Protein AF-0000000082550788 (afdb_homodimer)

Solvent-accessible surface area (backbone atoms only — not comparable to full-atom values): 28079 Å² total; per-residue (Å²): 132,90,70,77,78,52,64,76,64,68,47,80,38,26,57,50,60,72,44,45,86,52,41,65,58,32,31,52,55,38,47,53,48,47,51,60,50,49,73,75,34,57,85,71,32,60,71,64,60,69,86,73,55,57,73,47,49,63,30,38,66,64,43,53,51,45,50,51,37,28,38,59,38,23,77,82,46,55,67,42,70,36,32,55,68,69,65,38,70,60,75,38,48,28,31,49,56,91,96,38,76,36,46,55,91,36,46,67,57,50,49,49,44,38,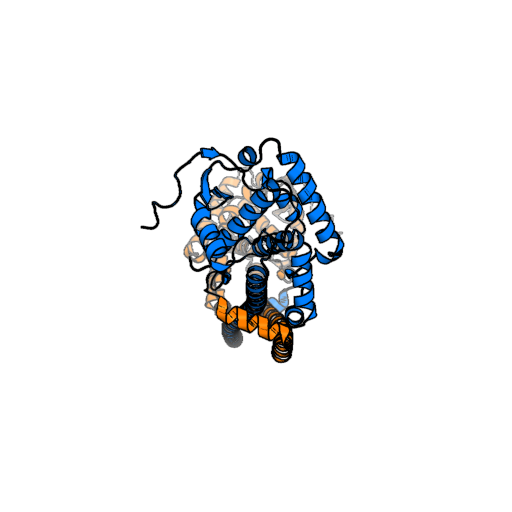71,74,66,38,72,36,58,71,65,28,85,61,53,71,64,42,46,46,51,50,50,47,52,52,35,49,44,51,51,53,29,58,72,30,39,39,72,72,61,45,71,67,56,50,30,45,48,45,33,52,51,48,49,40,44,71,48,32,29,66,48,63,71,59,48,55,50,47,49,49,48,50,31,14,45,52,24,44,49,50,51,49,54,53,48,51,52,50,49,52,54,50,51,52,51,51,50,49,53,52,51,50,53,53,50,53,54,50,50,52,50,47,50,48,33,51,52,29,60,73,62,36,39,71,67,50,51,49,14,40,50,35,16,69,71,37,37,85,32,42,55,27,64,92,75,56,94,124,130,89,70,75,77,52,65,72,60,69,47,81,38,26,57,51,60,74,43,45,87,51,42,65,58,34,33,52,54,38,47,52,48,48,52,61,51,49,72,75,34,59,85,70,31,61,70,64,60,71,86,73,53,58,74,46,50,64,30,38,67,65,43,53,50,45,50,50,36,28,38,59,38,24,76,79,46,54,68,41,69,35,32,56,68,69,67,40,69,60,76,38,48,27,30,48,56,90,94,40,76,36,45,53,92,36,45,66,56,50,49,49,45,37,71,73,65,39,71,36,57,72,66,28,84,63,53,71,66,42,46,47,52,52,51,48,52,50,35,49,44,51,50,51,28,60,73,30,40,39,70,70,61,45,72,67,56,50,30,44,46,47,33,51,51,49,51,39,45,71,49,32,29,66,48,63,71,59,49,55,50,46,50,48,50,49,31,14,44,53,24,44,50,50,51,49,54,52,49,53,52,51,50,53,53,51,50,51,50,52,51,50,54,52,51,50,52,54,50,50,54,49,50,52,50,47,51,49,33,52,52,28,59,75,64,36,38,72,68,49,50,48,13,41,50,37,15,71,70,39,36,82,33,42,55,26,64,92,75,56,93,124

pLDDT: mean 88.3, std 13.1, range [26.83, 98.19]

Organism: Quercus lobata (NCBI:txid97700)

Secondary structure (DSSP, 8-state):
-TTTTS----EEE-HHHHHGGGHHHHHHHHHHHHHHHHHHS-GGGG---GGGS-GGGGGSHHHHHHHHHHHHH-TTHHHHHH-HHHH--S-EEEEEETTEEEEGGGHHHHHHHHHHH--TTTT--S-HHHHHHHHHHHHHHHHHHHT-BGGG--HHHHHHHHHHHHHHHHTT---HHHHHHHHHHHHHHHHHHHHHHHHHHHHHHHHHHHHHHHHHHHHHHHHHHHHHHHHHHHT--HHHHHHHHHHHHHTTSBTTTTT---/-TTTTS----EEE-HHHHHGGGHHHHHHHHHHHHHHHHHHS-GGGG---GGGS-GGGGGSHHHHHHHHHHHHH-TTTHHHHH-HHHH--S-EEEEEETTEEEEHHHHHHHHHHHHHH--TTTT--S-HHHHHHHHHHHHHHHHHHHT-BGGG--HHHHHHHHHHHHHHHHTT---HHHHHHHHHHHHHHHHHHHHHHHHHHHHHHHHHHHHHHHHHHHHHHHHHHHHHHHHHHHT--HHHHHHHHHHHHHTTSBTTTTT---

Structure (mmCIF, N/CA/C/O backbone):
data_AF-0000000082550788-model_v1
#
loop_
_entity.id
_entity.type
_entity.pdbx_description
1 polymer 'Uncharacterized protein'
#
loop_
_atom_site.group_PDB
_atom_site.id
_atom_site.type_symbol
_atom_site.label_atom_id
_atom_site.label_alt_id
_atom_site.label_comp_id
_atom_site.label_asym_id
_atom_site.label_entity_id
_atom_site.label_seq_id
_atom_site.pdbx_PDB_ins_code
_atom_site.Cartn_x
_atom_site.Cartn_y
_atom_site.Cartn_z
_atom_site.occupancy
_atom_site.B_iso_or_equiv
_atom_site.auth_seq_id
_atom_site.auth_comp_id
_atom_site.auth_asym_id
_atom_site.auth_atom_id
_atom_site.pdbx_PDB_model_num
ATOM 1 N N . MET A 1 1 ? -24.172 54.688 9.734 1 26.83 1 MET A N 1
ATOM 2 C CA . MET A 1 1 ? -24.406 55.906 8.953 1 26.83 1 MET A CA 1
ATOM 3 C C . MET A 1 1 ? -23.312 56.938 9.195 1 26.83 1 MET A C 1
ATOM 5 O O . MET A 1 1 ? -23.5 58.125 8.969 1 26.83 1 MET A O 1
ATOM 9 N N . CYS A 1 2 ? -22.172 56.406 9.797 1 34 2 CYS A N 1
ATOM 10 C CA . CYS A 1 2 ? -20.969 57.125 10.227 1 34 2 CYS A CA 1
ATOM 11 C C . CYS A 1 2 ? -20.234 57.719 9.031 1 34 2 CYS A C 1
ATOM 13 O O . CYS A 1 2 ? -19.094 57.344 8.758 1 34 2 CYS A O 1
ATOM 15 N N . GLN A 1 3 ? -20.828 57.969 7.844 1 36.5 3 GLN A N 1
ATOM 16 C CA . GLN A 1 3 ? -20.391 58.469 6.551 1 36.5 3 GLN A CA 1
ATOM 17 C C . GLN A 1 3 ? -19.703 59.812 6.703 1 36.5 3 GLN A C 1
ATOM 19 O O . GLN A 1 3 ? -18.703 60.094 6.043 1 36.5 3 GLN A O 1
ATOM 24 N N . ASN A 1 4 ? -20.312 60.844 7.301 1 38.25 4 ASN A N 1
ATOM 25 C CA . ASN A 1 4 ? -20.219 62.25 6.988 1 38.25 4 ASN A CA 1
ATOM 26 C C . ASN A 1 4 ? -18.969 62.875 7.625 1 38.25 4 ASN A C 1
ATOM 28 O O . ASN A 1 4 ? -18.781 64.125 7.555 1 38.25 4 ASN A O 1
ATOM 32 N N . LYS A 1 5 ? -18.562 62.375 8.773 1 45.34 5 LYS A N 1
ATOM 33 C CA . LYS A 1 5 ? -17.719 63.281 9.539 1 45.34 5 LYS A CA 1
ATOM 34 C C . LYS A 1 5 ? -16.328 63.375 8.93 1 45.34 5 LYS A C 1
ATOM 36 O O . LYS A 1 5 ? -15.453 64.062 9.484 1 45.34 5 LYS A O 1
ATOM 41 N N . PHE A 1 6 ? -15.891 62.406 8.086 1 46.19 6 PHE A N 1
ATOM 42 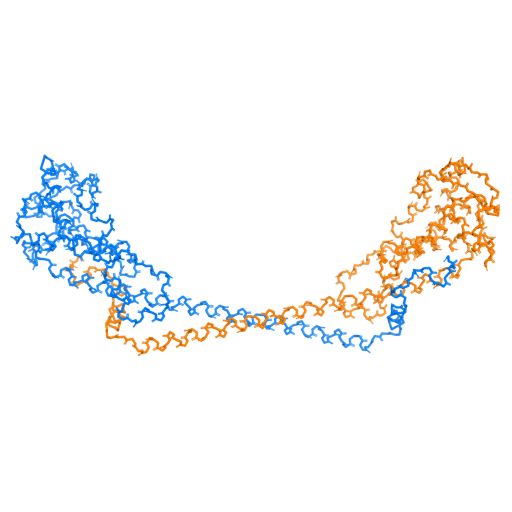C CA . PHE A 1 6 ? -14.508 62.531 7.656 1 46.19 6 PHE A CA 1
ATOM 43 C C . PHE A 1 6 ? -14.352 63.625 6.605 1 46.19 6 PHE A C 1
ATOM 45 O O . PHE A 1 6 ? -15.211 63.781 5.734 1 46.19 6 PHE A O 1
ATOM 52 N N . GLU A 1 7 ? -13.859 64.75 6.887 1 48.19 7 GLU A N 1
ATOM 53 C CA . GLU A 1 7 ? -13.57 65.688 5.836 1 48.19 7 GLU A CA 1
ATOM 54 C C . GLU A 1 7 ? -12.977 65 4.602 1 48.19 7 GLU A C 1
ATOM 56 O O . GLU A 1 7 ? -12.07 64.188 4.719 1 48.19 7 GLU A O 1
ATOM 61 N N . LYS A 1 8 ? -13.68 64.875 3.41 1 49.72 8 LYS A N 1
ATOM 62 C CA . LYS A 1 8 ? -13.633 64.312 2.076 1 49.72 8 LYS A CA 1
ATOM 63 C C . LYS A 1 8 ? -12.297 64.562 1.395 1 49.72 8 LYS A C 1
ATOM 65 O O . LYS A 1 8 ? -12.227 64.688 0.166 1 49.72 8 LYS A O 1
ATOM 70 N N . VAL A 1 9 ? -11.172 65.062 1.867 1 48.69 9 VAL A N 1
ATOM 71 C CA . VAL A 1 9 ? -10.195 65.25 0.797 1 48.69 9 VAL A CA 1
ATOM 72 C C . VAL A 1 9 ? -9.719 63.906 0.272 1 48.69 9 VAL A C 1
ATOM 74 O O . VAL A 1 9 ? -9.055 63.156 0.991 1 48.69 9 VAL A O 1
ATOM 77 N N . TRP A 1 10 ? -10.406 63.312 -0.698 1 55.84 10 TRP A N 1
ATOM 78 C CA . TRP A 1 10 ? -10.086 62.031 -1.339 1 55.84 10 TRP A CA 1
ATOM 79 C C . TRP A 1 10 ? -8.922 62.188 -2.311 1 55.84 10 TRP A C 1
ATOM 81 O O . TRP A 1 10 ? -8.875 63.156 -3.082 1 55.84 10 TRP A O 1
ATOM 91 N N . GLN A 1 11 ? -7.691 61.938 -1.936 1 63.91 11 GLN A N 1
ATOM 92 C CA . GLN A 1 11 ? -6.684 61.812 -2.982 1 63.91 11 GLN A CA 1
ATOM 93 C C . GLN A 1 11 ? -6.328 60.375 -3.252 1 63.91 11 GLN A C 1
ATOM 95 O O . GLN A 1 11 ? -6.113 59.594 -2.318 1 63.91 11 GLN A O 1
ATOM 100 N N . THR A 1 12 ? -6.598 59.844 -4.41 1 67.94 12 THR A N 1
ATOM 101 C CA . THR A 1 12 ? -6.094 58.531 -4.82 1 67.94 12 THR A CA 1
ATOM 102 C C . THR A 1 12 ? -4.566 58.531 -4.828 1 67.94 12 THR A C 1
ATOM 104 O O . THR A 1 12 ? -3.939 59.312 -5.527 1 67.94 12 THR A O 1
ATOM 107 N N . SER A 1 13 ? -4.039 57.906 -3.797 1 73.81 13 SER A N 1
ATOM 108 C CA . SER A 1 13 ? -2.586 57.875 -3.697 1 73.81 13 SER A CA 1
ATOM 109 C C . SER A 1 13 ? -2.119 56.531 -3.098 1 73.81 13 SER A C 1
ATOM 111 O O . SER A 1 13 ? -2.91 55.594 -2.953 1 73.81 13 SER A O 1
ATOM 113 N N . ASN A 1 14 ? -0.817 56.344 -3.18 1 75.5 14 ASN A N 1
ATOM 114 C CA . ASN A 1 14 ? -0.21 55.25 -2.453 1 75.5 14 ASN A CA 1
ATOM 115 C C . ASN A 1 14 ? 0.738 55.75 -1.363 1 75.5 14 ASN A C 1
ATOM 117 O O . ASN A 1 14 ? 1.054 56.938 -1.303 1 75.5 14 ASN A O 1
ATOM 121 N N . CYS A 1 15 ? 0.959 54.938 -0.387 1 73.25 15 CYS A N 1
ATOM 122 C CA . CYS A 1 15 ? 1.805 55.312 0.744 1 73.25 15 CYS A CA 1
ATOM 123 C C . CYS A 1 15 ? 3.115 55.906 0.268 1 73.25 15 CYS A C 1
ATOM 125 O O . CYS A 1 15 ? 3.637 56.844 0.9 1 73.25 15 CYS A O 1
ATOM 127 N N . TYR A 1 16 ? 3.479 55.469 -0.868 1 72.44 16 TYR A N 1
ATOM 128 C CA . TYR A 1 16 ? 4.707 55.969 -1.456 1 72.44 16 TYR A CA 1
ATOM 129 C C . TYR A 1 16 ? 4.574 57.469 -1.781 1 72.44 16 TYR A C 1
ATOM 131 O O . TYR A 1 16 ? 5.477 58.25 -1.487 1 72.44 16 TYR A O 1
ATOM 139 N N . HIS A 1 17 ? 3.512 57.781 -2.252 1 76.19 17 HIS A N 1
ATOM 140 C CA . HIS A 1 17 ? 3.301 59.156 -2.672 1 76.19 17 HIS A CA 1
ATOM 141 C C . HIS A 1 17 ? 3.031 60.062 -1.475 1 76.19 17 HIS A C 1
ATOM 143 O O . HIS A 1 17 ? 3.412 61.25 -1.481 1 76.19 17 HIS A O 1
ATOM 149 N N . ILE A 1 18 ? 2.459 59.469 -0.579 1 77.75 18 ILE A N 1
ATOM 150 C CA . ILE A 1 18 ? 2.123 60.25 0.598 1 77.75 18 ILE A CA 1
ATOM 151 C C . ILE A 1 18 ? 3.4 60.625 1.347 1 77.75 18 ILE A C 1
ATOM 153 O O . ILE A 1 18 ? 3.516 61.75 1.87 1 77.75 18 ILE A O 1
ATOM 157 N N . LEU A 1 19 ? 4.375 59.781 1.342 1 82.06 19 LEU A N 1
ATOM 158 C CA . LEU A 1 19 ? 5.633 60.062 2.033 1 82.06 19 LEU A CA 1
ATOM 159 C C . LEU A 1 19 ? 6.531 60.969 1.195 1 82.06 19 LEU A C 1
ATOM 161 O O . LEU A 1 19 ? 7.379 61.688 1.737 1 82.06 19 LEU A O 1
ATOM 165 N N . GLY A 1 20 ? 6.316 60.906 -0.09 1 78.44 20 GLY A N 1
ATOM 166 C CA . GLY A 1 20 ? 7.008 61.781 -1.007 1 78.44 20 GLY A CA 1
ATOM 167 C C . GLY A 1 20 ? 8.508 61.812 -0.794 1 78.44 20 GLY A C 1
ATOM 168 O O . GLY A 1 20 ? 9.156 60.781 -0.733 1 78.44 20 GLY A O 1
ATOM 169 N N . PRO A 1 21 ? 9.023 63.031 -0.724 1 79.12 21 PRO A N 1
ATOM 170 C CA . PRO A 1 21 ? 10.477 63.219 -0.612 1 79.12 21 PRO A CA 1
ATOM 171 C C . PRO A 1 21 ? 11.023 62.75 0.736 1 79.12 21 PRO A C 1
ATOM 173 O O . PRO A 1 21 ? 12.227 62.531 0.862 1 79.12 21 PRO A O 1
ATOM 176 N N . SER A 1 22 ? 10.203 62.688 1.733 1 85 22 SER A N 1
ATOM 177 C CA . SER A 1 22 ? 10.633 62.312 3.078 1 85 22 SER A CA 1
ATOM 178 C C . SER A 1 22 ? 10.844 60.812 3.195 1 85 22 SER A C 1
ATOM 180 O O . SER A 1 22 ? 11.219 60.312 4.258 1 85 22 SER A O 1
ATOM 182 N N . ARG A 1 23 ? 10.688 60.125 2.078 1 85.12 23 ARG A N 1
ATOM 183 C CA . ARG A 1 23 ? 10.727 58.688 2.104 1 85.12 23 ARG A CA 1
ATOM 184 C C . ARG A 1 23 ? 12.094 58.188 2.572 1 85.12 23 ARG A C 1
ATOM 186 O O . ARG A 1 23 ? 12.172 57.281 3.404 1 85.12 23 ARG A O 1
ATOM 193 N N . GLU A 1 24 ? 13.086 58.781 2.033 1 86.75 24 GLU A N 1
ATOM 194 C CA . GLU A 1 24 ? 14.438 58.344 2.381 1 86.75 24 GLU A CA 1
ATOM 195 C C . GLU A 1 24 ? 14.727 58.562 3.861 1 86.75 24 GLU A C 1
ATOM 197 O O . GLU A 1 24 ? 15.367 57.75 4.508 1 86.75 24 GLU A O 1
ATOM 202 N N . ASP A 1 25 ? 14.227 59.656 4.383 1 90 25 ASP A N 1
ATOM 203 C CA . ASP A 1 25 ? 14.398 59.969 5.801 1 90 25 ASP A CA 1
ATOM 204 C C . ASP A 1 25 ? 13.648 58.938 6.668 1 90 25 ASP A C 1
ATOM 206 O O . ASP A 1 25 ? 14.156 58.5 7.703 1 90 25 ASP A O 1
ATOM 210 N N . VAL A 1 26 ? 12.492 58.656 6.195 1 91.5 26 VAL A N 1
ATOM 211 C CA . VAL A 1 26 ? 11.68 57.719 6.926 1 91.5 26 VAL A CA 1
ATOM 212 C C . VAL A 1 26 ? 12.383 56.344 6.961 1 91.5 26 VAL A C 1
ATOM 214 O O . VAL A 1 26 ? 12.461 55.719 8.016 1 91.5 26 VAL A O 1
ATOM 217 N N . ILE A 1 27 ? 12.938 55.906 5.836 1 90.94 27 ILE A N 1
ATOM 218 C CA . ILE A 1 27 ? 13.633 54.625 5.742 1 90.94 27 ILE A CA 1
ATOM 219 C C . ILE A 1 27 ? 14.812 54.625 6.715 1 90.94 27 ILE A C 1
ATOM 221 O O . ILE A 1 27 ? 15.047 53.625 7.398 1 90.94 27 ILE A O 1
ATOM 225 N N . GLU A 1 28 ? 15.477 55.656 6.746 1 93.19 28 GLU A N 1
ATOM 226 C CA . GLU A 1 28 ? 16.625 55.781 7.641 1 93.19 28 GLU A CA 1
ATOM 227 C C . GLU A 1 28 ? 16.188 55.688 9.102 1 93.19 28 GLU A C 1
ATOM 229 O O . GLU A 1 28 ? 16.828 54.969 9.898 1 93.19 28 GLU A O 1
ATOM 234 N N . GLU A 1 29 ? 15.141 56.344 9.469 1 94.81 29 GLU A N 1
ATOM 235 C CA . GLU A 1 29 ? 14.633 56.281 10.836 1 94.81 29 GLU A CA 1
ATOM 236 C C . GLU A 1 29 ? 14.164 54.906 11.211 1 94.81 29 GLU A C 1
ATOM 238 O O . GLU A 1 29 ? 14.438 54.406 12.312 1 94.81 29 GLU A O 1
ATOM 243 N N . LEU A 1 30 ? 13.531 54.312 10.219 1 93.44 30 LEU A N 1
ATOM 244 C CA . LEU A 1 30 ? 13.023 52.969 10.477 1 93.44 30 LEU A CA 1
ATOM 245 C C . LEU A 1 30 ? 14.172 51.969 10.57 1 93.44 30 LEU A C 1
ATOM 247 O O . LEU A 1 30 ? 14.086 51 11.328 1 93.44 30 LEU A O 1
ATOM 251 N N . SER A 1 31 ? 15.195 52.156 9.789 1 92.62 31 SER A N 1
ATOM 252 C CA . SER A 1 31 ? 16.375 51.312 9.852 1 92.62 31 SER A CA 1
ATOM 253 C C . SER A 1 31 ? 17.016 51.344 11.234 1 92.62 31 SER A C 1
ATOM 255 O O . SER A 1 31 ? 17.531 50.312 11.711 1 92.62 31 SER A O 1
ATOM 257 N N . GLU A 1 32 ? 16.984 52.438 11.859 1 92.75 32 GLU A N 1
ATOM 258 C CA . GLU A 1 32 ? 17.516 52.562 13.211 1 92.75 32 GLU A CA 1
ATOM 259 C C . GLU A 1 32 ? 16.656 51.781 14.219 1 92.75 32 GLU A C 1
ATOM 261 O O . GLU A 1 32 ? 17.188 51.125 15.117 1 92.75 32 GLU A O 1
ATOM 266 N N . VAL A 1 33 ? 15.391 51.938 14.062 1 93.25 33 VAL A N 1
ATOM 267 C CA . VAL A 1 33 ? 14.484 51.188 14.922 1 93.25 33 VAL A CA 1
ATOM 268 C C . VAL A 1 33 ? 14.719 49.688 14.758 1 93.25 33 VAL A C 1
ATOM 270 O O . VAL A 1 33 ? 14.789 48.938 15.742 1 93.25 33 VAL A O 1
ATOM 273 N N . SER A 1 34 ? 14.852 49.281 13.492 1 91.06 34 SER A N 1
ATOM 274 C CA . SER A 1 34 ? 15.078 47.875 13.188 1 91.06 34 SER A CA 1
ATOM 275 C C . SER A 1 34 ? 16.391 47.406 13.781 1 91.06 34 SER A C 1
ATOM 277 O O . SER A 1 34 ? 16.5 46.25 14.211 1 91.06 34 SER A O 1
ATOM 279 N N . ARG A 1 35 ? 17.359 48.188 13.734 1 89.88 35 ARG A N 1
ATOM 280 C CA . ARG A 1 35 ? 18.656 47.844 14.297 1 89.88 35 ARG A CA 1
ATOM 281 C C . ARG A 1 35 ? 18.547 47.531 15.781 1 89.88 35 ARG A C 1
ATOM 283 O O . ARG A 1 35 ? 19.125 46.562 16.266 1 89.88 35 ARG A O 1
ATOM 290 N N . VAL A 1 36 ? 17.766 48.25 16.531 1 89.5 36 VAL A N 1
ATOM 291 C CA . VAL A 1 36 ? 17.547 48.031 17.953 1 89.5 36 VAL A CA 1
ATOM 292 C C . VAL A 1 36 ? 16.844 46.688 18.172 1 89.5 36 VAL A C 1
ATOM 294 O O . VAL A 1 36 ? 17.188 45.938 19.078 1 89.5 36 VAL A O 1
ATOM 297 N N . MET A 1 37 ? 15.945 46.406 17.312 1 89.5 37 MET A N 1
ATOM 298 C CA . MET A 1 37 ? 15.172 45.156 17.438 1 89.5 37 MET A CA 1
ATOM 299 C C . MET A 1 37 ? 16.047 43.938 17.156 1 89.5 37 MET A C 1
ATOM 301 O O . MET A 1 37 ? 15.883 42.906 17.781 1 89.5 37 MET A O 1
ATOM 305 N N . ARG A 1 38 ? 16.859 44.094 16.156 1 84.31 38 ARG A N 1
ATOM 306 C CA . ARG A 1 38 ? 17.719 42.969 15.766 1 84.31 38 ARG A CA 1
ATOM 307 C C . ARG A 1 38 ? 18.75 42.656 16.859 1 84.31 38 ARG A C 1
ATOM 309 O O . ARG A 1 38 ? 19.156 41.5 17.031 1 84.31 38 ARG A O 1
ATOM 316 N N . THR A 1 39 ? 19.234 43.531 17.516 1 77.44 39 THR A N 1
ATOM 317 C CA . THR A 1 39 ? 20.25 43.312 18.531 1 77.44 39 THR A CA 1
ATOM 318 C C . THR A 1 39 ? 19.688 42.5 19.703 1 77.44 39 THR A C 1
ATOM 320 O O . THR A 1 39 ? 20.422 41.812 20.406 1 77.44 39 THR A O 1
ATOM 323 N N . THR A 1 40 ? 18.453 42.438 19.844 1 68.12 40 THR A N 1
ATOM 324 C CA . THR A 1 40 ? 17.828 41.719 20.938 1 68.12 40 THR A CA 1
ATOM 325 C C . THR A 1 40 ? 17.562 40.25 20.547 1 68.12 40 THR A C 1
ATOM 327 O O . THR A 1 40 ? 17.422 39.406 21.406 1 68.12 40 THR A O 1
ATOM 330 N N . ALA A 1 41 ? 17.609 40 19.172 1 65 41 ALA A N 1
ATOM 331 C CA . ALA A 1 41 ? 17.312 38.656 18.703 1 65 41 ALA A CA 1
ATOM 332 C C . ALA A 1 41 ? 18.578 37.938 18.266 1 65 41 ALA A C 1
ATOM 334 O O . ALA A 1 41 ? 19.5 38.562 17.75 1 65 41 ALA A O 1
ATOM 335 N N . THR A 1 42 ? 18.906 36.75 18.828 1 62.38 42 THR A N 1
ATOM 336 C CA . THR A 1 42 ? 20.062 35.969 18.391 1 62.38 42 THR A CA 1
ATOM 337 C C . THR A 1 42 ? 19.75 35.219 17.109 1 62.38 42 THR A C 1
ATOM 339 O O . THR A 1 42 ? 18.578 34.969 16.781 1 62.38 42 THR A O 1
ATOM 342 N N . GLU A 1 43 ? 20.781 35 16.203 1 57.84 43 GLU A N 1
ATOM 343 C CA . GLU A 1 43 ? 20.672 34.312 14.93 1 57.84 43 GLU A CA 1
ATOM 344 C C . GLU A 1 43 ? 19.969 32.969 15.078 1 57.84 43 GLU A C 1
ATOM 346 O O . GLU A 1 43 ? 19.25 32.531 14.18 1 57.84 43 GLU A O 1
ATOM 351 N N . GLU A 1 44 ? 20.125 32.375 16.062 1 59.62 44 GLU A N 1
ATOM 352 C CA . GLU A 1 44 ? 19.594 31.031 16.281 1 59.62 44 GLU A CA 1
ATOM 353 C C . GLU A 1 44 ? 18.078 31.062 16.516 1 59.62 44 GLU A C 1
ATOM 355 O O . GLU A 1 44 ? 17.391 30.062 16.281 1 59.62 44 GLU A O 1
ATOM 360 N N . ASP A 1 45 ? 17.656 32.188 16.906 1 59.19 45 ASP A N 1
ATOM 361 C CA . ASP A 1 45 ? 16.266 32.312 17.344 1 59.19 45 ASP A CA 1
ATOM 362 C C . ASP A 1 45 ? 15.305 32.125 16.172 1 59.19 45 ASP A C 1
ATOM 364 O O . ASP A 1 45 ? 14.141 31.75 16.375 1 59.19 45 ASP A O 1
ATOM 368 N N . GLY A 1 46 ? 15.852 32.125 14.984 1 57.5 46 GLY A N 1
ATOM 369 C CA . GLY A 1 46 ? 14.977 32.125 13.828 1 57.5 46 GLY A CA 1
ATOM 370 C C . GLY A 1 46 ? 14.625 30.734 13.344 1 57.5 46 GLY A C 1
ATOM 371 O O . GLY A 1 46 ? 13.727 30.578 12.516 1 57.5 46 GLY A O 1
ATOM 372 N N . ILE A 1 47 ? 15.242 29.734 13.82 1 62.44 47 ILE A N 1
ATOM 373 C CA . ILE A 1 47 ? 15 28.438 13.219 1 62.44 47 ILE A CA 1
ATOM 374 C C . ILE A 1 47 ? 13.977 27.656 14.039 1 62.44 47 ILE A C 1
ATOM 376 O O . ILE A 1 47 ? 14.297 27.109 15.102 1 62.44 47 ILE A O 1
ATOM 380 N N . TYR A 1 48 ? 12.812 28.141 14.047 1 64.81 48 TYR A N 1
ATOM 381 C CA . TYR A 1 48 ? 11.734 27.406 14.695 1 64.81 48 TYR A CA 1
ATOM 382 C C . TYR A 1 48 ? 11.266 26.25 13.82 1 64.81 48 TYR A C 1
ATOM 384 O O . TYR A 1 48 ? 10.57 26.453 12.82 1 64.81 48 TYR A O 1
ATOM 392 N N . LYS A 1 49 ? 11.859 25.109 14.047 1 67.56 49 LYS A N 1
ATOM 393 C CA . LYS A 1 49 ? 11.516 23.906 13.281 1 67.56 49 LYS A CA 1
ATOM 394 C C . LYS A 1 49 ? 10.352 23.172 13.93 1 67.56 49 LYS A C 1
ATOM 396 O O . LYS A 1 49 ? 10.539 22.109 14.531 1 67.56 49 LYS A O 1
ATOM 401 N N . ASP A 1 50 ? 9.242 23.688 13.773 1 65.44 50 ASP A N 1
ATOM 402 C CA . ASP A 1 50 ? 8.062 23.203 14.484 1 65.44 50 ASP A CA 1
ATOM 403 C C . ASP A 1 50 ? 7.766 21.75 14.125 1 65.44 50 ASP A C 1
ATOM 405 O O . ASP A 1 50 ? 7.422 20.953 15 1 65.44 50 ASP A O 1
ATOM 409 N N . SER A 1 51 ? 8.086 21.484 12.914 1 67.56 51 SER A N 1
ATOM 410 C CA . SER A 1 51 ? 7.617 20.172 12.453 1 67.56 51 SER A CA 1
ATOM 411 C C . SER A 1 51 ? 8.539 19.062 12.93 1 67.56 51 SER A C 1
ATOM 413 O O . SER A 1 51 ? 8.156 17.891 12.93 1 67.56 51 SER A O 1
ATOM 415 N N . GLU A 1 52 ? 9.609 19.438 13.5 1 79.25 52 GLU A N 1
ATOM 416 C CA . GLU A 1 52 ? 10.602 18.406 13.805 1 79.25 52 GLU A CA 1
ATOM 417 C C . GLU A 1 52 ? 10.57 18.031 15.281 1 79.25 52 GLU A C 1
ATOM 419 O O . GLU A 1 52 ? 11.125 17 15.68 1 79.25 52 GLU A O 1
ATOM 424 N N . TYR A 1 53 ? 9.867 18.844 16.047 1 86.31 53 TYR A N 1
ATOM 425 C CA . TYR A 1 53 ? 9.844 18.547 17.469 1 86.31 53 TYR A CA 1
ATOM 426 C C . TYR A 1 53 ? 8.852 17.422 17.781 1 86.31 53 TYR A C 1
ATOM 428 O O . TYR A 1 53 ? 7.758 17.391 17.203 1 86.31 53 TYR A O 1
ATOM 436 N N . PRO A 1 54 ? 9.336 16.547 18.688 1 91.31 54 PRO A N 1
ATOM 437 C CA . PRO A 1 54 ? 8.367 15.539 19.125 1 91.31 54 PRO A CA 1
ATOM 438 C C . PRO A 1 54 ? 7.176 16.141 19.859 1 91.31 54 PRO A C 1
ATOM 440 O O . PRO A 1 54 ? 7.301 17.219 20.484 1 91.31 54 PRO A O 1
ATOM 443 N N . GLU A 1 55 ? 6.102 15.508 19.844 1 93 55 GLU A N 1
ATOM 444 C CA . GLU A 1 55 ? 4.879 16.016 20.453 1 93 55 GLU A CA 1
ATOM 445 C C . GLU A 1 55 ? 5.047 16.203 21.953 1 93 55 GLU A C 1
ATOM 447 O O . GLU A 1 55 ? 4.492 17.125 22.547 1 93 55 GLU A O 1
ATOM 452 N N . THR A 1 56 ? 5.824 15.359 22.578 1 94.06 56 THR A N 1
ATOM 453 C CA . THR A 1 56 ? 6.055 15.453 24 1 94.06 56 THR A CA 1
ATOM 454 C C . THR A 1 56 ? 6.754 16.766 24.359 1 94.06 56 THR A C 1
ATOM 456 O O . THR A 1 56 ? 6.477 17.359 25.406 1 94.06 56 THR A O 1
ATOM 459 N N . PHE A 1 57 ? 7.543 17.234 23.469 1 93.25 57 PHE A N 1
ATOM 460 C CA . PHE A 1 57 ? 8.32 18.453 23.656 1 93.25 57 PHE A CA 1
ATOM 461 C C . PHE A 1 57 ? 7.41 19.688 23.719 1 93.25 57 PHE A C 1
ATOM 463 O O . PHE A 1 57 ? 7.711 20.656 24.406 1 93.25 57 PHE A O 1
ATOM 470 N N . LEU A 1 58 ? 6.297 19.625 23.094 1 94.5 58 LEU A N 1
ATOM 471 C CA . LEU A 1 58 ? 5.406 20.766 22.922 1 94.5 58 LEU A CA 1
ATOM 472 C C . LEU A 1 58 ? 4.711 21.125 24.219 1 94.5 58 LEU A C 1
ATOM 474 O O . LEU A 1 58 ? 4.129 22.203 24.359 1 94.5 58 LEU A O 1
ATOM 478 N N . PHE A 1 59 ? 4.875 20.266 25.203 1 95.5 59 PHE A N 1
ATOM 479 C CA . PHE A 1 59 ? 4.203 20.5 26.469 1 95.5 59 PHE A CA 1
ATOM 480 C C . PHE A 1 59 ? 5.176 21.062 27.5 1 95.5 59 PHE A C 1
ATOM 482 O O . PHE A 1 59 ? 4.824 21.219 28.672 1 95.5 59 PHE A O 1
ATOM 489 N N . CYS A 1 60 ? 6.352 21.344 27.062 1 93 60 CYS A N 1
ATOM 490 C CA . CYS A 1 60 ? 7.344 21.922 27.953 1 93 60 CYS A CA 1
ATOM 491 C C . CYS A 1 60 ? 7.492 23.422 27.719 1 93 60 CYS A C 1
ATOM 493 O O . CYS A 1 60 ? 7.18 23.906 26.641 1 93 60 CYS A O 1
ATOM 495 N N . ASP A 1 61 ? 8.047 24.141 28.703 1 94.69 61 ASP A N 1
ATOM 496 C CA . ASP A 1 61 ? 8.234 25.578 28.625 1 94.69 61 ASP A CA 1
ATOM 497 C C . ASP A 1 61 ? 9.219 25.953 27.516 1 94.69 61 ASP A C 1
ATOM 499 O O . ASP A 1 61 ? 9.102 27 26.891 1 94.69 61 ASP A O 1
ATOM 503 N N . GLU A 1 62 ? 10.133 25.047 27.344 1 92.25 62 GLU A N 1
ATOM 504 C CA . GLU A 1 62 ? 11.164 25.312 26.344 1 92.25 62 GLU A CA 1
ATOM 505 C C . GLU A 1 62 ? 10.562 25.453 24.953 1 92.25 62 GLU A C 1
ATOM 507 O O . GLU A 1 62 ? 11.023 26.266 24.141 1 92.25 62 GLU A O 1
ATOM 512 N N . ALA A 1 63 ? 9.555 24.672 24.672 1 92.5 63 ALA A N 1
ATOM 513 C CA . ALA A 1 63 ? 8.914 24.75 23.359 1 92.5 63 ALA A CA 1
ATOM 514 C C . ALA A 1 63 ? 8.289 26.125 23.141 1 92.5 63 ALA A C 1
ATOM 516 O O . ALA A 1 63 ? 8.477 26.75 22.094 1 92.5 63 ALA A O 1
ATOM 517 N N . TYR A 1 64 ? 7.586 26.578 24.141 1 94.19 64 TYR A N 1
ATOM 518 C CA . TYR A 1 64 ? 6.969 27.891 24.062 1 94.19 64 TYR A CA 1
ATOM 519 C C . TYR A 1 64 ? 8.023 28.984 23.969 1 94.19 64 TYR A C 1
ATOM 521 O O . TYR A 1 64 ? 7.867 29.938 23.188 1 94.19 64 TYR A O 1
ATOM 529 N N . THR A 1 65 ? 9.055 28.859 24.719 1 92.56 65 THR A N 1
ATOM 530 C CA . THR A 1 65 ? 10.133 29.828 24.703 1 92.56 65 THR A CA 1
ATOM 531 C C . THR A 1 65 ? 10.758 29.938 23.312 1 92.56 65 THR A C 1
ATOM 533 O O . THR A 1 65 ? 11.023 31.031 22.828 1 92.56 65 THR A O 1
ATOM 536 N N . GLN A 1 66 ? 10.969 28.781 22.734 1 90.62 66 GLN A N 1
ATOM 537 C CA . GLN A 1 66 ? 11.516 28.781 21.391 1 90.62 66 GLN A CA 1
ATOM 538 C C . GLN A 1 66 ? 10.555 29.453 20.406 1 90.62 66 GLN A C 1
ATOM 540 O O . GLN A 1 66 ? 10.984 30.172 19.5 1 90.62 66 GLN A O 1
ATOM 545 N N . PHE A 1 67 ? 9.336 29.172 20.625 1 93.31 67 PHE A N 1
ATOM 546 C CA . PHE A 1 67 ? 8.305 29.781 19.797 1 93.31 67 PHE A CA 1
ATOM 547 C C . PHE A 1 67 ? 8.328 31.297 19.938 1 93.31 67 PHE A C 1
ATOM 549 O O . PHE A 1 67 ? 8.312 32.031 18.922 1 93.31 67 PHE A O 1
ATOM 556 N N . MET A 1 68 ? 8.383 31.797 21.094 1 93.25 68 MET A N 1
ATOM 557 C CA . MET A 1 68 ? 8.414 33.25 21.344 1 93.25 68 MET A CA 1
ATOM 558 C C . MET A 1 68 ? 9.688 33.844 20.781 1 93.25 68 MET A C 1
ATOM 560 O O . MET A 1 68 ? 9.656 34.969 20.25 1 93.25 68 MET A O 1
ATOM 564 N N . ARG A 1 69 ? 10.758 33.156 20.875 1 90.56 69 ARG A N 1
ATOM 565 C CA . ARG A 1 69 ? 12.008 33.625 20.297 1 90.56 69 ARG A CA 1
ATOM 566 C C . ARG A 1 69 ? 11.883 33.781 18.781 1 90.56 69 ARG A C 1
ATOM 568 O O . ARG A 1 69 ? 12.43 34.719 18.203 1 90.56 69 ARG A O 1
ATOM 575 N N . PHE A 1 70 ? 11.242 32.844 18.297 1 91.5 70 PHE A N 1
ATOM 576 C CA . PHE A 1 70 ? 10.984 32.938 16.859 1 91.5 70 PHE A CA 1
ATOM 577 C C . PHE A 1 70 ? 10.195 34.188 16.516 1 91.5 70 PHE A C 1
ATOM 579 O O . PHE A 1 70 ? 10.562 34.906 15.586 1 91.5 70 PHE A O 1
ATOM 586 N N . LEU A 1 71 ? 9.141 34.469 17.25 1 93.31 71 LEU A N 1
ATOM 587 C CA . LEU A 1 71 ? 8.336 35.656 16.984 1 93.31 71 LEU A CA 1
ATOM 588 C C . LEU A 1 71 ? 9.164 36.906 17.188 1 93.31 71 LEU A C 1
ATOM 590 O O . LEU A 1 71 ? 9.102 37.844 16.359 1 93.31 71 LEU A O 1
ATOM 594 N N . ASP A 1 72 ? 9.992 36.906 18.109 1 91.69 72 ASP A N 1
ATOM 595 C CA . ASP A 1 72 ? 10.789 38.062 18.453 1 91.69 72 ASP A CA 1
ATOM 596 C C . ASP A 1 72 ? 11.859 38.312 17.391 1 91.69 72 ASP A C 1
ATOM 598 O O . ASP A 1 72 ? 12.352 39.438 17.25 1 91.69 72 ASP A O 1
ATOM 602 N N . SER A 1 73 ? 12.266 37.281 16.688 1 88.31 73 SER A N 1
ATOM 603 C CA . SER A 1 73 ? 13.312 37.438 15.672 1 88.31 73 SER A CA 1
ATOM 604 C C . SER A 1 73 ? 12.852 38.344 14.531 1 88.31 73 SER A C 1
ATOM 606 O O . SER A 1 73 ? 13.648 39.094 13.961 1 88.31 73 SER A O 1
ATOM 608 N N . GLY A 1 74 ? 11.578 38.312 14.148 1 88.31 74 GLY A N 1
ATOM 609 C CA . GLY A 1 74 ? 11.023 39.125 13.07 1 88.31 74 GLY A CA 1
ATOM 610 C C . GLY A 1 74 ? 11.68 38.844 11.727 1 88.31 74 GLY A C 1
ATOM 611 O O . GLY A 1 74 ? 11.594 39.688 10.82 1 88.31 74 GLY A O 1
ATOM 612 N N . LYS A 1 75 ? 12.414 37.781 11.672 1 78.5 75 LYS A N 1
ATOM 613 C CA . LYS A 1 75 ? 13.227 37.531 10.492 1 78.5 75 LYS A CA 1
ATOM 614 C C . LYS A 1 75 ? 12.383 37.562 9.219 1 78.5 75 LYS A C 1
ATOM 616 O O . LYS A 1 75 ? 11.32 36.938 9.156 1 78.5 75 LYS A O 1
ATOM 621 N N . GLY A 1 76 ? 12.859 38.312 8.32 1 80.69 76 GLY A N 1
ATOM 622 C CA . GLY A 1 76 ? 12.242 38.406 7.012 1 80.69 76 GLY A CA 1
ATOM 623 C C . GLY A 1 76 ? 11.172 39.5 6.945 1 80.69 76 GLY A C 1
ATOM 624 O O . GLY A 1 76 ? 10.906 40.062 5.879 1 80.69 76 GLY A O 1
ATOM 625 N N . ILE A 1 77 ? 10.578 39.844 8.07 1 87.56 77 ILE A N 1
ATOM 626 C CA . ILE A 1 77 ? 9.469 40.781 8.07 1 87.56 77 ILE A CA 1
ATOM 627 C C . ILE A 1 77 ? 10 42.188 8.289 1 87.56 77 ILE A C 1
ATOM 629 O O . ILE A 1 77 ? 9.453 43.156 7.746 1 87.56 77 ILE A O 1
ATOM 633 N N . LEU A 1 78 ? 11.07 42.344 9.008 1 88 78 LEU A N 1
ATOM 634 C CA . LEU A 1 78 ? 11.625 43.625 9.344 1 88 78 LEU A CA 1
ATOM 635 C C . LEU A 1 78 ? 12.039 44.375 8.086 1 88 78 LEU A C 1
ATOM 637 O O . LEU A 1 78 ? 11.789 45.594 7.961 1 88 78 LEU A O 1
ATOM 641 N N . ASP A 1 79 ? 12.57 43.719 7.156 1 86.06 79 ASP A N 1
ATOM 642 C CA . ASP A 1 79 ? 13.008 44.312 5.906 1 86.06 79 ASP A CA 1
ATOM 643 C C . ASP A 1 79 ? 11.82 44.875 5.121 1 86.06 79 ASP A C 1
ATOM 645 O O . ASP A 1 79 ? 11.922 45.938 4.48 1 86.06 79 ASP A O 1
ATOM 649 N N . ILE A 1 80 ? 10.828 44.188 5.215 1 86.62 80 ILE A N 1
ATOM 650 C CA . ILE A 1 80 ? 9.617 44.594 4.5 1 86.62 80 ILE A CA 1
ATOM 651 C C . ILE A 1 80 ? 9.039 45.844 5.141 1 86.62 80 ILE A C 1
ATOM 653 O O . ILE A 1 80 ? 8.625 46.781 4.441 1 86.62 80 ILE A O 1
ATOM 657 N N . LEU A 1 81 ? 9.047 45.906 6.426 1 89.62 81 LEU A N 1
ATOM 658 C CA . LEU A 1 81 ? 8.43 47.031 7.164 1 89.62 81 LEU A CA 1
ATOM 659 C C . LEU A 1 81 ? 9.289 48.281 7.074 1 89.62 81 LEU A C 1
ATOM 661 O O . LEU A 1 81 ? 8.773 49.375 7.199 1 89.62 81 LEU A O 1
ATOM 665 N N . GLU A 1 82 ? 10.516 48.094 6.809 1 87.31 82 GLU A N 1
ATOM 666 C CA . GLU A 1 82 ? 11.43 49.219 6.738 1 87.31 82 GLU A CA 1
ATOM 667 C C . GLU A 1 82 ? 11.25 50 5.438 1 87.31 82 GLU A C 1
ATOM 669 O O . GLU A 1 82 ? 11.664 51.156 5.332 1 87.31 82 GLU A O 1
ATOM 674 N N . ASP A 1 83 ? 10.727 49.281 4.496 1 83.25 83 ASP A N 1
ATOM 675 C CA . ASP A 1 83 ? 10.562 49.906 3.191 1 83.25 83 ASP A CA 1
ATOM 676 C C . ASP A 1 83 ? 9.086 50.156 2.877 1 83.25 83 ASP A C 1
ATOM 678 O O . ASP A 1 83 ? 8.391 49.25 2.416 1 83.25 83 ASP A O 1
ATOM 682 N N . PRO A 1 84 ? 8.672 51.438 2.996 1 81.56 84 PRO A N 1
ATOM 683 C CA . PRO A 1 84 ? 7.27 51.75 2.732 1 81.56 84 PRO A CA 1
ATOM 684 C C . PRO A 1 84 ? 6.84 51.375 1.312 1 81.56 84 PRO A C 1
ATOM 686 O O . PRO A 1 84 ? 5.652 51.156 1.057 1 81.56 84 PRO A O 1
ATOM 689 N N . GLY A 1 85 ? 7.777 51.344 0.458 1 73.25 85 GLY A N 1
ATOM 690 C CA . GLY A 1 85 ? 7.48 50.969 -0.912 1 73.25 85 GLY A CA 1
ATOM 691 C C . GLY A 1 85 ? 7.086 49.5 -1.048 1 73.25 85 GLY A C 1
ATOM 692 O O . GLY A 1 85 ? 6.359 49.156 -1.976 1 73.25 85 GLY A O 1
ATOM 693 N N . MET A 1 86 ? 7.512 48.844 -0.137 1 69.31 86 MET A N 1
ATOM 694 C CA . MET A 1 86 ? 7.219 47.438 -0.175 1 69.31 86 MET A CA 1
ATOM 695 C C . MET A 1 86 ? 5.91 47.125 0.544 1 69.31 86 MET A C 1
ATOM 697 O O . MET A 1 86 ? 5.258 46.125 0.254 1 69.31 86 MET A O 1
ATOM 701 N N . PHE A 1 87 ? 5.48 48 1.468 1 65.75 87 PHE A N 1
ATOM 702 C CA . PHE A 1 87 ? 4.332 47.75 2.33 1 65.75 87 PHE A CA 1
ATOM 703 C C . PHE A 1 87 ? 3.033 48.125 1.633 1 65.75 87 PHE A C 1
ATOM 705 O O . PHE A 1 87 ? 2.057 47.375 1.67 1 65.75 87 PHE A O 1
ATOM 712 N N . ALA A 1 88 ? 2.814 49.219 1.069 1 63.59 88 ALA A N 1
ATOM 713 C CA . ALA A 1 88 ? 1.536 49.688 0.556 1 63.59 88 ALA A CA 1
ATOM 714 C C . ALA A 1 88 ? 1.674 50.188 -0.882 1 63.59 88 ALA A C 1
ATOM 716 O O . ALA A 1 88 ? 1.726 51.375 -1.131 1 63.59 88 ALA A O 1
ATOM 717 N N . LYS A 1 89 ? 1.661 49.188 -1.783 1 62.78 89 LYS A N 1
ATOM 718 C CA . LYS A 1 89 ? 1.953 49.531 -3.176 1 62.78 89 LYS A CA 1
ATOM 719 C C . LYS A 1 89 ? 0.688 49.938 -3.916 1 62.78 89 LYS A C 1
ATOM 721 O O . LYS A 1 89 ? 0.756 50.688 -4.887 1 62.78 89 LYS A O 1
ATOM 726 N N . ASP A 1 90 ? -0.332 49.562 -3.422 1 70.12 90 ASP A N 1
ATOM 727 C CA . ASP A 1 90 ? -1.545 49.75 -4.211 1 70.12 90 ASP A CA 1
ATOM 728 C C . ASP A 1 90 ? -2.143 51.156 -3.975 1 70.12 90 ASP A C 1
ATOM 730 O O . ASP A 1 90 ? -2.043 51.688 -2.875 1 70.12 90 ASP A O 1
ATOM 734 N N . LYS A 1 91 ? -2.684 51.656 -5.098 1 76.69 91 LYS A N 1
ATOM 735 C CA . LYS A 1 91 ? -3.381 52.938 -5.004 1 76.69 91 LYS A CA 1
ATOM 736 C C . LYS A 1 91 ? -4.711 52.781 -4.266 1 76.69 91 LYS A C 1
ATOM 738 O O . LYS A 1 91 ? -5.434 51.812 -4.477 1 76.69 91 LYS A O 1
ATOM 743 N N . GLU A 1 92 ? -4.84 53.688 -3.291 1 82.5 92 GLU A N 1
ATOM 744 C CA . GLU A 1 92 ? -6.078 53.656 -2.52 1 82.5 92 GLU A CA 1
ATOM 745 C C . GLU A 1 92 ? -6.516 55.062 -2.127 1 82.5 92 GLU A C 1
ATOM 747 O O . GLU A 1 92 ? -5.762 56.031 -2.303 1 82.5 92 GLU A O 1
ATOM 752 N N . LYS A 1 93 ? -7.762 55.156 -1.822 1 85.06 93 LYS A N 1
ATOM 753 C CA . LYS A 1 93 ? -8.297 56.438 -1.352 1 85.06 93 LYS A CA 1
ATOM 754 C C . LYS A 1 93 ? -7.863 56.719 0.083 1 85.06 93 LYS A C 1
ATOM 756 O O . LYS A 1 93 ? -7.98 55.844 0.956 1 85.06 93 LYS A O 1
ATOM 761 N N . PHE A 1 94 ? -7.293 57.906 0.198 1 87.94 94 PHE A N 1
ATOM 762 C CA . PHE A 1 94 ? -6.832 58.312 1.524 1 87.94 94 PHE A CA 1
ATOM 763 C C . PHE A 1 94 ? -7.777 59.344 2.139 1 87.94 94 PHE A C 1
ATOM 765 O O . PHE A 1 94 ? -8.32 60.188 1.432 1 87.94 94 PHE A O 1
ATOM 772 N N . VAL A 1 95 ? -7.902 59.281 3.443 1 88.31 95 VAL A N 1
ATOM 773 C CA . VAL A 1 95 ? -8.742 60.188 4.188 1 88.31 95 VAL A CA 1
ATOM 774 C C . VAL A 1 95 ? -7.988 60.719 5.41 1 88.31 95 VAL A C 1
ATOM 776 O O . VAL A 1 95 ? -7.055 60.062 5.887 1 88.31 95 VAL A O 1
ATOM 779 N N . ARG A 1 96 ? -8.477 61.875 5.891 1 87.94 96 ARG A N 1
ATOM 780 C CA . ARG A 1 96 ? -7.863 62.438 7.086 1 87.94 96 ARG A CA 1
ATOM 781 C C . ARG A 1 96 ? -8.648 62.062 8.336 1 87.94 96 ARG A C 1
ATOM 783 O O . ARG A 1 96 ? -9.867 62.219 8.383 1 87.94 96 ARG A O 1
ATOM 790 N N . VAL A 1 97 ? -7.977 61.531 9.219 1 89.44 97 VAL A N 1
ATOM 791 C CA . VAL A 1 97 ? -8.508 61.219 10.539 1 89.44 97 VAL A CA 1
ATOM 792 C C . VAL A 1 97 ? -7.656 61.875 11.617 1 89.44 97 VAL A C 1
ATOM 794 O O . VAL A 1 97 ? -6.523 61.438 11.867 1 89.44 97 VAL A O 1
ATOM 797 N N . GLY A 1 98 ? -8.234 62.906 12.266 1 82.31 98 GLY A N 1
ATOM 798 C CA . GLY A 1 98 ? -7.379 63.688 13.133 1 82.31 98 GLY A CA 1
ATOM 799 C C . GLY A 1 98 ? -6.223 64.312 12.398 1 82.31 98 GLY A C 1
ATOM 800 O O . GLY A 1 98 ? -6.426 65.062 11.406 1 82.31 98 GLY A O 1
ATOM 801 N N . GLU A 1 99 ? -5.047 64 12.82 1 81.88 99 GLU A N 1
ATOM 802 C CA . GLU A 1 99 ? -3.859 64.625 12.203 1 81.88 99 GLU A CA 1
ATOM 803 C C . GLU A 1 99 ? -3.219 63.656 11.219 1 81.88 99 GLU A C 1
ATOM 805 O O . GLU A 1 99 ? -2.182 63.938 10.625 1 81.88 99 GLU A O 1
ATOM 810 N N . TYR A 1 100 ? -3.934 62.562 11.008 1 87.19 100 TYR A N 1
ATOM 811 C CA . TYR A 1 100 ? -3.311 61.5 10.195 1 87.19 100 TYR A CA 1
ATOM 812 C C . TYR A 1 100 ? -4.062 61.312 8.883 1 87.19 100 TYR A C 1
ATOM 814 O O . TYR A 1 100 ? -5.281 61.5 8.828 1 87.19 100 TYR A O 1
ATOM 822 N N . MET A 1 101 ? -3.293 61.031 7.867 1 85.19 101 MET A N 1
ATOM 823 C CA . MET A 1 101 ? -3.842 60.594 6.586 1 85.19 101 MET A CA 1
ATOM 824 C C . MET A 1 101 ? -3.689 59.094 6.406 1 85.19 101 MET A C 1
ATOM 826 O O . MET A 1 101 ? -2.574 58.562 6.434 1 85.19 101 MET A O 1
ATOM 830 N N . VAL A 1 102 ? -4.84 58.469 6.23 1 88.19 102 VAL A N 1
ATOM 831 C CA . VAL A 1 102 ? -4.773 57.031 6.117 1 88.19 102 VAL A CA 1
ATOM 832 C C . VAL A 1 102 ? -5.723 56.531 5.02 1 88.19 102 VAL A C 1
ATOM 834 O O . VAL A 1 102 ? -6.652 57.25 4.637 1 88.19 102 VAL A O 1
ATOM 837 N N . PRO A 1 103 ? -5.402 55.375 4.492 1 88.5 103 PRO A N 1
ATOM 838 C CA . PRO A 1 103 ? -6.371 54.812 3.557 1 88.5 103 PRO A CA 1
ATOM 839 C C . PRO A 1 103 ? -7.773 54.688 4.152 1 88.5 103 PRO A C 1
ATOM 841 O O . PRO A 1 103 ? -7.926 54.438 5.344 1 88.5 103 PRO A O 1
ATOM 844 N N . LEU A 1 104 ? -8.727 54.75 3.346 1 88.62 104 LEU A N 1
ATOM 845 C CA . LEU A 1 104 ? -10.125 54.781 3.754 1 88.62 104 LEU A CA 1
ATOM 846 C C . LEU A 1 104 ? -10.492 53.531 4.539 1 88.62 104 LEU A C 1
ATOM 848 O O . LEU A 1 104 ? -11.234 53.594 5.52 1 88.62 104 LEU A O 1
ATOM 852 N N . ARG A 1 105 ? -9.953 52.438 4.164 1 89.19 105 ARG A N 1
ATOM 853 C CA . ARG A 1 105 ? -10.297 51.188 4.793 1 89.19 105 ARG A CA 1
ATOM 854 C C . ARG A 1 105 ? -9.82 51.125 6.242 1 89.19 105 ARG A C 1
ATOM 856 O O . ARG A 1 105 ? -10.32 50.344 7.047 1 89.19 105 ARG A O 1
ATOM 863 N N . PHE A 1 106 ? -8.93 52.062 6.605 1 92.12 106 PHE A N 1
ATOM 864 C CA . PHE A 1 106 ? -8.359 52.062 7.949 1 92.12 106 PHE A CA 1
ATOM 865 C C . PHE A 1 106 ? -8.969 53.156 8.805 1 92.12 106 PHE A C 1
ATOM 867 O O . PHE A 1 106 ? -8.688 53.25 10 1 92.12 106 PHE A O 1
ATOM 874 N N . ALA A 1 107 ? -9.781 53.938 8.234 1 91.06 107 ALA A N 1
ATOM 875 C CA . ALA A 1 107 ? -10.266 55.156 8.891 1 91.06 107 ALA A CA 1
ATOM 876 C C . ALA A 1 107 ? -10.984 54.812 10.195 1 91.06 107 ALA A C 1
ATOM 878 O O . ALA A 1 107 ? -10.711 55.438 11.234 1 91.06 107 ALA A O 1
ATOM 879 N N . ASN A 1 108 ? -11.852 53.844 10.109 1 91.81 108 ASN A N 1
ATOM 880 C CA . ASN A 1 108 ? -12.617 53.469 11.289 1 91.81 108 ASN A CA 1
ATOM 881 C C . ASN A 1 108 ? -11.719 52.938 12.398 1 91.81 108 ASN A C 1
ATOM 883 O O . ASN A 1 108 ? -11.938 53.219 13.578 1 91.81 108 ASN A O 1
ATOM 887 N N . ILE A 1 109 ? -10.734 52.188 12.039 1 92.81 109 ILE A N 1
ATOM 888 C CA . ILE A 1 109 ? -9.805 51.594 12.992 1 92.81 109 ILE A CA 1
ATOM 889 C C . ILE A 1 109 ? -9.016 52.719 13.695 1 92.81 109 ILE A C 1
ATOM 891 O O . ILE A 1 109 ? -8.922 52.719 14.93 1 92.81 109 ILE A O 1
ATOM 895 N N . LEU A 1 110 ? -8.516 53.625 12.898 1 92.94 110 LEU A N 1
ATOM 896 C CA . LEU A 1 110 ? -7.738 54.719 13.477 1 92.94 110 LEU A CA 1
ATOM 897 C C . LEU A 1 110 ? -8.602 55.594 14.391 1 92.94 110 LEU A C 1
ATOM 899 O O . LEU A 1 110 ? -8.156 56 15.461 1 92.94 110 LEU A O 1
ATOM 903 N N . GLU A 1 111 ? -9.797 55.781 14.023 1 91.94 111 GLU A N 1
ATOM 904 C CA . GLU A 1 111 ? -10.719 56.562 14.844 1 91.94 111 GLU A CA 1
ATOM 905 C C . GLU A 1 111 ? -10.945 55.906 16.203 1 91.94 111 GLU A C 1
ATOM 907 O O . GLU A 1 111 ? -10.922 56.562 17.234 1 91.94 111 GLU A O 1
ATOM 912 N N . GLN A 1 112 ? -11.117 54.688 16.188 1 91.69 112 GLN A N 1
ATOM 913 C CA . GLN A 1 112 ? -11.328 53.938 17.422 1 91.69 112 GLN A CA 1
ATOM 914 C C . GLN A 1 112 ? -10.078 53.969 18.297 1 91.69 112 GLN A C 1
ATOM 916 O O . GLN A 1 112 ? -10.172 54.094 19.516 1 91.69 112 GLN A O 1
ATOM 921 N N . LEU A 1 113 ? -8.977 53.812 17.703 1 90.94 113 LEU A N 1
ATOM 922 C CA . LEU A 1 113 ? -7.719 53.844 18.438 1 90.94 113 LEU A CA 1
ATOM 923 C C . LEU A 1 113 ? -7.512 55.188 19.125 1 90.94 113 LEU A C 1
ATOM 925 O O . LEU A 1 113 ? -7.188 55.219 20.312 1 90.94 113 LEU A O 1
ATOM 929 N N . LEU A 1 114 ? -7.781 56.219 18.391 1 89.94 114 LEU A N 1
ATOM 930 C CA . LEU A 1 114 ? -7.598 57.562 18.922 1 89.94 114 LEU A CA 1
ATOM 931 C C . LEU A 1 114 ? -8.602 57.844 20.031 1 89.94 114 LEU A C 1
ATOM 933 O O . LEU A 1 114 ? -8.266 58.469 21.047 1 89.94 114 LEU A O 1
ATOM 937 N N . SER A 1 115 ? -9.805 57.406 19.797 1 89.06 115 SER A N 1
ATOM 938 C CA . SER A 1 115 ? -10.859 57.656 20.781 1 89.06 115 SER A CA 1
ATOM 939 C C . SER A 1 115 ? -10.602 56.844 22.062 1 89.06 115 SER A C 1
ATOM 941 O O . SER A 1 115 ? -10.859 57.344 23.172 1 89.06 115 SER A O 1
ATOM 943 N N . GLY A 1 116 ? -10.141 55.75 21.938 1 88.88 116 GLY A N 1
ATOM 944 C CA . GLY A 1 116 ? -9.969 54.875 23.078 1 88.88 116 GLY A CA 1
ATOM 945 C C . GLY A 1 116 ? -8.641 55.062 23.797 1 88.88 116 GLY A C 1
ATOM 946 O O . GLY A 1 116 ? -8.562 54.906 25.016 1 88.88 116 GLY A O 1
ATOM 947 N N . HIS A 1 117 ? -7.613 55.406 23.031 1 90.38 117 HIS A N 1
ATOM 948 C CA . HIS A 1 117 ? -6.277 55.375 23.625 1 90.38 117 HIS A CA 1
ATOM 949 C C . HIS A 1 117 ? -5.539 56.688 23.375 1 90.38 117 HIS A C 1
ATOM 951 O O . HIS A 1 117 ? -4.41 56.875 23.844 1 90.38 117 HIS A O 1
ATOM 957 N N . GLY A 1 118 ? -6.152 57.625 22.656 1 89.81 118 GLY A N 1
ATOM 958 C CA . GLY A 1 118 ? -5.48 58.844 22.312 1 89.81 118 GLY A CA 1
ATOM 959 C C . GLY A 1 118 ? -4.43 58.688 21.234 1 89.81 118 GLY A C 1
ATOM 960 O O . GLY A 1 118 ? -4.477 57.719 20.453 1 89.81 118 GLY A O 1
ATOM 961 N N . ASP A 1 119 ? -3.539 59.656 21.125 1 93 119 ASP A N 1
ATOM 962 C CA . ASP A 1 119 ? -2.459 59.562 20.141 1 93 119 ASP A CA 1
ATOM 963 C C . ASP A 1 119 ? -1.359 58.625 20.625 1 93 119 ASP A C 1
ATOM 965 O O . ASP A 1 119 ? -0.514 59.031 21.438 1 93 119 ASP A O 1
ATOM 969 N N . VAL A 1 120 ? -1.299 57.5 20.094 1 93.38 120 VAL A N 1
ATOM 970 C CA . VAL A 1 120 ? -0.402 56.469 20.547 1 93.38 120 VAL A CA 1
ATOM 971 C C . VAL A 1 120 ? 1.026 56.75 20.109 1 93.38 120 VAL A C 1
ATOM 973 O O . VAL A 1 120 ? 1.979 56.156 20.609 1 93.38 120 VAL A O 1
ATOM 976 N N . SER A 1 121 ? 1.174 57.688 19.141 1 94.56 121 SER A N 1
ATOM 977 C CA . SER A 1 121 ? 2.504 58.031 18.625 1 94.56 121 SER A CA 1
ATOM 978 C C . SER A 1 121 ? 3.146 59.156 19.438 1 94.56 121 SER A C 1
ATOM 980 O O . SER A 1 121 ? 4.289 59.531 19.188 1 94.56 121 SER A O 1
ATOM 982 N N . ALA A 1 122 ? 2.461 59.625 20.453 1 91.31 122 ALA A N 1
ATOM 983 C CA . ALA A 1 122 ? 2.885 60.844 21.188 1 91.31 122 ALA A CA 1
ATOM 984 C C . ALA A 1 122 ? 4.242 60.625 21.859 1 91.31 122 ALA A C 1
ATOM 986 O O . ALA A 1 122 ? 5.016 61.562 22.016 1 91.31 122 ALA A O 1
ATOM 987 N N . GLY A 1 123 ? 4.5 59.438 22.219 1 91.19 123 GLY A N 1
ATOM 988 C CA . GLY A 1 123 ? 5.742 59.156 22.906 1 91.19 123 GLY A CA 1
ATOM 989 C C . GLY A 1 123 ? 6.914 58.906 21.969 1 91.19 123 GLY A C 1
ATOM 990 O O . GLY A 1 123 ? 8.055 58.812 22.422 1 91.19 123 GLY A O 1
ATOM 991 N N . SER A 1 124 ? 6.688 58.969 20.719 1 95.44 124 SER A N 1
ATOM 992 C CA . SER A 1 124 ? 7.727 58.656 19.734 1 95.44 124 SER A CA 1
ATOM 993 C C . SER A 1 124 ? 8.523 59.906 19.359 1 95.44 124 SER A C 1
ATOM 995 O O . SER A 1 124 ? 7.961 61 19.234 1 95.44 124 SER A O 1
ATOM 997 N N . LYS A 1 125 ? 9.766 59.719 19.141 1 94.62 125 LYS A N 1
ATOM 998 C CA . LYS A 1 125 ? 10.641 60.844 18.75 1 94.62 125 LYS A CA 1
ATOM 999 C C . LYS A 1 125 ? 10.859 60.875 17.25 1 94.62 125 LYS A C 1
ATOM 1001 O O . LYS A 1 125 ? 11.656 61.656 16.734 1 94.62 125 LYS A O 1
ATOM 1006 N N . LEU A 1 126 ? 10.156 60.062 16.578 1 95.38 126 LEU A N 1
ATOM 1007 C CA . LEU A 1 126 ? 10.289 60 15.133 1 95.38 126 LEU A CA 1
ATOM 1008 C C . LEU A 1 126 ? 9.656 61.219 14.469 1 95.38 126 LEU A C 1
ATOM 1010 O O . LEU A 1 126 ? 8.898 61.938 15.109 1 95.38 126 LEU A O 1
ATOM 1014 N N . SER A 1 127 ? 10.062 61.375 13.227 1 93.56 127 SER A N 1
ATOM 1015 C CA . SER A 1 127 ? 9.484 62.469 12.445 1 93.56 127 SER A CA 1
ATOM 1016 C C . SER A 1 127 ? 7.996 62.219 12.195 1 93.56 127 SER A C 1
ATOM 1018 O O . SER A 1 127 ? 7.516 61.094 12.297 1 93.56 127 SER A O 1
ATOM 1020 N N . PRO A 1 128 ? 7.293 63.312 11.898 1 90.5 128 PRO A N 1
ATOM 1021 C CA . PRO A 1 128 ? 5.855 63.188 11.648 1 90.5 128 PRO A CA 1
ATOM 1022 C C . PRO A 1 128 ? 5.543 62.188 10.516 1 90.5 128 PRO A C 1
ATOM 1024 O O . PRO A 1 128 ? 4.562 61.438 10.594 1 90.5 128 PRO A O 1
ATOM 1027 N N . MET A 1 129 ? 6.379 62.156 9.578 1 89.81 129 MET A N 1
ATOM 1028 C CA . MET A 1 129 ? 6.125 61.281 8.445 1 89.81 129 MET A CA 1
ATOM 1029 C C . MET A 1 129 ? 6.363 59.812 8.828 1 89.81 129 MET A C 1
ATOM 1031 O O . MET A 1 129 ? 5.625 58.938 8.398 1 89.81 129 MET A O 1
ATOM 1035 N N . ALA A 1 130 ? 7.406 59.625 9.578 1 92.5 130 ALA A N 1
ATOM 1036 C CA . ALA A 1 130 ? 7.664 58.25 10.062 1 92.5 130 ALA A CA 1
ATOM 1037 C C . ALA A 1 130 ? 6.539 57.781 10.977 1 92.5 130 ALA A C 1
ATOM 1039 O O . ALA A 1 130 ? 6.137 56.625 10.922 1 92.5 130 ALA A O 1
ATOM 1040 N N . LYS A 1 131 ? 6.059 58.688 11.742 1 93.56 131 LYS A N 1
ATOM 1041 C CA . LYS A 1 131 ? 4.934 58.375 12.609 1 93.56 131 LYS A CA 1
ATOM 1042 C C . LYS A 1 131 ? 3.688 58.031 11.797 1 93.56 131 LYS A C 1
ATOM 1044 O O . LYS A 1 131 ? 2.945 57.125 12.148 1 93.56 131 LYS A O 1
ATOM 1049 N N . LEU A 1 132 ? 3.518 58.781 10.812 1 90.44 132 LEU A N 1
ATOM 1050 C CA . LEU A 1 132 ? 2.383 58.531 9.93 1 90.44 132 LEU A CA 1
ATOM 1051 C C . LEU A 1 132 ? 2.482 57.125 9.328 1 90.44 132 LEU A C 1
ATOM 1053 O O . LEU A 1 132 ? 1.511 56.375 9.336 1 90.44 132 LEU A O 1
ATOM 1057 N N . TYR A 1 133 ? 3.604 56.781 8.859 1 91.25 133 TYR A N 1
ATOM 1058 C CA . TYR A 1 133 ? 3.807 55.469 8.25 1 91.25 133 TYR A CA 1
ATOM 1059 C C . TYR A 1 133 ? 3.527 54.344 9.25 1 91.25 133 TYR A C 1
ATOM 1061 O O . TYR A 1 133 ? 2.791 53.406 8.945 1 91.25 133 TYR A O 1
ATOM 1069 N N . LEU A 1 134 ? 4.125 54.5 10.367 1 94.19 134 LEU A N 1
ATOM 1070 C CA . LEU A 1 134 ? 3.957 53.469 11.375 1 94.19 134 LEU A CA 1
ATOM 1071 C C . LEU A 1 134 ? 2.506 53.375 11.844 1 94.19 134 LEU A C 1
ATOM 1073 O O . LEU A 1 134 ? 2.014 52.312 12.18 1 94.19 134 LEU A O 1
ATOM 1077 N N . SER A 1 135 ? 1.821 54.531 11.852 1 93.25 135 SER A N 1
ATOM 1078 C CA . SER A 1 135 ? 0.396 54.5 12.164 1 93.25 135 SER A CA 1
ATOM 1079 C C . SER A 1 135 ? -0.385 53.719 11.117 1 93.25 135 SER A C 1
ATOM 1081 O O . SER A 1 135 ? -1.334 53 11.453 1 93.25 135 SER A O 1
ATOM 1083 N N . ILE A 1 136 ? 0.019 53.812 9.898 1 91.31 136 ILE A N 1
ATOM 1084 C CA . ILE A 1 136 ? -0.611 53.031 8.828 1 91.31 136 ILE A CA 1
ATOM 1085 C C . ILE A 1 136 ? -0.336 51.562 9.031 1 91.31 136 ILE A C 1
ATOM 1087 O O . ILE A 1 136 ? -1.234 50.719 8.883 1 91.31 136 ILE A O 1
ATOM 1091 N N . VAL A 1 137 ? 0.898 51.219 9.375 1 93.38 137 VAL A N 1
ATOM 1092 C CA . VAL A 1 137 ? 1.271 49.812 9.648 1 93.38 137 VAL A CA 1
ATOM 1093 C C . VAL A 1 137 ? 0.417 49.281 10.789 1 93.38 137 VAL A C 1
ATOM 1095 O O . VAL A 1 137 ? -0.069 48.156 10.719 1 93.38 137 VAL A O 1
ATOM 1098 N N . LEU A 1 138 ? 0.264 50.062 11.844 1 95.19 138 LEU A N 1
ATOM 1099 C CA . LEU A 1 138 ? -0.563 49.656 12.977 1 95.19 138 LEU A CA 1
ATOM 1100 C C . LEU A 1 138 ? -1.997 49.406 12.531 1 95.19 138 LEU A C 1
ATOM 1102 O O . LEU A 1 138 ? -2.574 48.375 12.883 1 95.19 138 LEU A O 1
ATOM 1106 N N . CYS A 1 139 ? -2.531 50.312 11.766 1 93.31 139 CYS A N 1
ATOM 1107 C CA . CYS A 1 139 ? -3.898 50.156 11.289 1 93.31 139 CYS A CA 1
ATOM 1108 C C . CYS A 1 139 ? -4.02 48.906 10.398 1 93.31 139 CYS A C 1
ATOM 1110 O O . CYS A 1 139 ? -5.02 48.188 10.453 1 93.31 139 CYS A O 1
ATOM 1112 N N . GLU A 1 140 ? -3.055 48.688 9.57 1 92.56 140 GLU A N 1
ATOM 1113 C CA . GLU A 1 140 ? -3.051 47.5 8.719 1 92.56 140 GLU A CA 1
ATOM 1114 C C . GLU A 1 140 ? -3.062 46.219 9.562 1 92.56 140 GLU A C 1
ATOM 1116 O O . GLU A 1 140 ? -3.793 45.281 9.25 1 92.56 140 GLU A O 1
ATOM 1121 N N . CYS A 1 141 ? -2.215 46.188 10.523 1 94.62 141 CYS A N 1
ATOM 1122 C CA . CYS A 1 141 ? -2.152 45.031 11.422 1 94.62 141 CYS A CA 1
ATOM 1123 C C . CYS A 1 141 ? -3.504 44.812 12.086 1 94.62 141 CYS A C 1
ATOM 1125 O O . CYS A 1 141 ? -4.012 43.688 12.07 1 94.62 141 CYS A O 1
ATOM 1127 N N . MET A 1 142 ? -4.109 45.844 12.609 1 95 142 MET A N 1
ATOM 1128 C CA . MET A 1 142 ? -5.41 45.75 13.273 1 95 142 MET A CA 1
ATOM 1129 C C . MET A 1 142 ? -6.48 45.281 12.281 1 95 142 MET A C 1
ATOM 1131 O O . MET A 1 142 ? -7.348 44.469 12.625 1 95 142 MET A O 1
ATOM 1135 N N . TYR A 1 143 ? -6.41 45.844 11.141 1 93.62 143 TYR A N 1
ATOM 1136 C CA . TYR A 1 143 ? -7.355 45.469 10.102 1 93.62 143 TYR A CA 1
ATOM 1137 C C . TYR A 1 143 ? -7.234 43.969 9.773 1 93.62 143 TYR A C 1
ATOM 1139 O O . TYR A 1 143 ? -8.242 43.281 9.68 1 93.62 143 TYR A O 1
ATOM 1147 N N . SER A 1 144 ? -6.039 43.531 9.578 1 95.5 144 SER A N 1
ATOM 1148 C CA . SER A 1 144 ? -5.781 42.125 9.312 1 95.5 144 SER A CA 1
ATOM 1149 C C . SER A 1 144 ? -6.324 41.25 10.438 1 95.5 144 SER A C 1
ATOM 1151 O O . SER A 1 144 ? -6.984 40.25 10.18 1 95.5 144 SER A O 1
ATOM 1153 N N . MET A 1 145 ? -6.09 41.656 11.664 1 96.62 145 MET A N 1
ATOM 1154 C CA . MET A 1 145 ? -6.562 40.875 12.828 1 96.62 145 MET A CA 1
ATOM 1155 C C . MET A 1 145 ? -8.086 40.875 12.867 1 96.62 145 MET A C 1
ATOM 1157 O O . MET A 1 145 ? -8.68 39.875 13.289 1 96.62 145 MET A O 1
ATOM 1161 N N . THR A 1 146 ? -8.727 41.906 12.469 1 95 146 THR A N 1
ATOM 1162 C CA . THR A 1 146 ? -10.18 42 12.484 1 95 146 THR A CA 1
ATOM 1163 C C . THR A 1 146 ? -10.797 41.094 11.43 1 95 146 THR A C 1
ATOM 1165 O O . THR A 1 146 ? -11.953 40.688 11.547 1 95 146 THR A O 1
ATOM 1168 N N . ASN A 1 147 ? -9.992 40.719 10.516 1 95.06 147 ASN A N 1
ATOM 1169 C CA . ASN A 1 147 ? -10.516 39.906 9.422 1 95.06 147 ASN A CA 1
ATOM 1170 C C . ASN A 1 147 ? -10.008 38.469 9.484 1 95.06 147 ASN A C 1
ATOM 1172 O O . ASN A 1 147 ? -10.078 37.719 8.5 1 95.06 147 ASN A O 1
ATOM 1176 N N . THR A 1 148 ? -9.438 38.125 10.57 1 97.38 148 THR A N 1
ATOM 1177 C CA . THR A 1 148 ? -8.859 36.781 10.68 1 97.38 148 THR A CA 1
ATOM 1178 C C . THR A 1 148 ? -9.359 36.094 11.945 1 97.38 148 THR A C 1
ATOM 1180 O O . THR A 1 148 ? -9.273 36.656 13.039 1 97.38 148 THR A O 1
ATOM 1183 N N . ARG A 1 149 ? -9.875 34.969 11.766 1 95.94 149 ARG A N 1
ATOM 1184 C CA . ARG A 1 149 ? -10.18 34.125 12.93 1 95.94 149 ARG A CA 1
ATOM 1185 C C . ARG A 1 149 ? -8.906 33.531 13.516 1 95.94 149 ARG A C 1
ATOM 1187 O O . ARG A 1 149 ? -7.992 33.156 12.781 1 95.94 149 ARG A O 1
ATOM 1194 N N . VAL A 1 150 ? -8.922 33.375 14.766 1 97.88 150 VAL A N 1
ATOM 1195 C CA . VAL A 1 150 ? -7.719 32.906 15.445 1 97.88 150 VAL A CA 1
ATOM 1196 C C . VAL A 1 150 ? -7.316 31.547 14.898 1 97.88 150 VAL A C 1
ATOM 1198 O O . VAL A 1 150 ? -6.129 31.281 14.695 1 97.88 150 VAL A O 1
ATOM 1201 N N . VAL A 1 151 ? -8.234 30.625 14.656 1 97.19 151 VAL A N 1
ATOM 1202 C CA . VAL A 1 151 ? -7.969 29.281 14.188 1 97.19 151 VAL A CA 1
ATOM 1203 C C . VAL A 1 151 ? -7.344 29.328 12.789 1 97.19 151 VAL A C 1
ATOM 1205 O O . VAL A 1 151 ? -6.668 28.391 12.375 1 97.19 151 VAL A O 1
ATOM 1208 N N . ASP A 1 152 ? -7.465 30.438 12.07 1 97.62 152 ASP A N 1
ATOM 1209 C CA . ASP A 1 152 ? -7.012 30.562 10.688 1 97.62 152 ASP A CA 1
ATOM 1210 C C . ASP A 1 152 ? -5.672 31.297 10.602 1 97.62 152 ASP A C 1
ATOM 1212 O O . ASP A 1 152 ? -5.125 31.484 9.516 1 97.62 152 ASP A O 1
ATOM 1216 N N . ILE A 1 153 ? -5.16 31.688 11.711 1 97.81 153 ILE A N 1
ATOM 1217 C CA . ILE A 1 153 ? -3.889 32.406 11.734 1 97.81 153 ILE A CA 1
ATOM 1218 C C . ILE A 1 153 ? -2.77 31.469 11.273 1 97.81 153 ILE A C 1
ATOM 1220 O O . ILE A 1 153 ? -2.682 30.328 11.719 1 97.81 153 ILE A O 1
ATOM 1224 N N . THR A 1 154 ? -1.945 31.953 10.445 1 95.5 154 THR A N 1
ATOM 1225 C CA . THR A 1 154 ? -0.75 31.219 10.031 1 95.5 154 THR A CA 1
ATOM 1226 C C . THR A 1 154 ? 0.477 31.719 10.789 1 95.5 154 THR A C 1
ATOM 1228 O O . THR A 1 154 ? 0.448 32.812 11.375 1 95.5 154 THR A O 1
ATOM 1231 N N . LYS A 1 155 ? 1.483 30.969 10.711 1 93.19 155 LYS A N 1
ATOM 1232 C CA . LYS A 1 155 ? 2.742 31.312 11.359 1 93.19 155 LYS A CA 1
ATOM 1233 C C . LYS A 1 155 ? 3.303 32.625 10.812 1 93.19 155 LYS A C 1
ATOM 1235 O O . LYS A 1 155 ? 3.727 33.5 11.578 1 93.19 155 LYS A O 1
ATOM 1240 N N . ASP A 1 156 ? 3.23 32.719 9.562 1 92.62 156 ASP A N 1
ATOM 1241 C CA . ASP A 1 156 ? 3.775 33.906 8.898 1 92.62 156 ASP A CA 1
ATOM 1242 C C . ASP A 1 156 ? 2.967 35.156 9.25 1 92.62 156 ASP A C 1
ATOM 1244 O O . ASP A 1 156 ? 3.535 36.219 9.453 1 92.62 156 ASP A O 1
ATOM 1248 N N . LEU A 1 157 ? 1.669 34.969 9.266 1 96.25 157 LEU A N 1
ATOM 1249 C CA . LEU A 1 157 ? 0.794 36.062 9.602 1 96.25 157 LEU A CA 1
ATOM 1250 C C . LEU A 1 157 ? 1.028 36.531 11.031 1 96.25 157 LEU A C 1
ATOM 1252 O O . LEU A 1 157 ? 1.113 37.75 11.289 1 96.25 157 LEU A O 1
ATOM 1256 N N . LEU A 1 158 ? 1.124 35.594 11.93 1 97.12 158 LEU A N 1
ATOM 1257 C CA . LEU A 1 158 ? 1.39 35.938 13.328 1 97.12 158 LEU A CA 1
ATOM 1258 C C . LEU A 1 158 ? 2.736 36.625 13.469 1 97.12 158 LEU A C 1
ATOM 1260 O O . LEU A 1 158 ? 2.857 37.594 14.227 1 97.12 158 LEU A O 1
ATOM 1264 N N . LEU A 1 159 ? 3.707 36.094 12.734 1 95.38 159 LEU A N 1
ATOM 1265 C CA . LEU A 1 159 ? 5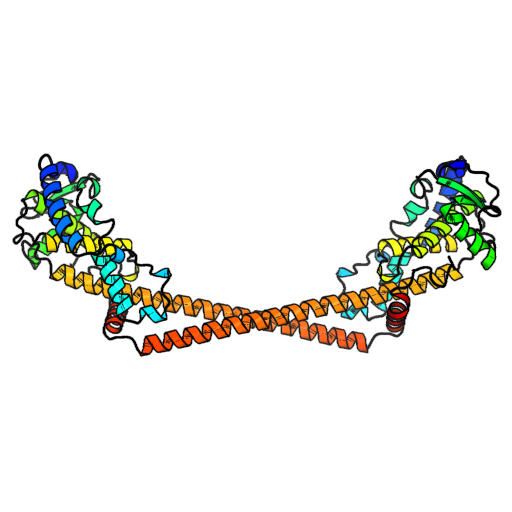.027 36.719 12.742 1 95.38 159 LEU A CA 1
ATOM 1266 C C . LEU A 1 159 ? 4.945 38.156 12.266 1 95.38 159 LEU A C 1
ATOM 1268 O O . LEU A 1 159 ? 5.574 39.062 12.844 1 95.38 159 LEU A O 1
ATOM 1272 N N . TYR A 1 160 ? 4.199 38.375 11.297 1 95.44 160 TYR A N 1
ATOM 1273 C CA . TYR A 1 160 ? 4.008 39.719 10.758 1 95.44 160 TYR A CA 1
ATOM 1274 C C . TYR A 1 160 ? 3.381 40.656 11.797 1 95.44 160 TYR A C 1
ATOM 1276 O O . TYR A 1 160 ? 3.861 41.75 12.016 1 95.44 160 TYR A O 1
ATOM 1284 N N . TRP A 1 161 ? 2.291 40.25 12.398 1 97.38 161 TRP A N 1
ATOM 1285 C CA . TRP A 1 161 ? 1.635 41.062 13.43 1 97.38 161 TRP A CA 1
ATOM 1286 C C . TRP A 1 161 ? 2.6 41.375 14.57 1 97.38 161 TRP A C 1
ATOM 1288 O O . TRP A 1 161 ? 2.715 42.531 14.992 1 97.38 161 TRP A O 1
ATOM 1298 N N . TRP A 1 162 ? 3.26 40.281 14.969 1 97.31 162 TRP A N 1
ATOM 1299 C CA . TRP A 1 162 ? 4.168 40.406 16.109 1 97.31 162 TRP A CA 1
ATOM 1300 C C . TRP A 1 162 ? 5.281 41.406 15.812 1 97.31 162 TRP A C 1
ATOM 1302 O O . TRP A 1 162 ? 5.535 42.312 16.609 1 97.31 162 TRP A O 1
ATOM 1312 N N . THR A 1 163 ? 5.895 41.25 14.727 1 95.69 163 THR A N 1
ATOM 1313 C CA . THR A 1 163 ? 7.012 42.094 14.344 1 95.69 163 THR A CA 1
ATOM 1314 C C . THR A 1 163 ? 6.555 43.562 14.172 1 95.69 163 THR A C 1
ATOM 1316 O O . THR A 1 163 ? 7.246 44.469 14.609 1 95.69 163 THR A O 1
ATOM 1319 N N . SER A 1 164 ? 5.438 43.781 13.586 1 95.88 164 SER A N 1
ATOM 1320 C CA . SER A 1 164 ? 4.887 45.094 13.375 1 95.88 164 SER A CA 1
ATOM 1321 C C . SER A 1 164 ? 4.66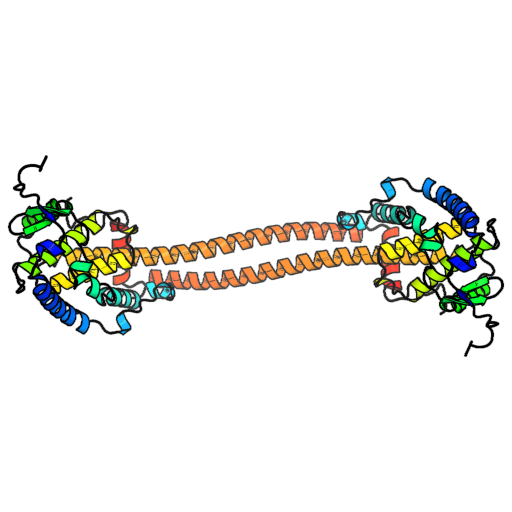4 45.812 14.703 1 95.88 164 SER A C 1
ATOM 1323 O O . SER A 1 164 ? 5.113 46.969 14.891 1 95.88 164 SER A O 1
ATOM 1325 N N . LEU A 1 165 ? 4.039 45.125 15.586 1 97 165 LEU A N 1
ATOM 1326 C CA . LEU A 1 165 ? 3.734 45.781 16.875 1 97 165 LEU A CA 1
ATOM 1327 C C . LEU A 1 165 ? 5.004 45.969 17.688 1 97 165 LEU A C 1
ATOM 1329 O O . LEU A 1 165 ? 5.133 46.969 18.391 1 97 165 LEU A O 1
ATOM 1333 N N . ARG A 1 166 ? 5.855 45.031 17.578 1 95.44 166 ARG A N 1
ATOM 1334 C CA . ARG A 1 166 ? 7.125 45.219 18.266 1 95.44 166 ARG A CA 1
ATOM 1335 C C . ARG A 1 166 ? 7.887 46.406 17.734 1 95.44 166 ARG A C 1
ATOM 1337 O O . ARG A 1 166 ? 8.516 47.156 18.5 1 95.44 166 ARG A O 1
ATOM 1344 N N . MET A 1 167 ? 7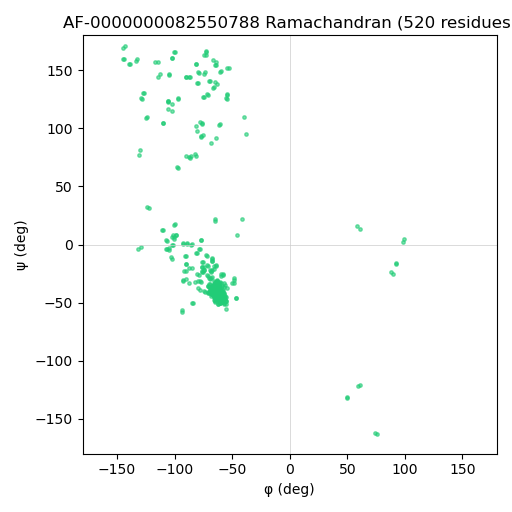.879 46.562 16.453 1 95 167 MET A N 1
ATOM 1345 C CA . MET A 1 167 ? 8.531 47.719 15.852 1 95 167 MET A CA 1
ATOM 1346 C C . MET A 1 167 ? 7.918 49.031 16.375 1 95 167 MET A C 1
ATOM 1348 O O . MET A 1 167 ? 8.641 49.969 16.688 1 95 167 MET A O 1
ATOM 1352 N N . LEU A 1 168 ? 6.641 49.094 16.484 1 96.56 168 LEU A N 1
ATOM 1353 C CA . LEU A 1 168 ? 5.945 50.25 17 1 96.56 168 LEU A CA 1
ATOM 1354 C C . LEU A 1 168 ? 6.324 50.531 18.453 1 96.56 168 LEU A C 1
ATOM 1356 O O . LEU A 1 168 ? 6.578 51.688 18.828 1 96.56 168 LEU A O 1
ATOM 1360 N N . GLN A 1 169 ? 6.383 49.5 19.172 1 95.69 169 GLN A N 1
ATOM 1361 C CA . GLN A 1 169 ? 6.797 49.656 20.562 1 95.69 169 GLN A CA 1
ATOM 1362 C C . GLN A 1 169 ? 8.219 50.188 20.672 1 95.69 169 GLN A C 1
ATOM 1364 O O . GLN A 1 169 ? 8.492 51.094 21.453 1 95.69 169 GLN A O 1
ATOM 1369 N N . THR A 1 170 ? 9.047 49.625 19.891 1 94.5 170 THR A N 1
ATOM 1370 C CA . THR A 1 170 ? 10.445 50.031 19.891 1 94.5 170 THR A CA 1
ATOM 1371 C C . THR A 1 170 ? 10.562 51.5 19.453 1 94.5 170 THR A C 1
ATOM 1373 O O . THR A 1 170 ? 11.445 52.219 19.922 1 94.5 170 THR A O 1
ATOM 1376 N N . ALA A 1 171 ? 9.648 51.938 18.578 1 96.5 171 ALA A N 1
ATOM 1377 C CA . ALA A 1 171 ? 9.633 53.312 18.062 1 96.5 171 ALA A CA 1
ATOM 1378 C C . ALA A 1 171 ? 9.016 54.281 19.078 1 96.5 171 ALA A C 1
ATOM 1380 O O . ALA A 1 171 ? 8.906 55.469 18.828 1 96.5 171 ALA A O 1
ATOM 1381 N N . GLY A 1 172 ? 8.516 53.688 20.25 1 96.19 172 GLY A N 1
ATOM 1382 C CA . GLY A 1 172 ? 8.031 54.562 21.328 1 96.19 172 GLY A CA 1
ATOM 1383 C C . GLY A 1 172 ? 6.527 54.719 21.312 1 96.19 172 GLY A C 1
ATOM 1384 O O . GLY A 1 172 ? 5.988 55.531 22.078 1 96.19 172 GLY A O 1
ATOM 1385 N N . PHE A 1 173 ? 5.895 54.031 20.391 1 96.88 173 PHE A N 1
ATOM 1386 C CA . PHE A 1 173 ? 4.438 54.094 20.391 1 96.88 173 PHE A CA 1
ATOM 1387 C C . PHE A 1 173 ? 3.861 53.5 21.672 1 96.88 173 PHE A C 1
ATOM 1389 O O . PHE A 1 173 ? 4.332 52.469 22.141 1 96.88 173 PHE A O 1
ATOM 1396 N N . LYS A 1 174 ? 2.881 54.094 22.266 1 95.69 174 LYS A N 1
ATOM 1397 C CA . LYS A 1 174 ? 2.205 53.562 23.453 1 95.69 174 LYS A CA 1
ATOM 1398 C C . LYS A 1 174 ? 1.1 52.594 23.078 1 95.69 174 LYS A C 1
ATOM 1400 O O . LYS A 1 174 ? -0.086 52.906 23.188 1 95.69 174 LYS A O 1
ATOM 1405 N N . ILE A 1 175 ? 1.48 51.469 22.719 1 95.44 175 ILE A N 1
ATOM 1406 C CA . ILE A 1 175 ? 0.505 50.5 22.219 1 95.44 175 ILE A CA 1
ATOM 1407 C C . ILE A 1 175 ? 0.583 49.219 23.031 1 95.44 175 ILE A C 1
ATOM 1409 O O . ILE A 1 175 ? 0.427 48.125 22.484 1 95.44 175 ILE A O 1
ATOM 1413 N N . GLN A 1 176 ? 0.908 49.25 24.312 1 94.75 176 GLN A N 1
ATOM 1414 C CA . GLN A 1 176 ? 1.018 48.062 25.172 1 94.75 176 GLN A CA 1
ATOM 1415 C C . GLN A 1 176 ? -0.281 47.281 25.172 1 94.75 176 GLN A C 1
ATOM 1417 O O . GLN A 1 176 ? -0.258 46.031 25.234 1 94.75 176 GLN A O 1
ATOM 1422 N N . PHE A 1 177 ? -1.382 47.969 25.125 1 94.19 177 PHE A N 1
ATOM 1423 C CA . PHE A 1 177 ? -2.676 47.312 25.109 1 94.19 177 PHE A CA 1
ATOM 1424 C C . PHE A 1 177 ? -2.789 46.375 23.922 1 94.19 177 PHE A C 1
ATOM 1426 O O . PHE A 1 177 ? -3.309 45.25 24.031 1 94.19 177 PHE A O 1
ATOM 1433 N N . ALA A 1 178 ? -2.328 46.812 22.719 1 95.31 178 ALA A N 1
ATOM 1434 C CA . ALA A 1 178 ? -2.385 46 21.516 1 95.31 178 ALA A CA 1
ATOM 1435 C C . ALA A 1 178 ? -1.418 44.812 21.594 1 95.31 178 ALA A C 1
ATOM 1437 O O . ALA A 1 178 ? -1.744 43.688 21.172 1 95.31 178 ALA A O 1
ATOM 1438 N N . PHE A 1 179 ? -0.309 45.062 22.188 1 95.56 179 PHE A N 1
ATOM 1439 C CA . PHE A 1 179 ? 0.694 44.031 22.297 1 95.56 179 PHE A CA 1
ATOM 1440 C C . PHE A 1 179 ? 0.251 42.938 23.297 1 95.56 179 PHE A C 1
ATOM 1442 O O . PHE A 1 179 ? 0.421 41.75 23.047 1 95.56 179 PHE A O 1
ATOM 1449 N N . ASP A 1 180 ? -0.321 43.375 24.406 1 95.56 180 ASP A N 1
ATOM 1450 C CA . ASP A 1 180 ? -0.859 42.406 25.375 1 95.56 180 ASP A CA 1
ATOM 1451 C C . ASP A 1 180 ? -1.933 41.531 24.734 1 95.56 180 ASP A C 1
ATOM 1453 O O . ASP A 1 180 ? -1.985 40.344 25 1 95.56 180 ASP A O 1
ATOM 1457 N N . HIS A 1 181 ? -2.736 42.188 24 1 96.19 181 HIS A N 1
ATOM 1458 C CA . HIS A 1 181 ? -3.762 41.438 23.281 1 96.19 181 HIS A CA 1
ATOM 1459 C C . HIS A 1 181 ? -3.137 40.438 22.328 1 96.19 181 HIS A C 1
ATOM 1461 O O . HIS A 1 181 ? -3.547 39.281 22.297 1 96.19 181 HIS A O 1
ATOM 1467 N N . LEU A 1 182 ? -2.164 40.875 21.547 1 97.69 182 LEU A N 1
ATOM 1468 C CA . LEU A 1 182 ? -1.513 39.969 20.578 1 97.69 182 LEU A CA 1
ATOM 1469 C C . LEU A 1 182 ? -0.833 38.812 21.297 1 97.69 182 LEU A C 1
ATOM 1471 O O . LEU A 1 182 ? -0.786 37.688 20.766 1 97.69 182 LEU A O 1
ATOM 1475 N N . LYS A 1 183 ? -0.271 39.062 22.453 1 97.06 183 LYS A N 1
ATOM 1476 C CA . LYS A 1 183 ? 0.332 37.969 23.234 1 97.06 183 LYS A CA 1
ATOM 1477 C C . LYS A 1 183 ? -0.692 36.906 23.547 1 97.06 183 LYS A C 1
ATOM 1479 O O . LYS A 1 183 ? -0.387 35.688 23.484 1 97.06 183 LYS A O 1
ATOM 1484 N N . ARG A 1 184 ? -1.877 37.344 23.891 1 96.88 184 ARG A N 1
ATOM 1485 C CA . ARG A 1 184 ? -2.947 36.375 24.141 1 96.88 184 ARG A CA 1
ATOM 1486 C C . ARG A 1 184 ? -3.268 35.562 22.875 1 96.88 184 ARG A C 1
ATOM 1488 O O . ARG A 1 184 ? -3.486 34.344 22.938 1 96.88 184 ARG A O 1
ATOM 1495 N N . VAL A 1 185 ? -3.332 36.25 21.828 1 97.94 185 VAL A N 1
ATOM 1496 C CA . VAL A 1 185 ? -3.592 35.594 20.547 1 97.94 185 VAL A CA 1
ATOM 1497 C C . VAL A 1 185 ? -2.465 34.625 20.219 1 97.94 185 VAL A C 1
ATOM 1499 O O . VAL A 1 185 ? -2.713 33.5 19.734 1 97.94 185 VAL A O 1
ATOM 1502 N N . ALA A 1 186 ? -1.224 35.031 20.453 1 97.94 186 ALA A N 1
ATOM 1503 C CA . ALA A 1 186 ? -0.08 34.125 20.234 1 97.94 186 ALA A CA 1
ATOM 1504 C C . ALA A 1 186 ? -0.166 32.906 21.125 1 97.94 186 ALA A C 1
ATOM 1506 O O . ALA A 1 186 ? 0.131 31.781 20.672 1 97.94 186 ALA A O 1
ATOM 1507 N N . ASP A 1 187 ? -0.531 33.094 22.406 1 98 187 ASP A N 1
ATOM 1508 C CA . ASP A 1 187 ? -0.759 31.969 23.297 1 98 187 ASP A CA 1
ATOM 1509 C C . ASP A 1 187 ? -1.794 31.016 22.703 1 98 187 ASP A C 1
ATOM 1511 O O . ASP A 1 187 ? -1.581 29.797 22.688 1 98 187 ASP A O 1
ATOM 1515 N N . ALA A 1 188 ? -2.865 31.594 22.281 1 98.19 188 ALA A N 1
ATOM 1516 C CA . ALA A 1 188 ? -3.928 30.781 21.688 1 98.19 188 ALA A CA 1
ATOM 1517 C C . ALA A 1 188 ? -3.428 30.031 20.453 1 98.19 188 ALA A C 1
ATOM 1519 O O . ALA A 1 188 ? -3.746 28.859 20.266 1 98.19 188 ALA A O 1
ATOM 1520 N N . TYR A 1 189 ? -2.703 30.703 19.641 1 98.06 189 TYR A N 1
ATOM 1521 C CA . TYR A 1 189 ? -2.141 30.078 18.453 1 98.06 189 TYR A CA 1
ATOM 1522 C C . TYR A 1 189 ? -1.29 28.875 18.812 1 98.06 189 TYR A C 1
ATOM 1524 O O . TYR A 1 189 ? -1.434 27.797 18.219 1 98.06 189 TYR A O 1
ATOM 1532 N N . PHE A 1 190 ? -0.419 29.062 19.703 1 97.12 190 PHE A N 1
ATOM 1533 C CA . PHE A 1 190 ? 0.458 27.984 20.109 1 97.12 190 PHE A CA 1
ATOM 1534 C C . PHE A 1 190 ? -0.351 26.828 20.688 1 97.12 190 PHE A C 1
ATOM 1536 O O . PHE A 1 190 ? -0.086 25.656 20.375 1 97.12 190 PHE A O 1
ATOM 1543 N N . GLY A 1 191 ? -1.296 27.156 21.562 1 97.5 191 GLY A N 1
ATOM 1544 C CA . GLY A 1 191 ? -2.168 26.125 22.094 1 97.5 191 GLY A CA 1
ATOM 1545 C C . GLY A 1 191 ? -2.887 25.328 21.016 1 97.5 191 GLY A C 1
ATOM 1546 O O . GLY A 1 191 ? -2.98 24.109 21.109 1 97.5 191 GLY A O 1
ATOM 1547 N N . LEU A 1 192 ? -3.4 26.016 20.078 1 97.56 192 LEU A N 1
ATOM 1548 C CA . LEU A 1 192 ? -4.086 25.359 18.969 1 97.56 192 LEU A CA 1
ATOM 1549 C C . LEU A 1 192 ? -3.121 24.484 18.188 1 97.56 192 LEU A C 1
ATOM 1551 O O . LEU A 1 192 ? -3.494 23.406 17.719 1 97.56 192 LEU A O 1
ATOM 1555 N N . TYR A 1 193 ? -1.982 24.969 17.984 1 95.69 193 TYR A N 1
ATOM 1556 C CA . TYR A 1 193 ? -0.953 24.203 17.297 1 95.69 193 TYR A CA 1
ATOM 1557 C C . TYR A 1 193 ? -0.671 22.891 18.016 1 95.69 193 TYR A C 1
ATOM 1559 O O . TYR A 1 193 ? -0.619 21.828 17.375 1 95.69 193 TYR A O 1
ATOM 1567 N N . VAL A 1 194 ? -0.49 22.922 19.297 1 95.75 194 VAL A N 1
ATOM 1568 C CA . VAL A 1 194 ? -0.226 21.734 20.094 1 95.75 194 VAL A CA 1
ATOM 1569 C C . VAL A 1 194 ? -1.39 20.75 19.969 1 95.75 194 VAL A C 1
ATOM 1571 O O . VAL A 1 194 ? -1.183 19.562 19.719 1 95.75 194 VAL A O 1
ATOM 1574 N N . LYS A 1 195 ? -2.578 21.25 20.156 1 95.75 195 LYS A N 1
ATOM 1575 C CA . LYS A 1 195 ? -3.762 20.406 20.047 1 95.75 195 LYS A CA 1
ATOM 1576 C C . LYS A 1 195 ? -3.838 19.734 18.672 1 95.75 195 LYS A C 1
ATOM 1578 O O . LYS A 1 195 ? -4.172 18.562 18.578 1 95.75 195 LYS A O 1
ATOM 1583 N N . LYS A 1 196 ? -3.596 20.547 17.703 1 95.25 196 LYS A N 1
ATOM 1584 C CA . LYS A 1 196 ? -3.641 20.016 16.328 1 95.25 196 LYS A CA 1
ATOM 1585 C C . LYS A 1 196 ? -2.615 18.906 16.141 1 95.25 196 LYS A C 1
ATOM 1587 O O . LYS A 1 196 ? -2.91 17.891 15.508 1 95.25 196 LYS A O 1
ATOM 1592 N N . ARG A 1 197 ? -1.434 19.078 16.609 1 95 197 ARG A N 1
ATOM 1593 C CA . ARG A 1 197 ? -0.37 18.094 16.484 1 95 197 ARG A CA 1
ATOM 1594 C C . ARG A 1 197 ? -0.753 16.781 17.188 1 95 197 ARG A C 1
ATOM 1596 O O . ARG A 1 197 ? -0.529 15.695 16.641 1 95 197 ARG A O 1
ATOM 1603 N N . VAL A 1 198 ? -1.32 16.875 18.312 1 95.69 198 VAL A N 1
ATOM 1604 C CA . VAL A 1 198 ? -1.741 15.688 19.062 1 95.69 198 VAL A CA 1
ATOM 1605 C C . VAL A 1 198 ? -2.877 14.984 18.328 1 95.69 198 VAL A C 1
ATOM 1607 O O . VAL A 1 198 ? -2.895 13.758 18.219 1 95.69 198 VAL A O 1
ATOM 1610 N N . LYS A 1 199 ? -3.758 15.781 17.844 1 96 199 LYS A N 1
ATOM 1611 C CA . LYS A 1 199 ? -4.883 15.219 17.109 1 96 199 LYS A CA 1
ATOM 1612 C C . LYS A 1 199 ? -4.402 14.453 15.875 1 96 199 LYS A C 1
ATOM 1614 O O . LYS A 1 199 ? -4.91 13.367 15.586 1 96 199 LYS A O 1
ATOM 1619 N N . ILE A 1 200 ? -3.512 15.023 15.148 1 95.69 200 ILE A N 1
ATOM 1620 C CA . ILE A 1 200 ? -2.963 14.359 13.969 1 95.69 200 ILE A CA 1
ATOM 1621 C C . ILE A 1 200 ? -2.352 13.023 14.367 1 95.69 200 ILE A C 1
ATOM 1623 O O . ILE A 1 200 ? -2.547 12.016 13.688 1 95.69 200 ILE A O 1
ATOM 1627 N N . PHE A 1 201 ? -1.594 13 15.422 1 96 201 PHE A N 1
ATOM 1628 C CA . PHE A 1 201 ? -0.998 11.766 15.922 1 96 201 PHE A CA 1
ATOM 1629 C C . PHE A 1 201 ? -2.072 10.719 16.219 1 96 201 PHE A C 1
ATOM 1631 O O . PHE A 1 201 ? -1.936 9.555 15.836 1 96 201 PHE A O 1
ATOM 1638 N N . ASP A 1 202 ? -3.088 11.109 16.875 1 97 202 ASP A N 1
ATOM 1639 C CA . ASP A 1 202 ? -4.176 10.203 17.234 1 97 202 ASP A CA 1
ATOM 1640 C C . ASP A 1 202 ? -4.855 9.656 15.977 1 97 202 ASP A C 1
ATOM 1642 O O . ASP A 1 202 ? -5.258 8.492 15.938 1 97 202 ASP A O 1
ATOM 1646 N N . GLU A 1 203 ? -5.016 10.5 15.07 1 97.12 203 GLU A N 1
ATOM 1647 C CA . GLU A 1 203 ? -5.629 10.07 13.812 1 97.12 203 GLU A CA 1
ATOM 1648 C C . GLU A 1 203 ? -4.773 9.023 13.109 1 97.12 203 GLU A C 1
ATOM 1650 O O . GLU A 1 203 ? -5.297 8.047 12.57 1 97.12 203 GLU A O 1
ATOM 1655 N N . VAL A 1 204 ? -3.521 9.227 13.117 1 96.75 204 VAL A N 1
ATOM 1656 C CA . VAL A 1 204 ? -2.611 8.25 12.531 1 96.75 204 VAL A CA 1
ATOM 1657 C C . VAL A 1 204 ? -2.736 6.918 13.266 1 96.75 204 VAL A C 1
ATOM 1659 O O . VAL A 1 204 ? -2.822 5.859 12.633 1 96.75 204 VAL A O 1
ATOM 1662 N N . LEU A 1 205 ? -2.693 6.965 14.547 1 96.62 205 LEU A N 1
ATOM 1663 C CA . LEU A 1 205 ? -2.828 5.758 15.352 1 96.62 205 LEU A CA 1
ATOM 1664 C C . LEU A 1 205 ? -4.152 5.055 15.07 1 96.62 205 LEU A C 1
ATOM 1666 O O . LEU A 1 205 ? -4.195 3.83 14.945 1 96.62 205 LEU A O 1
ATOM 1670 N N . PHE A 1 206 ? -5.184 5.809 14.992 1 97.56 206 PHE A N 1
ATOM 1671 C CA . PHE A 1 206 ? -6.504 5.273 14.695 1 97.56 206 PHE A CA 1
ATOM 1672 C C . PHE A 1 206 ? -6.512 4.562 13.352 1 97.56 206 PHE A C 1
ATOM 1674 O O . PHE A 1 206 ? -7.051 3.461 13.227 1 97.56 206 PHE A O 1
ATOM 1681 N N . GLU A 1 207 ? -5.941 5.168 12.398 1 97.56 207 GLU A N 1
ATOM 1682 C CA . GLU A 1 207 ? -5.883 4.582 11.062 1 97.56 207 GLU A CA 1
ATOM 1683 C C . GLU A 1 207 ? -5.109 3.266 11.07 1 97.56 207 GLU A C 1
ATOM 1685 O O . GLU A 1 207 ? -5.488 2.312 10.383 1 97.56 207 GLU A O 1
ATOM 1690 N N . GLN A 1 208 ? -4.078 3.197 11.766 1 97.81 208 GLN A N 1
ATOM 1691 C CA . GLN A 1 208 ? -3.309 1.961 11.867 1 97.81 208 GLN A CA 1
ATOM 1692 C C . GLN A 1 208 ? -4.141 0.847 12.492 1 97.81 208 GLN A C 1
ATOM 1694 O O . GLN A 1 208 ? -4.047 -0.312 12.086 1 97.81 208 GLN A O 1
ATOM 1699 N N . HIS A 1 209 ? -4.922 1.183 13.484 1 97.75 209 HIS A N 1
ATOM 1700 C CA . HIS A 1 209 ? -5.801 0.191 14.094 1 97.75 209 HIS A CA 1
ATOM 1701 C C . HIS A 1 209 ? -6.844 -0.309 13.102 1 97.75 209 HIS A C 1
ATOM 1703 O O . HIS A 1 209 ? -7.18 -1.496 13.094 1 97.75 209 HIS A O 1
ATOM 1709 N N . LYS A 1 210 ? -7.336 0.574 12.375 1 97.81 210 LYS A N 1
ATOM 1710 C CA . LYS A 1 210 ? -8.281 0.17 11.336 1 97.81 210 LYS A CA 1
ATOM 1711 C C . LYS A 1 210 ? -7.637 -0.787 10.344 1 97.81 210 LYS A C 1
ATOM 1713 O O . LYS A 1 210 ? -8.234 -1.797 9.961 1 97.81 210 LYS A O 1
ATOM 1718 N N . ASP A 1 211 ? -6.465 -0.512 9.906 1 97.19 211 ASP A N 1
ATOM 1719 C CA . ASP A 1 211 ? -5.723 -1.382 9 1 97.19 211 ASP A CA 1
ATOM 1720 C C . ASP A 1 211 ? -5.492 -2.758 9.625 1 97.19 211 ASP A C 1
ATOM 1722 O O . ASP A 1 211 ? -5.59 -3.777 8.938 1 97.19 211 ASP A O 1
ATOM 1726 N N . LEU A 1 212 ? -5.141 -2.748 10.828 1 97.62 212 LEU A N 1
ATOM 1727 C CA . LEU A 1 212 ? -4.938 -4.004 11.547 1 97.62 212 LEU A CA 1
ATOM 1728 C C . LEU A 1 212 ? -6.207 -4.848 11.531 1 97.62 212 LEU A C 1
ATOM 1730 O O . LEU A 1 212 ? -6.156 -6.047 11.258 1 97.62 212 LEU A O 1
ATOM 1734 N N . GLN A 1 213 ? -7.281 -4.227 11.859 1 97.88 213 GLN A N 1
ATOM 1735 C CA . GLN A 1 213 ? -8.555 -4.941 11.859 1 97.88 213 GLN A CA 1
ATOM 1736 C C . GLN A 1 213 ? -8.883 -5.492 10.477 1 97.88 213 GLN A C 1
ATOM 1738 O O . GLN A 1 213 ? -9.328 -6.637 10.352 1 97.88 213 GLN A O 1
ATOM 1743 N N . ASN A 1 214 ? -8.68 -4.711 9.453 1 97.75 214 ASN A N 1
ATOM 1744 C CA . ASN A 1 214 ? -8.93 -5.152 8.086 1 97.75 214 ASN A CA 1
ATOM 1745 C C . ASN A 1 214 ? -8.055 -6.352 7.719 1 97.75 214 ASN A C 1
ATOM 1747 O O . ASN A 1 214 ? -8.539 -7.305 7.105 1 97.75 214 ASN A O 1
ATOM 1751 N N . LEU A 1 215 ? -6.852 -6.254 8.078 1 97.44 215 LEU A N 1
ATOM 1752 C CA . LEU A 1 215 ? -5.93 -7.348 7.785 1 97.44 215 LEU A CA 1
ATOM 1753 C C . LEU A 1 215 ? -6.316 -8.602 8.555 1 97.44 215 LEU A C 1
ATOM 1755 O O . LEU A 1 215 ? -6.238 -9.711 8.023 1 97.44 215 LEU A O 1
ATOM 1759 N N . GLN A 1 216 ? -6.715 -8.453 9.75 1 97.88 216 GLN A N 1
ATOM 1760 C CA . GLN A 1 216 ? -7.176 -9.586 10.547 1 97.88 216 GLN A CA 1
ATOM 1761 C C . GLN A 1 216 ? -8.383 -10.258 9.898 1 97.88 216 GLN A C 1
ATOM 1763 O O . GLN A 1 216 ? -8.453 -11.484 9.836 1 97.88 216 GLN A O 1
ATOM 1768 N N . ASN A 1 217 ? -9.289 -9.492 9.445 1 97.88 217 ASN A N 1
ATOM 1769 C CA . ASN A 1 217 ? -10.461 -10.039 8.758 1 97.88 217 ASN A CA 1
ATOM 1770 C C . ASN A 1 217 ? -10.055 -10.82 7.512 1 97.88 217 ASN A C 1
ATOM 1772 O O . ASN A 1 217 ? -10.602 -11.898 7.246 1 97.88 217 ASN A O 1
ATOM 1776 N N . LYS A 1 218 ? -9.18 -10.273 6.734 1 97.75 218 LYS A N 1
ATOM 1777 C CA . LYS A 1 218 ? -8.695 -10.945 5.535 1 97.75 218 LYS A CA 1
ATOM 1778 C C . LYS A 1 218 ? -8.047 -12.289 5.879 1 97.75 218 LYS A C 1
ATOM 1780 O O . LYS A 1 218 ? -8.297 -13.289 5.211 1 97.75 218 LYS A O 1
ATOM 1785 N N . ILE A 1 219 ? -7.25 -12.273 6.887 1 97.5 219 ILE A N 1
ATOM 1786 C CA . ILE A 1 219 ? -6.551 -13.477 7.312 1 97.5 219 ILE A CA 1
ATOM 1787 C C . ILE A 1 219 ? -7.562 -14.516 7.793 1 97.5 219 ILE A C 1
ATOM 1789 O O . ILE A 1 219 ? -7.426 -15.703 7.5 1 97.5 219 ILE A O 1
ATOM 1793 N N . GLU A 1 220 ? -8.516 -14.086 8.523 1 97.69 220 GLU A N 1
ATOM 1794 C CA . GLU A 1 220 ? -9.562 -15 8.977 1 97.69 220 GLU A CA 1
ATOM 1795 C C . GLU A 1 220 ? -10.266 -15.664 7.797 1 97.69 220 GLU A C 1
ATOM 1797 O O . GLU A 1 220 ? -10.523 -16.875 7.82 1 97.69 220 GLU A O 1
ATOM 1802 N N . ALA A 1 221 ? -10.625 -14.914 6.797 1 97.12 221 ALA A N 1
ATOM 1803 C CA . ALA A 1 221 ? -11.258 -15.461 5.598 1 97.12 221 ALA A CA 1
ATOM 1804 C C . ALA A 1 221 ? -10.352 -16.484 4.918 1 97.12 221 ALA A C 1
ATOM 1806 O O . ALA A 1 221 ? -10.82 -17.547 4.488 1 97.12 221 ALA A O 1
ATOM 1807 N N . LEU A 1 222 ? -9.109 -16.219 4.789 1 96.62 222 LEU A N 1
ATOM 1808 C CA . LEU A 1 222 ? -8.148 -17.125 4.168 1 96.62 222 LEU A CA 1
ATOM 1809 C C . LEU A 1 222 ? -7.984 -18.391 4.992 1 96.62 222 LEU A C 1
ATOM 1811 O O . LEU A 1 222 ? -7.844 -19.484 4.438 1 96.62 222 LEU A O 1
ATOM 1815 N N . GLU A 1 223 ? -7.953 -18.219 6.293 1 97.62 223 GLU A N 1
ATOM 1816 C CA . GLU A 1 223 ? -7.844 -19.391 7.172 1 97.62 223 GLU A CA 1
ATOM 1817 C C . GLU A 1 223 ? -9.039 -20.328 7 1 97.62 223 GLU A C 1
ATOM 1819 O O . GLU A 1 223 ? -8.875 -21.547 7 1 97.62 223 GLU A O 1
ATOM 1824 N N . LYS A 1 224 ? -10.164 -19.75 6.887 1 97.31 224 LYS A N 1
ATOM 1825 C CA . LYS A 1 224 ? -11.352 -20.562 6.625 1 97.31 224 LYS A CA 1
ATOM 1826 C C . LYS A 1 224 ? -11.219 -21.328 5.312 1 97.31 224 LYS A C 1
ATOM 1828 O O . LYS A 1 224 ? -11.539 -22.516 5.242 1 97.31 224 LYS A O 1
ATOM 1833 N N . LYS A 1 225 ? -10.766 -20.672 4.289 1 96.56 225 LYS A N 1
ATOM 1834 C CA . LYS A 1 225 ? -10.523 -21.328 3.01 1 96.56 225 LYS A CA 1
ATOM 1835 C C . LYS A 1 225 ? -9.484 -22.438 3.148 1 96.56 225 LYS A C 1
ATOM 1837 O O . LYS A 1 225 ? -9.625 -23.516 2.555 1 96.56 225 LYS A O 1
ATOM 1842 N N . ARG A 1 226 ? -8.469 -22.172 3.914 1 96.94 226 ARG A N 1
ATOM 1843 C CA . ARG A 1 226 ? -7.418 -23.156 4.117 1 96.94 226 ARG A CA 1
ATOM 1844 C C . ARG A 1 226 ? -7.965 -24.406 4.812 1 96.94 226 ARG A C 1
ATOM 1846 O O . ARG A 1 226 ? -7.57 -25.531 4.492 1 96.94 226 ARG A O 1
ATOM 1853 N N . GLU A 1 227 ? -8.789 -24.156 5.762 1 97.06 227 GLU A N 1
ATOM 1854 C CA . GLU A 1 227 ? -9.453 -25.281 6.418 1 97.06 227 GLU A CA 1
ATOM 1855 C C . GLU A 1 227 ? -10.25 -26.109 5.414 1 97.06 227 GLU A C 1
ATOM 1857 O O . GLU A 1 227 ? -10.234 -27.344 5.469 1 97.06 227 GLU A O 1
ATOM 1862 N N . GLY A 1 228 ? -10.961 -25.422 4.527 1 96.5 228 GLY A N 1
ATOM 1863 C CA . GLY A 1 228 ? -11.648 -26.125 3.457 1 96.5 228 GLY A CA 1
ATOM 1864 C C . GLY A 1 228 ? -10.719 -26.953 2.59 1 96.5 228 GLY A C 1
ATOM 1865 O O . GLY A 1 228 ? -11.047 -28.078 2.234 1 96.5 228 GLY A O 1
ATOM 1866 N N . ILE A 1 229 ? -9.625 -26.438 2.285 1 96.5 229 ILE A N 1
ATOM 1867 C CA . ILE A 1 229 ? -8.633 -27.141 1.477 1 96.5 229 ILE A CA 1
ATOM 1868 C C . ILE A 1 229 ? -8.125 -28.359 2.229 1 96.5 229 ILE A C 1
ATOM 1870 O O . ILE A 1 229 ? -8.031 -29.453 1.658 1 96.5 229 ILE A O 1
ATOM 1874 N N . ARG A 1 230 ? -7.805 -28.203 3.477 1 96.38 230 ARG A N 1
ATOM 1875 C CA . ARG A 1 230 ? -7.336 -29.328 4.297 1 96.38 230 ARG A CA 1
ATOM 1876 C C . ARG A 1 230 ? -8.375 -30.438 4.352 1 96.38 230 ARG A C 1
ATOM 1878 O O . ARG A 1 230 ? -8.031 -31.609 4.246 1 96.38 230 ARG A O 1
ATOM 1885 N N . SER A 1 231 ? -9.586 -30.047 4.496 1 96.81 231 SER A N 1
ATOM 1886 C CA . SER A 1 231 ? -10.672 -31.016 4.52 1 96.81 231 SER A CA 1
ATOM 1887 C C . SER A 1 231 ? -10.789 -31.75 3.186 1 96.81 231 SER A C 1
ATOM 1889 O O . SER A 1 231 ? -10.945 -32.969 3.154 1 96.81 231 SER A O 1
ATOM 1891 N N . ALA A 1 232 ? -10.711 -31.031 2.084 1 95.94 232 ALA A N 1
ATOM 1892 C CA . ALA A 1 232 ? -10.758 -31.641 0.752 1 95.94 232 ALA A CA 1
ATOM 1893 C C . ALA A 1 232 ? -9.578 -32.562 0.531 1 95.94 232 ALA A C 1
ATOM 1895 O O . ALA A 1 232 ? -9.734 -33.656 -0.06 1 95.94 232 ALA A O 1
ATOM 1896 N N . GLU A 1 233 ? -8.422 -32.188 0.956 1 95.81 233 GLU A N 1
ATOM 1897 C CA . GLU A 1 233 ? -7.223 -33 0.842 1 95.81 233 GLU A CA 1
ATOM 1898 C C . GLU A 1 233 ? -7.383 -34.312 1.6 1 95.81 233 GLU A C 1
ATOM 1900 O O . GLU A 1 233 ? -6.992 -35.375 1.104 1 95.81 233 GLU A O 1
ATOM 1905 N N . SER A 1 234 ? -7.977 -34.25 2.791 1 95.62 234 SER A N 1
ATOM 1906 C CA . SER A 1 234 ? -8.18 -35.438 3.613 1 95.62 234 SER A CA 1
ATOM 1907 C C . SER A 1 234 ? -9.219 -36.375 3 1 95.62 234 SER A C 1
ATOM 1909 O O . SER A 1 234 ? -9.172 -37.562 3.197 1 95.62 234 SER A O 1
ATOM 1911 N N . ALA A 1 235 ? -10.172 -35.75 2.254 1 95.06 235 ALA A N 1
ATOM 1912 C CA . ALA A 1 235 ? -11.258 -36.531 1.649 1 95.06 235 ALA A CA 1
ATOM 1913 C C . ALA A 1 235 ? -10.977 -36.812 0.175 1 95.06 235 ALA A C 1
ATOM 1915 O O . ALA A 1 235 ? -11.891 -37.125 -0.589 1 95.06 235 ALA A O 1
ATOM 1916 N N . LYS A 1 236 ? -9.773 -36.656 -0.2 1 94.12 236 LYS A N 1
ATOM 1917 C CA . LYS A 1 236 ? -9.445 -36.781 -1.618 1 94.12 236 LYS A CA 1
ATOM 1918 C C . LYS A 1 236 ? -9.789 -38.156 -2.141 1 94.12 236 LYS A C 1
ATOM 1920 O O . LYS A 1 236 ? -9.734 -39.156 -1.395 1 94.12 236 LYS A O 1
ATOM 1925 N N . SER A 1 237 ? -10.141 -38.281 -3.342 1 91.88 237 SER A N 1
ATOM 1926 C CA . SER A 1 237 ? -10.492 -39.531 -3.979 1 91.88 237 SER A CA 1
ATOM 1927 C C . SER A 1 237 ? -9.258 -40.406 -4.227 1 91.88 237 SER A C 1
ATOM 1929 O O . SER A 1 237 ? -8.125 -39.906 -4.125 1 91.88 237 SER A O 1
ATOM 1931 N N . ASN A 1 238 ? -9.453 -41.688 -4.539 1 93.81 238 ASN A N 1
ATOM 1932 C CA . ASN A 1 238 ? -8.367 -42.594 -4.84 1 93.81 238 ASN A CA 1
ATOM 1933 C C . ASN A 1 238 ? -7.586 -42.188 -6.078 1 93.81 238 ASN A C 1
ATOM 1935 O O . ASN A 1 238 ? -6.367 -42.375 -6.145 1 93.81 238 ASN A O 1
ATOM 1939 N N . LEU A 1 239 ? -8.297 -41.656 -6.934 1 95.31 239 LEU A N 1
ATOM 1940 C CA . LEU A 1 239 ? -7.668 -41.219 -8.164 1 95.31 239 LEU A CA 1
ATOM 1941 C C . LEU A 1 239 ? -6.66 -40.094 -7.875 1 95.31 239 LEU A C 1
ATOM 1943 O O . LEU A 1 239 ? -5.527 -40.156 -8.359 1 95.31 239 LEU A O 1
ATOM 1947 N N . ILE A 1 240 ? -7.082 -39.188 -7.082 1 96 240 ILE A N 1
ATOM 1948 C CA . ILE A 1 240 ? -6.215 -38.062 -6.758 1 96 240 ILE A CA 1
ATOM 1949 C C . ILE A 1 240 ? -5.047 -38.531 -5.898 1 96 240 ILE A C 1
ATOM 1951 O O . ILE A 1 240 ? -3.916 -38.062 -6.066 1 96 240 ILE A O 1
ATOM 1955 N N . GLU A 1 241 ? -5.344 -39.406 -5.012 1 96.38 241 GLU A N 1
ATOM 1956 C CA . GLU A 1 241 ? -4.277 -40 -4.199 1 96.38 241 GLU A CA 1
ATOM 1957 C C . GLU A 1 241 ? -3.209 -40.656 -5.074 1 96.38 241 GLU A C 1
ATOM 1959 O O . GLU A 1 241 ? -2.014 -40.531 -4.797 1 96.38 241 GLU A O 1
ATOM 1964 N N . LYS A 1 242 ? -3.631 -41.344 -6.082 1 97.12 242 LYS A N 1
ATOM 1965 C CA . LYS A 1 242 ? -2.695 -41.969 -7.023 1 97.12 242 LYS A CA 1
ATOM 1966 C C . LYS A 1 242 ? -1.837 -40.906 -7.707 1 97.12 242 LYS A C 1
ATOM 1968 O O . LYS A 1 242 ? -0.623 -41.062 -7.84 1 97.12 242 LYS A O 1
ATOM 1973 N N . CYS A 1 243 ? -2.477 -39.844 -8.125 1 97.56 243 CYS A N 1
ATOM 1974 C CA . CYS A 1 243 ? -1.744 -38.75 -8.766 1 97.56 243 CYS A CA 1
ATOM 1975 C C . CYS A 1 243 ? -0.683 -38.188 -7.832 1 97.56 243 CYS A C 1
ATOM 1977 O O . CYS A 1 243 ? 0.454 -37.969 -8.242 1 97.56 243 CYS A O 1
ATOM 1979 N N . MET A 1 244 ? -1.063 -37.969 -6.594 1 96.56 244 MET A N 1
ATOM 1980 C CA . MET A 1 244 ? -0.133 -37.438 -5.613 1 96.56 244 MET A CA 1
ATOM 1981 C C . MET A 1 244 ? 1.029 -38.375 -5.367 1 96.56 244 MET A C 1
ATOM 1983 O O . MET A 1 244 ? 2.172 -37.938 -5.211 1 96.56 244 MET A O 1
ATOM 1987 N N . ARG A 1 245 ? 0.727 -39.656 -5.359 1 96.69 245 ARG A N 1
ATOM 1988 C CA . ARG A 1 245 ? 1.766 -40.656 -5.176 1 96.69 245 ARG A CA 1
ATOM 1989 C C . ARG A 1 245 ? 2.746 -40.656 -6.344 1 96.69 245 ARG A C 1
ATOM 1991 O O . ARG A 1 245 ? 3.961 -40.656 -6.141 1 96.69 245 ARG A O 1
ATOM 1998 N N . GLU A 1 246 ? 2.213 -40.688 -7.543 1 97.19 246 GLU A N 1
ATOM 1999 C CA . GLU A 1 246 ? 3.072 -40.625 -8.719 1 97.19 246 GLU A CA 1
ATOM 2000 C C . GLU A 1 246 ? 3.91 -39.344 -8.742 1 97.19 246 GLU A C 1
ATOM 2002 O O . GLU A 1 246 ? 5.07 -39.375 -9.164 1 97.19 246 GLU A O 1
ATOM 2007 N N . ALA A 1 247 ? 3.252 -38.281 -8.336 1 97 247 ALA A N 1
ATOM 2008 C CA . ALA A 1 247 ? 3.979 -37 -8.258 1 97 247 ALA A CA 1
ATOM 2009 C C . ALA A 1 247 ? 5.195 -37.125 -7.352 1 97 247 ALA A C 1
ATOM 2011 O O . ALA A 1 247 ? 6.277 -36.656 -7.684 1 97 247 ALA A O 1
ATOM 2012 N N . THR A 1 248 ? 5.047 -37.75 -6.188 1 96.25 248 THR A N 1
ATOM 2013 C CA . THR A 1 248 ? 6.133 -37.906 -5.227 1 96.25 248 THR A CA 1
ATOM 2014 C C . THR A 1 248 ? 7.23 -38.812 -5.797 1 96.25 248 THR A C 1
ATOM 2016 O O . THR A 1 248 ? 8.422 -38.5 -5.633 1 96.25 248 THR A O 1
ATOM 2019 N N . ILE A 1 249 ? 6.852 -39.781 -6.559 1 95.75 249 ILE A N 1
ATOM 2020 C CA . ILE A 1 249 ? 7.781 -40.781 -7.074 1 95.75 249 ILE A CA 1
ATOM 2021 C C . ILE A 1 249 ? 8.547 -40.219 -8.266 1 95.75 249 ILE A C 1
ATOM 2023 O O . ILE A 1 249 ? 9.766 -40.375 -8.367 1 95.75 249 ILE A O 1
ATOM 2027 N N . LEU A 1 250 ? 7.898 -39.438 -9.102 1 96.19 250 LEU A N 1
ATOM 2028 C CA . LEU A 1 250 ? 8.469 -39.125 -10.414 1 96.19 250 LEU A CA 1
ATOM 2029 C C . LEU A 1 250 ? 8.953 -37.688 -10.453 1 96.19 250 LEU A C 1
ATOM 2031 O O . LEU A 1 250 ? 9.523 -37.25 -11.461 1 96.19 250 LEU A O 1
ATOM 2035 N N . LYS A 1 251 ? 8.727 -36.938 -9.383 1 95.19 251 LYS A N 1
ATOM 2036 C CA . LYS A 1 251 ? 8.977 -35.5 -9.383 1 95.19 251 LYS A CA 1
ATOM 2037 C C . LYS A 1 251 ? 10.336 -35.156 -9.992 1 95.19 251 LYS A C 1
ATOM 2039 O O . LYS A 1 251 ? 10.438 -34.344 -10.898 1 95.19 251 LYS A O 1
ATOM 2044 N N . HIS A 1 252 ? 11.367 -35.812 -9.664 1 95.5 252 HIS A N 1
ATOM 2045 C CA . HIS A 1 252 ? 12.711 -35.469 -10.102 1 95.5 252 HIS A CA 1
ATOM 2046 C C . HIS A 1 252 ? 13.227 -36.438 -11.148 1 95.5 252 HIS A C 1
ATOM 2048 O O . HIS A 1 252 ? 14.375 -36.375 -11.586 1 95.5 252 HIS A O 1
ATOM 2054 N N . ALA A 1 253 ? 12.398 -37.344 -11.523 1 95.88 253 ALA A N 1
ATOM 2055 C CA . ALA A 1 253 ? 12.781 -38.312 -12.555 1 95.88 253 ALA A CA 1
ATOM 2056 C C . ALA A 1 253 ? 12.625 -37.719 -13.953 1 95.88 253 ALA A C 1
ATOM 2058 O O . ALA A 1 253 ? 11.914 -36.75 -14.141 1 95.88 253 ALA A O 1
ATOM 2059 N N . ILE A 1 254 ? 13.383 -38.281 -14.82 1 96.19 254 ILE A N 1
ATOM 2060 C CA . ILE A 1 254 ? 13.188 -37.969 -16.234 1 96.19 254 ILE A CA 1
ATOM 2061 C C . ILE A 1 254 ? 11.875 -38.562 -16.719 1 96.19 254 ILE A C 1
ATOM 2063 O O . ILE A 1 254 ? 11.523 -39.688 -16.328 1 96.19 254 ILE A O 1
ATOM 2067 N N . ALA A 1 255 ? 11.172 -37.844 -17.531 1 96.62 255 ALA A N 1
ATOM 2068 C CA . ALA A 1 255 ? 9.828 -38.219 -17.953 1 96.62 255 ALA A CA 1
ATOM 2069 C C . ALA A 1 255 ? 9.844 -39.594 -18.625 1 96.62 255 ALA A C 1
ATOM 2071 O O . ALA A 1 255 ? 8.844 -40.312 -18.609 1 96.62 255 ALA A O 1
ATOM 2072 N N . SER A 1 256 ? 10.977 -40 -19.219 1 95.06 256 SER A N 1
ATOM 2073 C CA . SER A 1 256 ? 11.039 -41.281 -19.938 1 95.06 256 SER A CA 1
ATOM 2074 C C . SER A 1 256 ? 11.523 -42.406 -19.016 1 95.06 256 SER A C 1
ATOM 2076 O O . SER A 1 256 ? 11.672 -43.531 -19.469 1 95.06 256 SER A O 1
ATOM 2078 N N . THR A 1 257 ? 11.766 -42.062 -17.812 1 91.44 257 THR A N 1
ATOM 2079 C CA . THR A 1 257 ? 12.289 -43.062 -16.891 1 91.44 257 THR A CA 1
ATOM 2080 C C . THR A 1 257 ? 11.367 -44.281 -16.828 1 91.44 257 THR A C 1
ATOM 2082 O O . THR A 1 257 ? 10.172 -44.156 -16.531 1 91.44 257 THR A O 1
ATOM 2085 N N . GLY A 1 258 ? 11.914 -45.438 -17.062 1 84.69 258 GLY A N 1
ATOM 2086 C CA . GLY A 1 258 ? 11.141 -46.656 -17.062 1 84.69 258 GLY A CA 1
ATOM 2087 C C . GLY A 1 258 ? 10.609 -47.031 -18.438 1 84.69 258 GLY A C 1
ATOM 2088 O O . GLY A 1 258 ? 10.117 -48.156 -18.641 1 84.69 258 GLY A O 1
ATOM 2089 N N . LEU A 1 259 ? 10.609 -46.062 -19.359 1 85.5 259 LEU A N 1
ATOM 2090 C CA . LEU A 1 259 ? 10.109 -46.312 -20.703 1 85.5 259 LEU A CA 1
ATOM 2091 C C . LEU A 1 259 ? 11.242 -46.719 -21.641 1 85.5 259 LEU A C 1
ATOM 2093 O O . LEU A 1 259 ? 11.156 -47.75 -22.312 1 85.5 259 LEU A O 1
ATOM 2097 N N . ILE A 1 260 ? 12.266 -45.812 -21.703 1 75.88 260 ILE A N 1
ATOM 2098 C CA . ILE A 1 260 ? 13.438 -46.062 -22.531 1 75.88 260 ILE A CA 1
ATOM 2099 C C . ILE A 1 260 ? 14.703 -45.906 -21.688 1 75.88 260 ILE A C 1
ATOM 2101 O O . ILE A 1 260 ? 14.75 -45.094 -20.766 1 75.88 260 ILE A O 1
ATOM 2105 N N . ARG A 1 261 ? 15.641 -46.906 -21.734 1 66.56 261 ARG A N 1
ATOM 2106 C CA . ARG A 1 261 ? 16.938 -46.812 -21.062 1 66.56 261 ARG A CA 1
ATOM 2107 C C . ARG A 1 261 ? 17.938 -46.031 -21.891 1 66.56 261 ARG A C 1
ATOM 2109 O O . ARG A 1 261 ? 18.438 -46.5 -22.906 1 66.56 261 ARG A O 1
ATOM 2116 N N . ILE A 1 262 ? 17.828 -44.719 -21.891 1 54.12 262 ILE A N 1
ATOM 2117 C CA . ILE A 1 262 ? 18.844 -44.031 -22.688 1 54.12 262 ILE A CA 1
ATOM 2118 C C . ILE A 1 262 ? 20.109 -43.844 -21.844 1 54.12 262 ILE A C 1
ATOM 2120 O O . ILE A 1 262 ? 20.016 -43.562 -20.641 1 54.12 262 ILE A O 1
ATOM 2124 N N . MET B 1 1 ? 30.562 -46.344 -27.656 1 27.94 1 MET B N 1
ATOM 2125 C CA . MET B 1 1 ? 31.344 -46.625 -28.844 1 27.94 1 MET B CA 1
ATOM 2126 C C . MET B 1 1 ? 30.469 -47.188 -29.969 1 27.94 1 MET B C 1
ATOM 2128 O O . MET B 1 1 ? 30.969 -47.844 -30.891 1 27.94 1 MET B O 1
ATOM 2132 N N . CYS B 1 2 ? 29.109 -47.031 -29.734 1 34.44 2 CYS B N 1
ATOM 2133 C CA . CYS B 1 2 ? 28.047 -47.531 -30.594 1 34.44 2 CYS B CA 1
ATOM 2134 C C . CYS B 1 2 ? 28.062 -46.844 -31.953 1 34.44 2 CYS B C 1
ATOM 2136 O O . CYS B 1 2 ? 27.125 -46.094 -32.281 1 34.44 2 CYS B O 1
ATOM 2138 N N . GLN B 1 3 ? 29.156 -46.219 -32.406 1 37.84 3 GLN B N 1
ATOM 2139 C CA . GLN B 1 3 ? 29.438 -45.469 -33.625 1 37.84 3 GLN B CA 1
ATOM 2140 C C . GLN B 1 3 ? 29.125 -46.312 -34.875 1 37.84 3 GLN B C 1
ATOM 2142 O O . GLN B 1 3 ? 28.609 -45.781 -35.875 1 37.84 3 GLN B O 1
ATOM 2147 N N . ASN B 1 4 ? 29.625 -47.531 -35 1 38.75 4 ASN B N 1
ATOM 2148 C CA . ASN B 1 4 ? 29.938 -48.219 -36.25 1 38.75 4 ASN B CA 1
ATOM 2149 C C . ASN B 1 4 ? 28.688 -48.812 -36.906 1 38.75 4 ASN B C 1
ATOM 2151 O O . ASN B 1 4 ? 28.766 -49.5 -37.906 1 38.75 4 ASN B O 1
ATOM 2155 N N . LYS B 1 5 ? 27.719 -49.219 -36.062 1 46.09 5 LYS B N 1
ATOM 2156 C CA . LYS B 1 5 ? 26.828 -50.188 -36.688 1 46.09 5 LYS B CA 1
ATOM 2157 C C . LYS B 1 5 ? 25.859 -49.531 -37.656 1 46.09 5 LYS B C 1
ATOM 2159 O O . LYS B 1 5 ? 25 -50.219 -38.219 1 46.09 5 LYS B O 1
ATOM 2164 N N . PHE B 1 6 ? 25.609 -48.219 -37.594 1 47.81 6 PHE B N 1
ATOM 2165 C CA . PHE B 1 6 ? 24.562 -47.719 -38.469 1 47.81 6 PHE B CA 1
ATOM 2166 C C . PHE B 1 6 ? 25.094 -47.5 -39.906 1 47.81 6 PHE B C 1
ATOM 2168 O O . PHE B 1 6 ? 26.234 -47.062 -40.094 1 47.81 6 PHE B O 1
ATOM 2175 N N . GLU B 1 7 ? 24.828 -48.375 -40.844 1 47.94 7 GLU B N 1
ATOM 2176 C CA . GLU B 1 7 ? 25.219 -48 -42.219 1 47.94 7 GLU B CA 1
ATOM 2177 C C . GLU B 1 7 ? 24.984 -46.531 -42.5 1 47.94 7 GLU B C 1
ATOM 2179 O O . GLU B 1 7 ? 23.859 -46.031 -42.312 1 47.94 7 GLU B O 1
ATOM 2184 N N . LYS B 1 8 ? 25.906 -45.688 -42.375 1 51.28 8 LYS B N 1
ATOM 2185 C CA . LYS B 1 8 ? 26.125 -44.25 -42.531 1 51.28 8 LYS B CA 1
ATOM 2186 C C . LYS B 1 8 ? 25.438 -43.719 -43.781 1 51.28 8 LYS B C 1
ATOM 2188 O O . LYS B 1 8 ? 26.109 -43.469 -44.781 1 51.28 8 LYS B O 1
ATOM 2193 N N . VAL B 1 9 ? 24.438 -44.281 -44.406 1 49.75 9 VAL B N 1
ATOM 2194 C CA . VAL B 1 9 ? 24.141 -43.375 -45.5 1 49.75 9 VAL B CA 1
ATOM 2195 C C . VAL B 1 9 ? 23.656 -42.031 -44.969 1 49.75 9 VAL B C 1
ATOM 2197 O O . VAL B 1 9 ? 22.578 -41.969 -44.375 1 49.75 9 VAL B O 1
ATOM 2200 N N . TRP B 1 10 ? 24.5 -41.094 -44.75 1 56.84 10 TRP B N 1
ATOM 2201 C CA . TRP B 1 10 ? 24.219 -39.781 -44.219 1 56.84 10 TRP B CA 1
ATOM 2202 C C . TRP B 1 10 ? 23.672 -38.844 -45.312 1 56.84 10 TRP B C 1
ATOM 2204 O O . TRP B 1 10 ? 24.156 -38.844 -46.438 1 56.84 10 TRP B O 1
ATOM 2214 N N . GLN B 1 11 ? 22.359 -38.656 -45.438 1 65 11 GLN B N 1
ATOM 2215 C CA . GLN B 1 11 ? 21.891 -37.562 -46.281 1 65 11 GLN B CA 1
ATOM 2216 C C . GLN B 1 11 ? 21.375 -36.406 -45.438 1 65 11 GLN B C 1
ATOM 2218 O O . GLN B 1 11 ? 20.641 -36.594 -44.5 1 65 11 GLN B O 1
ATOM 2223 N N . THR B 1 12 ? 22 -35.219 -45.5 1 68.56 12 THR B N 1
ATOM 2224 C CA . THR B 1 12 ? 21.438 -34 -44.906 1 68.56 12 THR B CA 1
ATOM 2225 C C . THR B 1 12 ? 20.109 -33.656 -45.562 1 68.56 12 THR B C 1
ATOM 2227 O O . THR B 1 12 ? 20.031 -33.438 -46.781 1 68.56 12 THR B O 1
ATOM 2230 N N . SER B 1 13 ? 19.078 -33.969 -44.844 1 74.19 13 SER B N 1
ATOM 2231 C CA . SER B 1 13 ? 17.734 -33.688 -45.344 1 74.19 13 SER B CA 1
ATOM 2232 C C . SER B 1 13 ? 16.797 -33.25 -44.25 1 74.19 13 SER B C 1
ATOM 2234 O O . SER B 1 13 ? 17.234 -32.969 -43.125 1 74.19 13 SER B O 1
ATOM 2236 N N . ASN B 1 14 ? 15.641 -32.812 -44.688 1 75.88 14 ASN B N 1
ATOM 2237 C CA . ASN B 1 14 ? 14.562 -32.562 -43.75 1 75.88 14 ASN B CA 1
ATOM 2238 C C . ASN B 1 14 ? 13.367 -33.469 -44 1 75.88 14 ASN B C 1
ATOM 2240 O O . ASN B 1 14 ? 13.32 -34.156 -45 1 75.88 14 ASN B O 1
ATOM 2244 N N . CYS B 1 15 ? 12.586 -33.656 -43 1 73.88 15 CYS B N 1
ATOM 2245 C CA . CYS B 1 15 ? 11.445 -34.562 -43.094 1 73.88 15 CYS B CA 1
ATOM 2246 C C . CYS B 1 15 ? 10.633 -34.281 -44.344 1 73.88 15 CYS B C 1
ATOM 2248 O O . CYS B 1 15 ? 10.102 -35.219 -44.969 1 73.88 15 CYS B O 1
ATOM 2250 N N . TYR B 1 16 ? 10.672 -33.062 -44.688 1 72.62 16 TYR B N 1
ATOM 2251 C CA . TYR B 1 16 ? 9.953 -32.656 -45.875 1 72.62 16 TYR B CA 1
ATOM 2252 C C . TYR B 1 16 ? 10.531 -33.344 -47.125 1 72.62 16 TYR B C 1
ATOM 2254 O O . TYR B 1 16 ? 9.789 -33.844 -47.969 1 72.62 16 TYR B O 1
ATOM 2262 N N . HIS B 1 17 ? 11.75 -33.406 -47.156 1 76.62 17 HIS B N 1
ATOM 2263 C CA . HIS B 1 17 ? 12.422 -33.969 -48.344 1 76.62 17 HIS B CA 1
ATOM 2264 C C . HIS B 1 17 ? 12.344 -35.469 -48.344 1 76.62 17 HIS B C 1
ATOM 2266 O O . HIS B 1 17 ? 12.258 -36.094 -49.406 1 76.62 17 HIS B O 1
ATOM 2272 N N . ILE B 1 18 ? 12.352 -35.938 -47.219 1 78.12 18 ILE B N 1
ATOM 2273 C CA . ILE B 1 18 ? 12.32 -37.406 -47.094 1 78.12 18 ILE B CA 1
ATOM 2274 C C . ILE B 1 18 ? 10.961 -37.906 -47.562 1 78.12 18 ILE B C 1
ATOM 2276 O O . ILE B 1 18 ? 10.883 -38.969 -48.219 1 78.12 18 ILE B O 1
ATOM 2280 N N . LEU B 1 19 ? 9.914 -37.188 -47.312 1 82.38 19 LEU B N 1
ATOM 2281 C CA . LEU B 1 19 ? 8.578 -37.594 -47.719 1 82.38 19 LEU B CA 1
ATOM 2282 C C . LEU B 1 19 ? 8.336 -37.312 -49.188 1 82.38 19 LEU B C 1
ATOM 2284 O O . LEU B 1 19 ? 7.523 -38 -49.812 1 82.38 19 LEU B O 1
ATOM 2288 N N . GLY B 1 20 ? 9.047 -36.344 -49.656 1 78.88 20 GLY B N 1
ATOM 2289 C CA . GLY B 1 20 ? 9.023 -36.031 -51.094 1 78.88 20 GLY B CA 1
ATOM 2290 C C . GLY B 1 20 ? 7.617 -35.906 -51.656 1 78.88 20 GLY B C 1
ATOM 2291 O O . GLY B 1 20 ? 6.797 -35.156 -51.094 1 78.88 20 GLY B O 1
ATOM 2292 N N . PRO B 1 21 ? 7.398 -36.562 -52.75 1 79.38 21 PRO B N 1
ATOM 2293 C CA . PRO B 1 21 ? 6.117 -36.438 -53.469 1 79.38 21 PRO B CA 1
ATOM 2294 C C . PRO B 1 21 ? 4.961 -37.094 -52.688 1 79.38 21 PRO B C 1
ATOM 2296 O O . PRO B 1 21 ? 3.797 -36.75 -52.969 1 79.38 21 PRO B O 1
ATOM 2299 N N . SER B 1 22 ? 5.258 -38 -51.812 1 85.25 22 SER B N 1
ATOM 2300 C CA . SER B 1 22 ? 4.227 -38.688 -51.062 1 85.25 22 SER B CA 1
ATOM 2301 C C . SER B 1 22 ? 3.666 -37.812 -49.938 1 85.25 22 SER B C 1
ATOM 2303 O O . SER B 1 22 ? 2.773 -38.25 -49.188 1 85.25 22 SER B O 1
ATOM 2305 N N . ARG B 1 23 ? 4.117 -36.594 -49.875 1 85.31 23 ARG B N 1
ATOM 2306 C CA . ARG B 1 23 ? 3.754 -35.719 -48.781 1 85.31 23 ARG B CA 1
ATOM 2307 C C . ARG B 1 23 ? 2.25 -35.5 -48.719 1 85.31 23 ARG B C 1
ATOM 2309 O O . ARG B 1 23 ? 1.63 -35.562 -47.656 1 85.31 23 ARG B O 1
ATOM 2316 N N . GLU B 1 24 ? 1.737 -35.25 -49.875 1 86.62 24 GLU B N 1
ATOM 2317 C CA . GLU B 1 24 ? 0.308 -34.938 -49.938 1 86.62 24 GLU B CA 1
ATOM 2318 C C . GLU B 1 24 ? -0.522 -36.156 -49.5 1 86.62 24 GLU B C 1
ATOM 2320 O O . GLU B 1 24 ? -1.528 -36 -48.812 1 86.62 24 GLU B O 1
ATOM 2325 N N . ASP B 1 25 ? -0.065 -37.312 -49.875 1 89.88 25 ASP B N 1
ATOM 2326 C CA . ASP B 1 25 ? -0.755 -38.531 -49.5 1 89.88 25 ASP B CA 1
ATOM 2327 C C . ASP B 1 25 ? -0.675 -38.75 -47.969 1 89.88 25 ASP B C 1
ATOM 2329 O O . ASP B 1 25 ? -1.653 -39.156 -47.344 1 89.88 25 ASP B O 1
ATOM 2333 N N . VAL B 1 26 ? 0.483 -38.469 -47.5 1 91.38 26 VAL B N 1
ATOM 2334 C CA . VAL B 1 26 ? 0.688 -38.625 -46.062 1 91.38 26 VAL B CA 1
ATOM 2335 C C . VAL B 1 26 ? -0.238 -37.688 -45.312 1 91.38 26 VAL B C 1
ATOM 2337 O O . VAL B 1 26 ? -0.887 -38.094 -44.344 1 91.38 26 VAL B O 1
ATOM 2340 N N . ILE B 1 27 ? -0.349 -36.438 -45.781 1 91 27 ILE B N 1
ATOM 2341 C CA . ILE B 1 27 ? -1.2 -35.438 -45.125 1 91 27 ILE B CA 1
ATOM 2342 C C . ILE B 1 27 ? -2.65 -35.906 -45.125 1 91 27 ILE B C 1
ATOM 2344 O O . ILE B 1 27 ? -3.359 -35.781 -44.125 1 91 27 ILE B O 1
ATOM 2348 N N . GLU B 1 28 ? -3.016 -36.438 -46.188 1 93.19 28 GLU B N 1
ATOM 2349 C CA . GLU B 1 28 ? -4.383 -36.938 -46.312 1 93.19 28 GLU B CA 1
ATOM 2350 C C . GLU B 1 28 ? -4.641 -38.094 -45.344 1 93.19 28 GLU B C 1
ATOM 2352 O O . GLU B 1 28 ? -5.68 -38.125 -44.688 1 93.19 28 GLU B O 1
ATOM 2357 N N . GLU B 1 29 ? -3.736 -39 -45.25 1 94.81 29 GLU B N 1
ATOM 2358 C CA . GLU B 1 29 ? -3.873 -40.125 -44.312 1 94.81 29 GLU B CA 1
ATOM 2359 C C . GLU B 1 29 ? -3.92 -39.656 -42.875 1 94.81 29 GLU B C 1
ATOM 2361 O O . GLU B 1 29 ? -4.727 -40.156 -42.094 1 94.81 29 GLU B O 1
ATOM 2366 N N . LEU B 1 30 ? -3.055 -38.688 -42.656 1 93.44 30 LEU B N 1
ATOM 2367 C CA . LEU B 1 30 ? -3.008 -38.188 -41.281 1 93.44 30 LEU B CA 1
ATOM 2368 C C . LEU B 1 30 ? -4.273 -37.406 -40.938 1 93.44 30 LEU B C 1
ATOM 2370 O O . LEU B 1 30 ? -4.734 -37.438 -39.812 1 93.44 30 LEU B O 1
ATOM 2374 N N . SER B 1 31 ? -4.82 -36.719 -41.906 1 92.5 31 SER B N 1
ATOM 2375 C CA . SER B 1 31 ? -6.066 -35.969 -41.719 1 92.5 31 SER B CA 1
ATOM 2376 C C . SER B 1 31 ? -7.211 -36.906 -41.344 1 92.5 31 SER B C 1
ATOM 2378 O O . SER B 1 31 ? -8.078 -36.562 -40.531 1 92.5 31 SER B O 1
ATOM 2380 N N . GLU B 1 32 ? -7.203 -38.062 -41.875 1 92.81 32 GLU B N 1
ATOM 2381 C CA . GLU B 1 32 ? -8.219 -39.062 -41.531 1 92.81 32 GLU B CA 1
ATOM 2382 C C . GLU B 1 32 ? -8.062 -39.562 -40.094 1 92.81 32 GLU B C 1
ATOM 2384 O O . GLU B 1 32 ? -9.047 -39.688 -39.375 1 92.81 32 GLU B O 1
ATOM 2389 N N . VAL B 1 33 ? -6.848 -39.781 -39.75 1 93.25 33 VAL B N 1
ATOM 2390 C CA . VAL B 1 33 ? -6.574 -40.219 -38.375 1 93.25 33 VAL B CA 1
ATOM 2391 C C . VAL B 1 33 ? -7.035 -39.125 -37.406 1 93.25 33 VAL B C 1
ATOM 2393 O O . VAL B 1 33 ? -7.68 -39.406 -36.406 1 93.25 33 VAL B O 1
ATOM 2396 N N . SER B 1 34 ? -6.715 -37.906 -37.781 1 91.06 34 SER B N 1
ATOM 2397 C CA . SER B 1 34 ? -7.086 -36.75 -36.938 1 91.06 34 SER B CA 1
ATOM 2398 C C . SER B 1 34 ? -8.602 -36.625 -36.844 1 91.06 34 SER B C 1
ATOM 2400 O O . SER B 1 34 ? -9.125 -36.25 -35.781 1 91.06 34 SER B O 1
ATOM 2402 N N . ARG B 1 35 ? -9.258 -36.844 -37.875 1 89.81 35 ARG B N 1
ATOM 2403 C CA . ARG B 1 35 ? -10.719 -36.781 -37.875 1 89.81 35 ARG B CA 1
ATOM 2404 C C . ARG B 1 35 ? -11.312 -37.75 -36.875 1 89.81 35 ARG B C 1
ATOM 2406 O O . ARG B 1 35 ? -12.25 -37.406 -36.125 1 89.81 35 ARG B O 1
ATOM 2413 N N . VAL B 1 36 ? -10.805 -38.906 -36.719 1 89.38 36 VAL B N 1
ATOM 2414 C CA . VAL B 1 36 ? -11.266 -39.906 -35.781 1 89.38 36 VAL B CA 1
ATOM 2415 C C . VAL B 1 36 ? -11.016 -39.438 -34.344 1 89.38 36 VAL B C 1
ATOM 2417 O O . VAL B 1 36 ? -11.867 -39.594 -33.469 1 89.38 36 VAL B O 1
ATOM 2420 N N . MET B 1 37 ? -9.93 -38.812 -34.156 1 89.38 37 MET B N 1
ATOM 2421 C CA . MET B 1 37 ? -9.562 -38.344 -32.844 1 89.38 37 MET B CA 1
ATOM 2422 C C . MET B 1 37 ? -10.469 -37.188 -32.406 1 89.38 37 MET B C 1
ATOM 2424 O O . MET B 1 37 ? -10.812 -37.062 -31.219 1 89.38 37 MET B O 1
ATOM 2428 N N . ARG B 1 38 ? -10.734 -36.312 -33.312 1 84 38 ARG B N 1
ATOM 2429 C CA . ARG B 1 38 ? -11.562 -35.156 -33.031 1 84 38 ARG B CA 1
ATOM 2430 C C . ARG B 1 38 ? -12.992 -35.562 -32.688 1 84 38 ARG B C 1
ATOM 2432 O O . ARG B 1 38 ? -13.664 -34.906 -31.891 1 84 38 ARG B O 1
ATOM 2439 N N . THR B 1 39 ? -13.523 -36.5 -33.219 1 77.25 39 THR B N 1
ATOM 2440 C CA . THR B 1 39 ? -14.898 -36.938 -33 1 77.25 39 THR B CA 1
ATOM 2441 C C . THR B 1 39 ? -15.07 -37.438 -31.562 1 77.25 39 THR B C 1
ATOM 2443 O O . THR B 1 39 ? -16.172 -37.375 -31.016 1 77.25 39 THR B O 1
ATOM 2446 N N . THR B 1 40 ? -14.062 -37.781 -30.938 1 68.31 40 THR B N 1
ATOM 2447 C CA . THR B 1 40 ? -14.148 -38.312 -29.578 1 68.31 40 THR B CA 1
ATOM 2448 C C . THR B 1 40 ? -14.055 -37.188 -28.562 1 68.31 40 THR B C 1
ATOM 2450 O O . THR B 1 40 ? -14.5 -37.344 -27.422 1 68.31 40 THR B O 1
ATOM 2453 N N . ALA B 1 41 ? -13.57 -36 -29.031 1 64.94 41 ALA B N 1
ATOM 2454 C CA . ALA B 1 41 ? -13.398 -34.906 -28.109 1 64.94 41 ALA B CA 1
ATOM 2455 C C . ALA B 1 41 ? -14.477 -33.844 -28.312 1 64.94 41 ALA B C 1
ATOM 2457 O O . ALA B 1 41 ? -14.922 -33.594 -29.438 1 64.94 41 ALA B O 1
ATOM 2458 N N . THR B 1 42 ? -15.289 -33.469 -27.266 1 62.53 42 THR B N 1
ATOM 2459 C CA . THR B 1 42 ? -16.281 -32.406 -27.391 1 62.53 42 THR B CA 1
ATOM 2460 C C . THR B 1 42 ? -15.625 -31.047 -27.281 1 62.53 42 THR B C 1
ATOM 2462 O O . THR B 1 42 ? -14.508 -30.922 -26.766 1 62.53 42 THR B O 1
ATOM 2465 N N . GLU B 1 43 ? -16.188 -30 -27.984 1 58.5 43 GLU B N 1
ATOM 2466 C CA . GLU B 1 43 ? -15.711 -28.609 -28.016 1 58.5 43 GLU B CA 1
ATOM 2467 C C . GLU B 1 43 ? -15.453 -28.094 -26.609 1 58.5 43 GLU B C 1
ATOM 2469 O O . GLU B 1 43 ? -14.531 -27.297 -26.391 1 58.5 43 GLU B O 1
ATOM 2474 N N . GLU B 1 44 ? -16.125 -28.484 -25.734 1 59.75 44 GLU B N 1
ATOM 2475 C CA . GLU B 1 44 ? -16.031 -27.953 -24.375 1 59.75 44 GLU B CA 1
ATOM 2476 C C . GLU B 1 44 ? -14.805 -28.5 -23.656 1 59.75 44 GLU B C 1
ATOM 2478 O O . GLU B 1 44 ? -14.305 -27.875 -22.719 1 59.75 44 GLU B O 1
ATOM 2483 N N . ASP B 1 45 ? -14.336 -29.562 -24.172 1 59.66 45 ASP B N 1
ATOM 2484 C CA . ASP B 1 45 ? -13.266 -30.281 -23.484 1 59.66 45 ASP B CA 1
ATOM 2485 C C . ASP B 1 45 ? -11.969 -29.469 -23.484 1 59.66 45 ASP B C 1
ATOM 2487 O O . ASP B 1 45 ? -11.102 -29.672 -22.625 1 59.66 45 ASP B O 1
ATOM 2491 N N . GLY B 1 46 ? -11.992 -28.453 -24.281 1 58.09 46 GLY B N 1
ATOM 2492 C CA . GLY B 1 46 ? -10.734 -27.75 -24.469 1 58.09 46 GLY B CA 1
ATOM 2493 C C . GLY B 1 46 ? -10.531 -26.609 -23.484 1 58.09 46 GLY B C 1
ATOM 2494 O O . GLY B 1 46 ? -9.438 -26.062 -23.391 1 58.09 46 GLY B O 1
ATOM 2495 N N . ILE B 1 47 ? -11.516 -26.266 -22.75 1 62.97 47 ILE B N 1
ATOM 2496 C CA . ILE B 1 47 ? -11.352 -25.062 -21.938 1 62.97 47 ILE B CA 1
ATOM 2497 C C . ILE B 1 47 ? -10.938 -25.453 -20.516 1 62.97 47 ILE B C 1
ATOM 2499 O O . ILE B 1 47 ? -11.773 -25.844 -19.703 1 62.97 47 ILE B O 1
ATOM 2503 N N . TYR B 1 48 ? -9.797 -26 -20.422 1 65.25 48 TYR B N 1
ATOM 2504 C CA . TYR B 1 48 ? -9.258 -26.281 -19.094 1 65.25 48 TYR B CA 1
ATOM 2505 C C . TYR B 1 48 ? -8.719 -25.016 -18.438 1 65.25 48 TYR B C 1
ATOM 2507 O O . TYR B 1 48 ? -7.66 -24.516 -18.828 1 65.25 48 TYR B O 1
ATOM 2515 N N . LYS B 1 49 ? -9.578 -24.391 -17.672 1 66.94 49 LYS B N 1
ATOM 2516 C CA . LYS B 1 49 ? -9.195 -23.156 -16.984 1 66.94 49 LYS B CA 1
ATOM 2517 C C . LYS B 1 49 ? -8.602 -23.469 -15.609 1 66.94 49 LYS B C 1
ATOM 2519 O O . LYS B 1 49 ? -9.25 -23.25 -14.578 1 66.94 49 LYS B O 1
ATOM 2524 N N . ASP B 1 50 ? -7.445 -23.906 -15.609 1 66 50 ASP B N 1
ATOM 2525 C CA . ASP B 1 50 ? -6.816 -24.406 -14.398 1 66 50 ASP B CA 1
ATOM 2526 C C . ASP B 1 50 ? -6.715 -23.328 -13.328 1 66 50 ASP B C 1
ATOM 2528 O O . ASP B 1 50 ? -6.957 -23.578 -12.148 1 66 50 ASP B O 1
ATOM 2532 N N . SER B 1 51 ? -6.547 -22.141 -13.852 1 67.69 51 SER B N 1
ATOM 2533 C CA . SER B 1 51 ? -6.223 -21.094 -12.883 1 67.69 51 SER B CA 1
ATOM 2534 C C . SER B 1 51 ? -7.477 -20.578 -12.188 1 67.69 51 SER B C 1
ATOM 2536 O O . SER B 1 51 ? -7.395 -19.953 -11.125 1 67.69 51 SER B O 1
ATOM 2538 N N . GLU B 1 52 ? -8.578 -21.016 -12.641 1 79.38 52 GLU B N 1
ATOM 2539 C CA . GLU B 1 52 ? -9.805 -20.406 -12.125 1 79.38 52 GLU B CA 1
ATOM 2540 C C . GLU B 1 52 ? -10.484 -21.328 -11.109 1 79.38 52 GLU B C 1
ATOM 2542 O O . GLU B 1 52 ? -11.367 -20.891 -10.367 1 79.38 52 GLU B O 1
ATOM 2547 N N . TYR B 1 53 ? -9.992 -22.531 -11.062 1 86.44 53 TYR B N 1
ATOM 2548 C CA . TYR B 1 53 ? -10.633 -23.453 -10.133 1 86.44 53 TYR B CA 1
ATOM 2549 C C . TYR B 1 53 ? -10.141 -23.234 -8.711 1 86.44 53 TYR B C 1
ATOM 2551 O O . TYR B 1 53 ? -8.945 -23 -8.492 1 86.44 53 TYR B O 1
ATOM 2559 N N . PRO B 1 54 ? -11.133 -23.312 -7.812 1 91.31 54 PRO B N 1
ATOM 2560 C CA . PRO B 1 54 ? -10.688 -23.25 -6.418 1 91.31 54 PRO B CA 1
ATOM 2561 C C . PRO B 1 54 ? -9.828 -24.453 -6.023 1 91.31 54 PRO B C 1
ATOM 2563 O O . PRO B 1 54 ? -9.961 -25.531 -6.602 1 91.31 54 PRO B O 1
ATOM 2566 N N . GLU B 1 55 ? -9.023 -24.281 -5.082 1 93.06 55 GLU B N 1
ATOM 2567 C CA . GLU B 1 55 ? -8.094 -25.328 -4.664 1 93.06 55 GLU B CA 1
ATOM 2568 C C . GLU B 1 55 ? -8.844 -26.547 -4.152 1 93.06 55 GLU B C 1
ATOM 2570 O O . GLU B 1 55 ? -8.406 -27.688 -4.355 1 93.06 55 GLU B O 1
ATOM 2575 N N . THR B 1 56 ? -9.953 -26.344 -3.541 1 93.94 56 THR B N 1
ATOM 2576 C CA . THR B 1 56 ? -10.75 -27.453 -3.023 1 93.94 56 THR B CA 1
ATOM 2577 C C . THR B 1 56 ? -11.227 -28.359 -4.16 1 93.94 56 THR B C 1
ATOM 2579 O O . THR B 1 56 ? -11.289 -29.578 -4 1 93.94 56 THR B O 1
ATOM 2582 N N . PHE B 1 57 ? -11.445 -27.812 -5.277 1 93.19 57 PHE B N 1
ATOM 2583 C CA . PHE B 1 57 ? -11.945 -28.516 -6.445 1 93.19 57 PHE B CA 1
ATOM 2584 C C . PHE B 1 57 ? -10.898 -29.5 -6.973 1 93.19 57 PHE B C 1
ATOM 2586 O O . PHE B 1 57 ? -11.242 -30.547 -7.512 1 93.19 57 PHE B O 1
ATOM 2593 N N . LEU B 1 58 ? -9.68 -29.219 -6.773 1 94.44 58 LEU B N 1
ATOM 2594 C CA . LEU B 1 58 ? -8.57 -29.969 -7.355 1 94.44 58 LEU B CA 1
ATOM 2595 C C . LEU B 1 58 ? -8.438 -31.328 -6.695 1 94.44 58 LEU B C 1
ATOM 2597 O O . LEU B 1 58 ? -7.746 -32.219 -7.211 1 94.44 58 LEU B O 1
ATOM 2601 N N . PHE B 1 59 ? -9.164 -31.531 -5.629 1 95.44 59 PHE B N 1
ATOM 2602 C CA . PHE B 1 59 ? -9.062 -32.781 -4.906 1 95.44 59 PHE B CA 1
ATOM 2603 C C . PHE B 1 59 ? -10.234 -33.719 -5.258 1 95.44 59 PHE B C 1
ATOM 2605 O O . PHE B 1 59 ? -10.375 -34.781 -4.672 1 95.44 59 PHE B O 1
ATOM 2612 N N . CYS B 1 60 ? -11.016 -33.281 -6.168 1 92.81 60 CYS B N 1
ATOM 2613 C CA . CYS B 1 60 ? -12.148 -34.094 -6.598 1 92.81 60 CYS B CA 1
ATOM 2614 C C . CYS B 1 60 ? -11.844 -34.781 -7.926 1 92.81 60 CYS B C 1
ATOM 2616 O O . CYS B 1 60 ? -11.008 -34.312 -8.695 1 92.81 60 CYS B O 1
ATOM 2618 N N . ASP B 1 61 ? -12.578 -35.844 -8.258 1 94.81 61 ASP B N 1
ATOM 2619 C CA . ASP B 1 61 ? -12.383 -36.625 -9.477 1 94.81 61 ASP B CA 1
ATOM 2620 C C . ASP B 1 61 ? -12.703 -35.781 -10.711 1 94.81 61 ASP B C 1
ATOM 2622 O O . ASP B 1 61 ? -12.094 -35.969 -11.766 1 94.81 61 ASP B O 1
ATOM 2626 N N . GLU B 1 62 ? -13.633 -34.906 -10.484 1 92.06 62 GLU B N 1
ATOM 2627 C CA . GLU B 1 62 ? -14.062 -34.094 -11.602 1 92.06 62 GLU B CA 1
ATOM 2628 C C . GLU B 1 62 ? -12.914 -33.219 -12.125 1 92.06 62 GLU B C 1
ATOM 2630 O O . GLU B 1 62 ? -12.805 -33 -13.336 1 92.06 62 GLU B O 1
ATOM 2635 N N . ALA B 1 63 ? -12.094 -32.75 -11.242 1 92.44 63 ALA B N 1
ATOM 2636 C CA . ALA B 1 63 ? -10.953 -31.938 -11.664 1 92.44 63 ALA B CA 1
ATOM 2637 C C . ALA B 1 63 ? -10.016 -32.75 -12.562 1 92.44 63 ALA B C 1
ATOM 2639 O O . ALA B 1 63 ? -9.609 -32.25 -13.625 1 92.44 63 ALA B O 1
ATOM 2640 N N . TYR B 1 64 ? -9.727 -33.906 -12.141 1 94.12 64 TYR B N 1
ATOM 2641 C CA . TYR B 1 64 ? -8.859 -34.781 -12.93 1 94.12 64 TYR B CA 1
ATOM 2642 C C . TYR B 1 64 ? -9.516 -35.125 -14.266 1 94.12 64 TYR B C 1
ATOM 2644 O O . TYR B 1 64 ? -8.852 -35.156 -15.305 1 94.12 64 TYR B O 1
ATOM 2652 N N . THR B 1 65 ? -10.766 -35.406 -14.227 1 92.5 65 THR B N 1
ATOM 2653 C CA . THR B 1 65 ? -11.492 -35.75 -15.438 1 92.5 65 THR B CA 1
ATOM 2654 C C . THR B 1 65 ? -11.43 -34.625 -16.453 1 92.5 65 THR B C 1
ATOM 2656 O O . THR B 1 65 ? -11.234 -34.844 -17.641 1 92.5 65 THR B O 1
ATOM 2659 N N . GLN B 1 66 ? -11.625 -33.438 -15.938 1 90.56 66 GLN B N 1
ATOM 2660 C CA . GLN B 1 66 ? -11.539 -32.281 -16.828 1 90.56 66 GLN B CA 1
ATOM 2661 C C . GLN B 1 66 ? -10.133 -32.125 -17.406 1 90.56 66 GLN B C 1
ATOM 2663 O O . GLN B 1 66 ? -9.977 -31.797 -18.578 1 90.56 66 GLN B O 1
ATOM 2668 N N . PHE B 1 67 ? -9.211 -32.406 -16.578 1 93.38 67 PHE B N 1
ATOM 2669 C CA . PHE B 1 67 ? -7.82 -32.344 -17.016 1 93.38 67 PHE B CA 1
ATOM 2670 C C . PHE B 1 67 ? -7.57 -33.375 -18.125 1 93.38 67 PHE B C 1
ATOM 2672 O O . PHE B 1 67 ? -6.988 -33.031 -19.156 1 93.38 67 PHE B O 1
ATOM 2679 N N . MET B 1 68 ? -8.008 -34.562 -17.969 1 93.25 68 MET B N 1
ATOM 2680 C CA . MET B 1 68 ? -7.832 -35.594 -18.969 1 93.25 68 MET B CA 1
ATOM 2681 C C . MET B 1 68 ? -8.578 -35.25 -20.25 1 93.25 68 MET B C 1
ATOM 2683 O O . MET B 1 68 ? -8.078 -35.531 -21.359 1 93.25 68 MET B O 1
ATOM 2687 N N . ARG B 1 69 ? -9.711 -34.688 -20.109 1 90.56 69 ARG B N 1
ATOM 2688 C CA . ARG B 1 69 ? -10.469 -34.281 -21.281 1 90.56 69 ARG B CA 1
ATOM 2689 C C . ARG B 1 69 ? -9.695 -33.219 -22.078 1 90.56 69 ARG B C 1
ATOM 2691 O O . ARG B 1 69 ? -9.719 -33.219 -23.297 1 90.56 69 ARG B O 1
ATOM 2698 N N . PHE B 1 70 ? -9.133 -32.438 -21.328 1 91.56 70 PHE B N 1
ATOM 2699 C CA . PHE B 1 70 ? -8.289 -31.422 -21.969 1 91.56 70 PHE B CA 1
ATOM 2700 C C . PHE B 1 70 ? -7.176 -32.094 -22.766 1 91.56 70 PHE B C 1
ATOM 2702 O O . PHE B 1 70 ? -6.949 -31.75 -23.922 1 91.56 70 PHE B O 1
ATOM 2709 N N . LEU B 1 71 ? -6.477 -33.031 -22.172 1 93.38 71 LEU B N 1
ATOM 2710 C CA . LEU B 1 71 ? -5.402 -33.719 -22.875 1 93.38 71 LEU B CA 1
ATOM 2711 C C . LEU B 1 71 ? -5.938 -34.469 -24.109 1 93.38 71 LEU B C 1
ATOM 2713 O O . LEU B 1 71 ? -5.332 -34.406 -25.172 1 93.38 71 LEU B O 1
ATOM 2717 N N . ASP B 1 72 ? -7.059 -35 -23.984 1 91.75 72 ASP B N 1
ATOM 2718 C CA . ASP B 1 72 ? -7.648 -35.781 -25.062 1 91.75 72 ASP B CA 1
ATOM 2719 C C . ASP B 1 72 ? -8.086 -34.875 -26.234 1 91.75 72 ASP B C 1
ATOM 2721 O O . ASP B 1 72 ? -8.219 -35.344 -27.359 1 91.75 72 ASP B O 1
ATOM 2725 N N . SER B 1 73 ? -8.383 -33.656 -25.938 1 88.44 73 SER B N 1
ATOM 2726 C CA . SER B 1 73 ? -8.844 -32.75 -26.984 1 88.44 73 SER B CA 1
ATOM 2727 C C . SER B 1 73 ? -7.758 -32.5 -28.031 1 88.44 73 SER B C 1
ATOM 2729 O O . SER B 1 73 ? -8.055 -32.344 -29.219 1 88.44 73 SER B O 1
ATOM 2731 N N . GLY B 1 74 ? -6.477 -32.469 -27.672 1 88.69 74 GLY B N 1
ATOM 2732 C CA . GLY B 1 74 ? -5.355 -32.219 -28.562 1 88.69 74 GLY B CA 1
ATOM 2733 C C . GLY B 1 74 ? -5.426 -30.891 -29.281 1 88.69 74 GLY B C 1
ATOM 2734 O O . GLY B 1 74 ? -4.793 -30.703 -30.328 1 88.69 74 GLY B O 1
ATOM 2735 N N . LYS B 1 75 ? -6.254 -30.062 -28.781 1 78.88 75 LYS B N 1
ATOM 2736 C CA . LYS B 1 75 ? -6.543 -28.812 -29.484 1 78.88 75 LYS B CA 1
ATOM 2737 C C . LYS B 1 75 ? -5.262 -28.047 -29.781 1 78.88 75 LYS B C 1
ATOM 2739 O O . LYS B 1 75 ? -4.426 -27.844 -28.891 1 78.88 75 LYS B O 1
ATOM 2744 N N . GLY B 1 76 ? -5.145 -27.703 -31 1 81 76 GLY B N 1
ATOM 2745 C CA . GLY B 1 76 ? -4.027 -26.891 -31.469 1 81 76 GLY B CA 1
ATOM 2746 C C . GLY B 1 76 ? -2.824 -27.734 -31.875 1 81 76 GLY B C 1
ATOM 2747 O O . GLY B 1 76 ? -2.002 -27.281 -32.688 1 81 76 GLY B O 1
ATOM 2748 N N . ILE B 1 77 ? -2.707 -28.938 -31.359 1 87.5 77 ILE B N 1
ATOM 2749 C CA . ILE B 1 77 ? -1.524 -29.75 -31.625 1 87.5 77 ILE B CA 1
ATOM 2750 C C . ILE B 1 77 ? -1.778 -30.656 -32.844 1 87.5 77 ILE B C 1
ATOM 2752 O O . ILE B 1 77 ? -0.863 -30.938 -33.625 1 87.5 77 ILE B O 1
ATOM 2756 N N . LEU B 1 78 ? -2.98 -31.031 -33.031 1 88 78 LEU B N 1
ATOM 2757 C CA . LEU B 1 78 ? -3.33 -31.969 -34.094 1 88 78 LEU B CA 1
ATOM 2758 C C . LEU B 1 78 ? -3.002 -31.359 -35.469 1 88 78 LEU B C 1
ATOM 2760 O O . LEU B 1 78 ? -2.457 -32.031 -36.344 1 88 78 LEU B O 1
ATOM 2764 N N . ASP B 1 79 ? -3.236 -30.141 -35.594 1 85.94 79 ASP B N 1
ATOM 2765 C CA . ASP B 1 79 ? -2.961 -29.453 -36.875 1 85.94 79 ASP B CA 1
ATOM 2766 C C . ASP B 1 79 ? -1.464 -29.453 -37.188 1 85.94 79 ASP B C 1
ATOM 2768 O O . ASP B 1 79 ? -1.06 -29.578 -38.344 1 85.94 79 ASP B O 1
ATOM 2772 N N . ILE B 1 80 ? -0.765 -29.312 -36.188 1 86.62 80 ILE B N 1
ATOM 2773 C CA . ILE B 1 80 ? 0.685 -29.266 -36.344 1 86.62 80 ILE B CA 1
ATOM 2774 C C . ILE B 1 80 ? 1.2 -30.656 -36.75 1 86.62 80 ILE B C 1
ATOM 2776 O O . ILE B 1 80 ? 2.057 -30.766 -37.625 1 86.62 80 ILE B O 1
ATOM 2780 N N . LEU B 1 81 ? 0.661 -31.672 -36.188 1 89.44 81 LEU B N 1
ATOM 2781 C CA . LEU B 1 81 ? 1.125 -33.031 -36.406 1 89.44 81 LEU B CA 1
ATOM 2782 C C . LEU B 1 81 ? 0.682 -33.531 -37.75 1 89.44 81 LEU B C 1
ATOM 2784 O O . LEU B 1 81 ? 1.323 -34.438 -38.344 1 89.44 81 LEU B O 1
ATOM 2788 N N . GLU B 1 82 ? -0.335 -32.969 -38.25 1 87.06 82 GLU B N 1
ATOM 2789 C CA . GLU B 1 82 ? -0.864 -33.406 -39.531 1 87.06 82 GLU B CA 1
ATOM 2790 C C . GLU B 1 82 ? 0.008 -32.906 -40.688 1 87.06 82 GLU B C 1
ATOM 2792 O O . GLU B 1 82 ? -0.075 -33.438 -41.812 1 87.06 82 GLU B O 1
ATOM 2797 N N . ASP B 1 83 ? 0.705 -31.875 -40.406 1 83.12 83 ASP B N 1
ATOM 2798 C CA . ASP B 1 83 ? 1.535 -31.297 -41.438 1 83.12 83 ASP B CA 1
ATOM 2799 C C . ASP B 1 83 ? 3.02 -31.516 -41.156 1 83.12 83 ASP B C 1
ATOM 2801 O O . ASP B 1 83 ? 3.627 -30.766 -40.406 1 83.12 83 ASP B O 1
ATOM 2805 N N . PRO B 1 84 ? 3.615 -32.469 -41.906 1 81.38 84 PRO B N 1
ATOM 2806 C CA . PRO B 1 84 ? 5.031 -32.781 -41.688 1 81.38 84 PRO B CA 1
ATOM 2807 C C . PRO B 1 84 ? 5.93 -31.547 -41.906 1 81.38 84 PRO B C 1
ATOM 2809 O O . PRO B 1 84 ? 7.035 -31.484 -41.375 1 81.38 84 PRO B O 1
ATOM 2812 N N . GLY B 1 85 ? 5.449 -30.672 -42.719 1 73.12 85 GLY B N 1
ATOM 2813 C CA . GLY B 1 85 ? 6.207 -29.453 -42.969 1 73.12 85 GLY B CA 1
ATOM 2814 C C . GLY B 1 85 ? 6.297 -28.547 -41.75 1 73.12 85 GLY B C 1
ATOM 2815 O O . GLY B 1 85 ? 7.234 -27.766 -41.625 1 73.12 85 GLY B O 1
ATOM 2816 N N . MET B 1 86 ? 5.391 -28.766 -40.938 1 69.25 86 MET B N 1
ATOM 2817 C CA . MET B 1 86 ? 5.355 -27.922 -39.75 1 69.25 86 MET B CA 1
ATOM 2818 C C . MET B 1 86 ? 6.145 -28.578 -38.625 1 69.25 86 MET B C 1
ATOM 2820 O O . MET B 1 86 ? 6.617 -27.891 -37.719 1 69.25 86 MET B O 1
ATOM 2824 N N . PHE B 1 87 ? 6.348 -29.922 -38.625 1 66 87 PHE B N 1
ATOM 2825 C CA . PHE B 1 87 ? 6.938 -30.672 -37.531 1 66 87 PHE B CA 1
ATOM 2826 C C . PHE B 1 87 ? 8.461 -30.656 -37.625 1 66 87 PHE B C 1
ATOM 2828 O O . PHE B 1 87 ? 9.141 -30.453 -36.594 1 66 87 PHE B O 1
ATOM 2835 N N . ALA B 1 88 ? 9.148 -30.922 -38.594 1 63.62 88 ALA B N 1
ATOM 2836 C CA . ALA B 1 88 ? 10.594 -31.109 -38.688 1 63.62 88 ALA B CA 1
ATOM 2837 C C . ALA B 1 88 ? 11.188 -30.297 -39.844 1 63.62 88 ALA B C 1
ATOM 2839 O O . ALA B 1 88 ? 11.547 -30.859 -40.875 1 63.62 88 ALA B O 1
ATOM 2840 N N . LYS B 1 89 ? 11.312 -28.969 -39.562 1 63.03 89 LYS B N 1
ATOM 2841 C CA . LYS B 1 89 ? 11.703 -28.062 -40.625 1 63.03 89 LYS B CA 1
ATOM 2842 C C . LYS B 1 89 ? 13.219 -28.016 -40.781 1 63.03 89 LYS B C 1
ATOM 2844 O O . LYS B 1 89 ? 13.727 -27.734 -41.875 1 63.03 89 LYS B O 1
ATOM 2849 N N . ASP B 1 90 ? 13.844 -28.391 -39.812 1 70.12 90 ASP B N 1
ATOM 2850 C CA . ASP B 1 90 ? 15.289 -28.156 -39.844 1 70.12 90 ASP B CA 1
ATOM 2851 C C . ASP B 1 90 ? 16.016 -29.312 -40.531 1 70.12 90 ASP B C 1
ATOM 2853 O O . ASP B 1 90 ? 15.578 -30.453 -40.469 1 70.12 90 ASP B O 1
ATOM 2857 N N . LYS B 1 91 ? 17.078 -28.875 -41.25 1 77 91 LYS B N 1
ATOM 2858 C CA . LYS B 1 91 ? 17.938 -29.875 -41.875 1 77 91 LYS B CA 1
ATOM 2859 C C . LYS B 1 91 ? 18.766 -30.625 -40.844 1 77 91 LYS B C 1
ATOM 2861 O O . LYS B 1 91 ? 19.281 -30.031 -39.875 1 77 91 LYS B O 1
ATOM 2866 N N . GLU B 1 92 ? 18.656 -31.953 -41 1 82.62 92 GLU B N 1
ATOM 2867 C CA . GLU B 1 92 ? 19.406 -32.812 -40.062 1 82.62 92 GLU B CA 1
ATOM 2868 C C . GLU B 1 92 ? 19.938 -34.062 -40.781 1 82.62 92 GLU B C 1
ATOM 2870 O O . GLU B 1 92 ? 19.547 -34.344 -41.906 1 82.62 92 GLU B O 1
ATOM 2875 N N . LYS B 1 93 ? 20.922 -34.625 -40.156 1 84.94 93 LYS B N 1
ATOM 2876 C CA . LYS B 1 93 ? 21.469 -35.844 -40.688 1 84.94 93 LYS B CA 1
ATOM 2877 C C . LYS B 1 93 ? 20.547 -37.031 -40.406 1 84.94 93 LYS B C 1
ATOM 2879 O O . LYS B 1 93 ? 20.094 -37.219 -39.281 1 84.94 93 LYS B O 1
ATOM 2884 N N . PHE B 1 94 ? 20.25 -37.719 -41.5 1 87.88 94 PHE B N 1
ATOM 2885 C CA . PHE B 1 94 ? 19.375 -38.875 -41.375 1 87.88 94 PHE B CA 1
ATOM 2886 C C . PHE B 1 94 ? 20.172 -40.156 -41.469 1 87.88 94 PHE B C 1
ATOM 2888 O O . PHE B 1 94 ? 21.125 -40.25 -42.219 1 87.88 94 PHE B O 1
ATOM 2895 N N . VAL B 1 95 ? 19.734 -41.156 -40.719 1 88.19 95 VAL B N 1
ATOM 2896 C CA . VAL B 1 95 ? 20.359 -42.469 -40.719 1 88.19 95 VAL B CA 1
ATOM 2897 C C . VAL B 1 95 ? 19.281 -43.562 -40.844 1 88.19 95 VAL B C 1
ATOM 2899 O O . VAL B 1 95 ? 18.125 -43.344 -40.5 1 88.19 95 VAL B O 1
ATOM 2902 N N . ARG B 1 96 ? 19.75 -44.719 -41.281 1 87.88 96 ARG B N 1
ATOM 2903 C CA . ARG B 1 96 ? 18.844 -45.844 -41.406 1 87.88 96 ARG B CA 1
ATOM 2904 C C . ARG B 1 96 ? 18.922 -46.75 -40.188 1 87.88 96 ARG B C 1
ATOM 2906 O O . ARG B 1 96 ? 20 -47.125 -39.75 1 87.88 96 ARG B O 1
ATOM 2913 N N . VAL B 1 97 ? 17.844 -46.969 -39.625 1 89.38 97 VAL B N 1
ATOM 2914 C CA . VAL B 1 97 ? 17.703 -47.906 -38.5 1 89.38 97 VAL B CA 1
ATOM 2915 C C . VAL B 1 97 ? 16.625 -48.938 -38.844 1 89.38 97 VAL B C 1
ATOM 2917 O O . VAL B 1 97 ? 15.438 -48.625 -38.875 1 89.38 97 VAL B O 1
ATOM 2920 N N . GLY B 1 98 ? 17.094 -50.188 -39.094 1 82.12 98 GLY B N 1
ATOM 2921 C CA . GLY B 1 98 ? 16.141 -51.125 -39.656 1 82.12 98 GLY B CA 1
ATOM 2922 C C . GLY B 1 98 ? 15.578 -50.719 -41 1 82.12 98 GLY B C 1
ATOM 2923 O O . GLY B 1 98 ? 16.328 -50.438 -41.906 1 82.12 98 GLY B O 1
ATOM 2924 N N . GLU B 1 99 ? 14.289 -50.594 -41.031 1 82.25 99 GLU B N 1
ATOM 2925 C CA . GLU B 1 99 ? 13.633 -50.219 -42.281 1 82.25 99 GLU B CA 1
ATOM 2926 C C . GLU B 1 99 ? 13.281 -48.719 -42.281 1 82.25 99 GLU B C 1
ATOM 2928 O O . GLU B 1 99 ? 12.688 -48.219 -43.25 1 82.25 99 GLU B O 1
ATOM 2933 N N . TYR B 1 100 ? 13.75 -48.094 -41.25 1 87.31 100 TYR B N 1
ATOM 2934 C CA . TYR B 1 100 ? 13.32 -46.688 -41.094 1 87.31 100 TYR B CA 1
ATOM 2935 C C . TYR B 1 100 ? 14.5 -45.75 -41.281 1 87.31 100 TYR B C 1
ATOM 2937 O O . TYR B 1 100 ? 15.633 -46.062 -40.938 1 87.31 100 TYR B O 1
ATOM 2945 N N . MET B 1 101 ? 14.18 -44.594 -41.844 1 85.12 101 MET B N 1
ATOM 2946 C CA . MET B 1 101 ? 15.117 -43.5 -41.906 1 85.12 101 MET B CA 1
ATOM 2947 C C . MET B 1 101 ? 14.734 -42.406 -40.906 1 85.12 101 MET B C 1
ATOM 2949 O O . MET B 1 101 ? 13.625 -41.875 -40.969 1 85.12 101 MET B O 1
ATOM 2953 N N . VAL B 1 102 ? 15.688 -42.156 -40.062 1 88.12 102 VAL B N 1
ATOM 2954 C CA . VAL B 1 102 ? 15.359 -41.188 -39.031 1 88.12 102 VAL B CA 1
ATOM 2955 C C . VAL B 1 102 ? 16.562 -40.25 -38.781 1 88.12 102 VAL B C 1
ATOM 2957 O O . VAL B 1 102 ? 17.688 -40.594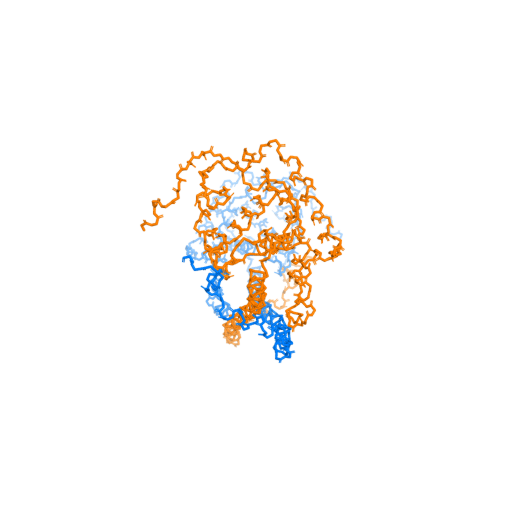 -39.125 1 88.12 102 VAL B O 1
ATOM 2960 N N . PRO B 1 103 ? 16.25 -39.062 -38.281 1 88.56 103 PRO B N 1
ATOM 2961 C CA . PRO B 1 103 ? 17.375 -38.219 -37.875 1 88.56 103 PRO B CA 1
ATOM 2962 C C . PRO B 1 103 ? 18.328 -38.906 -36.938 1 88.56 103 PRO B C 1
ATOM 2964 O O . PRO B 1 103 ? 17.906 -39.688 -36.062 1 88.56 103 PRO B O 1
ATOM 2967 N N . LEU B 1 104 ? 19.516 -38.531 -36.969 1 88.38 104 LEU B N 1
ATOM 2968 C CA . LEU B 1 104 ? 20.578 -39.188 -36.188 1 88.38 104 LEU B CA 1
ATOM 2969 C C . LEU B 1 104 ? 20.297 -39.094 -34.688 1 88.38 104 LEU B C 1
ATOM 2971 O O . LEU B 1 104 ? 20.547 -40.062 -33.969 1 88.38 104 LEU B O 1
ATOM 2975 N N . ARG B 1 105 ? 19.75 -38.031 -34.281 1 89.12 105 ARG B N 1
ATOM 2976 C CA . ARG B 1 105 ? 19.516 -37.844 -32.844 1 89.12 105 ARG B CA 1
ATOM 2977 C C . ARG B 1 105 ? 18.469 -38.812 -32.312 1 89.12 105 ARG B C 1
ATOM 2979 O O . ARG B 1 105 ? 18.391 -39.062 -31.109 1 89.12 105 ARG B O 1
ATOM 2986 N N . PHE B 1 106 ? 17.734 -39.438 -33.25 1 92.06 106 PHE B N 1
ATOM 2987 C CA . PHE B 1 106 ? 16.656 -40.344 -32.812 1 92.06 106 PHE B CA 1
ATOM 2988 C C . PHE B 1 106 ? 17.078 -41.812 -33 1 92.06 106 PHE B C 1
ATOM 2990 O O . PHE B 1 106 ? 16.344 -42.719 -32.625 1 92.06 106 PHE B O 1
ATOM 2997 N N . ALA B 1 107 ? 18.203 -42.031 -33.531 1 90.81 107 ALA B N 1
ATOM 2998 C CA . ALA B 1 107 ? 18.609 -43.375 -33.938 1 90.81 107 ALA B CA 1
ATOM 2999 C C . ALA B 1 107 ? 18.625 -44.312 -32.75 1 90.81 107 ALA B C 1
ATOM 3001 O O . ALA B 1 107 ? 18.078 -45.438 -32.812 1 90.81 107 ALA B O 1
ATOM 3002 N N . ASN B 1 108 ? 19.203 -43.844 -31.672 1 91.75 108 ASN B N 1
ATOM 3003 C CA . ASN B 1 108 ? 19.312 -44.719 -30.5 1 91.75 108 ASN B CA 1
ATOM 3004 C C . ASN B 1 108 ? 17.938 -45.031 -29.922 1 91.75 108 ASN B C 1
ATOM 3006 O O . ASN B 1 108 ? 17.688 -46.156 -29.484 1 91.75 108 ASN B O 1
ATOM 3010 N N . ILE B 1 109 ? 17.047 -44.094 -29.953 1 92.75 109 ILE B N 1
ATOM 3011 C CA . ILE B 1 109 ? 15.703 -44.281 -29.422 1 92.75 109 ILE B CA 1
ATOM 3012 C C . ILE B 1 109 ? 14.953 -45.312 -30.25 1 92.75 109 ILE B C 1
ATOM 3014 O O . ILE B 1 109 ? 14.344 -46.25 -29.703 1 92.75 109 ILE B O 1
ATOM 3018 N N . LEU B 1 110 ? 15.031 -45.125 -31.562 1 92.75 110 LEU B N 1
ATOM 3019 C CA . LEU B 1 110 ? 14.336 -46.062 -32.438 1 92.75 110 LEU B CA 1
ATOM 3020 C C . LEU B 1 110 ? 14.898 -47.469 -32.281 1 92.75 110 LEU B C 1
ATOM 3022 O O . LEU B 1 110 ? 14.148 -48.469 -32.281 1 92.75 110 LEU B O 1
ATOM 3026 N N . GLU B 1 111 ? 16.156 -47.594 -32.156 1 91.75 111 GLU B N 1
ATOM 3027 C CA . GLU B 1 111 ? 16.797 -48.875 -31.969 1 91.75 111 GLU B CA 1
ATOM 3028 C C . GLU B 1 111 ? 16.281 -49.562 -30.703 1 91.75 111 GLU B C 1
ATOM 3030 O O . GLU B 1 111 ? 15.969 -50.781 -30.719 1 91.75 111 GLU B O 1
ATOM 3035 N N . GLN B 1 112 ? 16.188 -48.875 -29.688 1 91.62 112 GLN B N 1
ATOM 3036 C CA . GLN B 1 112 ? 15.695 -49.438 -28.438 1 91.62 112 GLN B CA 1
ATOM 3037 C C . GLN B 1 112 ? 14.234 -49.844 -28.547 1 91.62 112 GLN B C 1
ATOM 3039 O O . GLN B 1 112 ? 13.836 -50.875 -28.016 1 91.62 112 GLN B O 1
ATOM 3044 N N . LEU B 1 113 ? 13.469 -49.031 -29.172 1 90.94 113 LEU B N 1
ATOM 3045 C CA . LEU B 1 113 ? 12.055 -49.344 -29.359 1 90.94 113 LEU B CA 1
ATOM 3046 C C . LEU B 1 113 ? 11.875 -50.625 -30.141 1 90.94 113 LEU B C 1
ATOM 3048 O O . LEU B 1 113 ? 11.102 -51.5 -29.75 1 90.94 113 LEU B O 1
ATOM 3052 N N . LEU B 1 114 ? 12.641 -50.75 -31.172 1 89.88 114 LEU B N 1
ATOM 3053 C CA . LEU B 1 114 ? 12.547 -51.938 -32.031 1 89.88 114 LEU B CA 1
ATOM 3054 C C . LEU B 1 114 ? 13.031 -53.188 -31.281 1 89.88 114 LEU B C 1
ATOM 3056 O O . LEU B 1 114 ? 12.445 -54.25 -31.422 1 89.88 114 LEU B O 1
ATOM 3060 N N . SER B 1 115 ? 14.094 -53 -30.578 1 89.19 115 SER B N 1
ATOM 3061 C CA . SER B 1 115 ? 14.656 -54.125 -29.828 1 89.19 115 SER B CA 1
ATOM 3062 C C . SER B 1 115 ? 13.727 -54.562 -28.703 1 89.19 115 SER B C 1
ATOM 3064 O O . SER B 1 115 ? 13.586 -55.75 -28.453 1 89.19 115 SER B O 1
ATOM 3066 N N . GLY B 1 116 ? 13.125 -53.719 -28.125 1 89.06 116 GLY B N 1
ATOM 3067 C CA . GLY B 1 116 ? 12.305 -54.031 -26.953 1 89.06 116 GLY B CA 1
ATOM 3068 C C . GLY B 1 116 ? 10.875 -54.375 -27.312 1 89.06 116 GLY B C 1
ATOM 3069 O O . GLY B 1 116 ? 10.25 -55.219 -26.641 1 89.06 116 GLY B O 1
ATOM 3070 N N . HIS B 1 117 ? 10.359 -53.812 -28.391 1 90.25 117 HIS B N 1
ATOM 3071 C CA . HIS B 1 117 ? 8.93 -53.938 -28.641 1 90.25 117 HIS B CA 1
ATOM 3072 C C . HIS B 1 117 ? 8.664 -54.375 -30.078 1 90.25 117 HIS B C 1
ATOM 3074 O O . HIS B 1 117 ? 7.516 -54.594 -30.469 1 90.25 117 HIS B O 1
ATOM 3080 N N . GLY B 1 118 ? 9.703 -54.5 -30.875 1 89.81 118 GLY B N 1
ATOM 3081 C CA . GLY B 1 118 ? 9.523 -54.844 -32.281 1 89.81 118 GLY B CA 1
ATOM 3082 C C . GLY B 1 118 ? 9.023 -53.656 -33.094 1 89.81 118 GLY B C 1
ATOM 3083 O O . GLY B 1 118 ? 9.172 -52.5 -32.719 1 89.81 118 GLY B O 1
ATOM 3084 N N . ASP B 1 119 ? 8.508 -54 -34.281 1 92.94 119 ASP B N 1
ATOM 3085 C CA . ASP B 1 119 ? 7.945 -52.969 -35.156 1 92.94 119 ASP B CA 1
ATOM 3086 C C . ASP B 1 119 ? 6.566 -52.531 -34.656 1 92.94 119 ASP B C 1
ATOM 3088 O O . ASP B 1 119 ? 5.566 -53.188 -34.906 1 92.94 119 ASP B O 1
ATOM 3092 N N . VAL B 1 120 ? 6.504 -51.438 -34.094 1 93.25 120 VAL B N 1
ATOM 3093 C CA . VAL B 1 120 ? 5.289 -50.969 -33.438 1 93.25 120 VAL B CA 1
ATOM 3094 C C . VAL B 1 120 ? 4.285 -50.5 -34.469 1 93.25 120 VAL B C 1
ATOM 3096 O O . VAL B 1 120 ? 3.104 -50.312 -34.188 1 93.25 120 VAL B O 1
ATOM 3099 N N . SER B 1 121 ? 4.754 -50.281 -35.719 1 94.44 121 SER B N 1
ATOM 3100 C CA . SER B 1 121 ? 3.867 -49.812 -36.781 1 94.44 121 SER B CA 1
ATOM 3101 C C . SER B 1 121 ? 3.207 -50.969 -37.531 1 94.44 121 SER B C 1
ATOM 3103 O O . SER B 1 121 ? 2.396 -50.75 -38.438 1 94.44 121 SER B O 1
ATOM 3105 N N . ALA B 1 122 ? 3.512 -52.188 -37.125 1 91.44 122 ALA B N 1
ATOM 3106 C CA . ALA B 1 122 ? 3.094 -53.375 -37.844 1 91.44 122 ALA B CA 1
ATOM 3107 C C . ALA B 1 122 ? 1.573 -53.438 -37.938 1 91.44 122 ALA B C 1
ATOM 3109 O O . ALA B 1 122 ? 1.03 -53.969 -38.906 1 91.44 122 ALA B O 1
ATOM 3110 N N . GLY B 1 123 ? 0.924 -52.969 -36.969 1 91.25 123 GLY B N 1
ATOM 3111 C CA . GLY B 1 123 ? -0.527 -53.062 -36.938 1 91.25 123 GLY B CA 1
ATOM 3112 C C . GLY B 1 123 ? -1.213 -51.938 -37.688 1 91.25 123 GLY B C 1
ATOM 3113 O O . GLY B 1 123 ? -2.432 -51.969 -37.875 1 91.25 123 GLY B O 1
ATOM 3114 N N . SER B 1 124 ? -0.477 -51.062 -38.25 1 95.38 124 SER B N 1
ATOM 3115 C CA . SER B 1 124 ? -1.048 -49.875 -38.938 1 95.38 124 SER B CA 1
ATOM 3116 C C . SER B 1 124 ? -1.326 -50.156 -40.406 1 95.38 124 SER B C 1
ATOM 3118 O O . SER B 1 124 ? -0.547 -50.844 -41.062 1 95.38 124 SER B O 1
ATOM 3120 N N . LYS B 1 125 ? -2.354 -49.594 -40.875 1 94.69 125 LYS B N 1
ATOM 3121 C CA . LYS B 1 125 ? -2.729 -49.781 -42.281 1 94.69 125 LYS B CA 1
ATOM 3122 C C . LYS B 1 125 ? -2.273 -48.594 -43.125 1 94.69 125 LYS B C 1
ATOM 3124 O O . LYS B 1 125 ? -2.592 -48.531 -44.312 1 94.69 125 LYS B O 1
ATOM 3129 N N . LEU B 1 126 ? -1.539 -47.75 -42.562 1 95.38 126 LEU B N 1
ATOM 3130 C CA . LEU B 1 126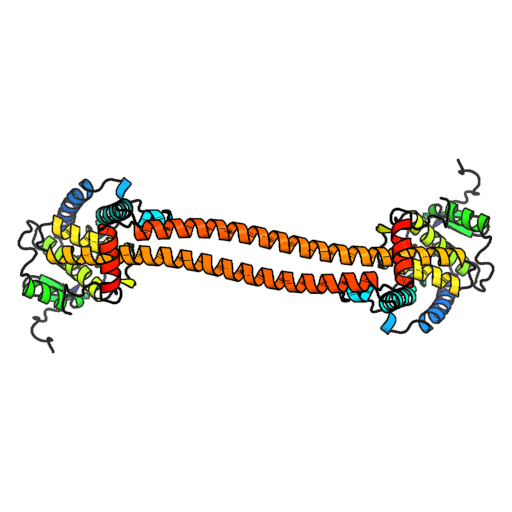 ? -1.061 -46.594 -43.281 1 95.38 126 LEU B CA 1
ATOM 3131 C C . LEU B 1 126 ? 0.042 -46.969 -44.25 1 95.38 126 LEU B C 1
ATOM 3133 O O . LEU B 1 126 ? 0.601 -48.062 -44.188 1 95.38 126 LEU B O 1
ATOM 3137 N N . SER B 1 127 ? 0.235 -46.031 -45.156 1 93.5 127 SER B N 1
ATOM 3138 C CA . SER B 1 127 ? 1.315 -46.188 -46.125 1 93.5 127 SER B CA 1
ATOM 3139 C C . SER B 1 127 ? 2.676 -46.188 -45.438 1 93.5 127 SER B C 1
ATOM 3141 O O . SER B 1 127 ? 2.812 -45.688 -44.312 1 93.5 127 SER B O 1
ATOM 3143 N N . PRO B 1 128 ? 3.674 -46.781 -46.094 1 90.38 128 PRO B N 1
ATOM 3144 C CA . PRO B 1 128 ? 5.016 -46.812 -45.5 1 90.38 128 PRO B CA 1
ATOM 3145 C C . PRO B 1 128 ? 5.555 -45.406 -45.188 1 90.38 128 PRO B C 1
ATOM 3147 O O . PRO B 1 128 ? 6.227 -45.25 -44.156 1 90.38 128 PRO B O 1
ATOM 3150 N N . MET B 1 129 ? 5.195 -44.5 -45.969 1 89.75 129 MET B N 1
ATOM 3151 C CA . MET B 1 129 ? 5.703 -43.156 -45.719 1 89.75 129 MET B CA 1
ATOM 3152 C C . MET B 1 129 ? 5.016 -42.5 -44.531 1 89.75 129 MET B C 1
ATOM 3154 O O . MET B 1 129 ? 5.656 -41.812 -43.75 1 89.75 129 MET B O 1
ATOM 3158 N N . ALA B 1 130 ? 3.717 -42.719 -44.438 1 92.38 130 ALA B N 1
ATOM 3159 C CA . ALA B 1 130 ? 2.992 -42.219 -43.281 1 92.38 130 ALA B CA 1
ATOM 3160 C C . ALA B 1 130 ? 3.49 -42.875 -42 1 92.38 130 ALA B C 1
ATOM 3162 O O . ALA B 1 130 ? 3.615 -42.219 -40.969 1 92.38 130 ALA B O 1
ATOM 3163 N N . LYS B 1 131 ? 3.803 -44.125 -42.125 1 93.5 131 LYS B N 1
ATOM 3164 C CA . LYS B 1 131 ? 4.355 -44.844 -40.969 1 93.5 131 LYS B CA 1
ATOM 3165 C C . LYS B 1 131 ? 5.719 -44.281 -40.594 1 93.5 131 LYS B C 1
ATOM 3167 O O . LYS B 1 131 ? 6.023 -44.156 -39.406 1 93.5 131 LYS B O 1
ATOM 3172 N N . LEU B 1 132 ? 6.453 -44.031 -41.562 1 90.25 132 LEU B N 1
ATOM 3173 C CA . LEU B 1 132 ? 7.762 -43.438 -41.312 1 90.25 132 LEU B CA 1
ATOM 3174 C C . LEU B 1 132 ? 7.633 -42.125 -40.562 1 90.25 132 LEU B C 1
ATOM 3176 O O . LEU B 1 132 ? 8.32 -41.875 -39.562 1 90.25 132 LEU B O 1
ATOM 3180 N N . TYR B 1 133 ? 6.777 -41.312 -41 1 91.12 133 TYR B N 1
ATOM 3181 C CA . TYR B 1 133 ? 6.574 -40 -40.375 1 91.12 133 TYR B CA 1
ATOM 3182 C C . TYR B 1 133 ? 6.156 -40.156 -38.938 1 91.12 133 TYR B C 1
ATOM 3184 O O . TYR B 1 133 ? 6.727 -39.5 -38.031 1 91.12 133 TYR B O 1
ATOM 3192 N N . LEU B 1 134 ? 5.164 -40.969 -38.75 1 94.19 134 LEU B N 1
ATOM 3193 C CA . LEU B 1 134 ? 4.66 -41.156 -37.375 1 94.19 134 LEU B CA 1
ATOM 3194 C C . LEU B 1 134 ? 5.723 -41.781 -36.5 1 94.19 134 LEU B C 1
ATOM 3196 O O . LEU B 1 134 ? 5.785 -41.469 -35.312 1 94.19 134 LEU B O 1
ATOM 3200 N N . SER B 1 135 ? 6.578 -42.625 -37.062 1 93.12 135 SER B N 1
ATOM 3201 C CA . SER B 1 135 ? 7.699 -43.156 -36.312 1 93.12 135 SER B CA 1
ATOM 3202 C C . SER B 1 135 ? 8.656 -42.062 -35.875 1 93.12 135 SER B C 1
ATOM 3204 O O . SER B 1 135 ? 9.203 -42.094 -34.781 1 93.12 135 SER B O 1
ATOM 3206 N N . ILE B 1 136 ? 8.836 -41.094 -36.719 1 91.19 136 ILE B N 1
ATOM 3207 C CA . ILE B 1 136 ? 9.68 -39.938 -36.406 1 91.19 136 ILE B CA 1
ATOM 3208 C C . ILE B 1 136 ? 9.031 -39.156 -35.281 1 91.19 136 ILE B C 1
ATOM 3210 O O . ILE B 1 136 ? 9.711 -38.719 -34.344 1 91.19 136 ILE B O 1
ATOM 3214 N N . VAL B 1 137 ? 7.73 -38.938 -35.375 1 93.31 137 VAL B N 1
ATOM 3215 C CA . VAL B 1 137 ? 6.992 -38.219 -34.344 1 93.31 137 VAL B CA 1
ATOM 3216 C C . VAL B 1 137 ? 7.141 -38.938 -33 1 93.31 137 VAL B C 1
ATOM 3218 O O . VAL B 1 137 ? 7.359 -38.312 -31.969 1 93.31 137 VAL B O 1
ATOM 3221 N N . LEU B 1 138 ? 7.008 -40.25 -33.031 1 95.12 138 LEU B N 1
ATOM 3222 C CA . LEU B 1 138 ? 7.172 -41.062 -31.828 1 95.12 138 LEU B CA 1
ATOM 3223 C C . LEU B 1 138 ? 8.562 -40.875 -31.234 1 95.12 138 LEU B C 1
ATOM 3225 O O . LEU B 1 138 ? 8.695 -40.625 -30.031 1 95.12 138 LEU B O 1
ATOM 3229 N N . CYS B 1 139 ? 9.547 -40.969 -32.062 1 93.31 139 CYS B N 1
ATOM 3230 C CA . CYS B 1 139 ? 10.914 -40.781 -31.594 1 93.31 139 CYS B CA 1
ATOM 3231 C C . CYS B 1 139 ? 11.133 -39.375 -31.031 1 93.31 139 CYS B C 1
ATOM 3233 O O . CYS B 1 139 ? 11.836 -39.219 -30.031 1 93.31 139 CYS B O 1
ATOM 3235 N N . GLU B 1 140 ? 10.578 -38.406 -31.672 1 92.44 140 GLU B N 1
ATOM 3236 C CA . GLU B 1 140 ? 10.68 -37.031 -31.188 1 92.44 140 GLU B CA 1
ATOM 3237 C C . GLU B 1 140 ? 10.062 -36.906 -29.797 1 92.44 140 GLU B C 1
ATOM 3239 O O . GLU B 1 140 ? 10.633 -36.25 -28.906 1 92.44 140 GLU B O 1
ATOM 3244 N N . CYS B 1 141 ? 8.906 -37.469 -29.656 1 94.56 141 CYS B N 1
ATOM 3245 C CA . CYS B 1 141 ? 8.227 -37.438 -28.359 1 94.56 141 CYS B CA 1
ATOM 3246 C C . CYS B 1 141 ? 9.078 -38.094 -27.281 1 94.56 141 CYS B C 1
ATOM 3248 O O . CYS B 1 141 ? 9.289 -37.5 -26.219 1 94.56 141 CYS B O 1
ATOM 3250 N N . MET B 1 142 ? 9.617 -39.25 -27.562 1 94.88 142 MET B N 1
ATOM 3251 C CA . MET B 1 142 ? 10.453 -39.969 -26.609 1 94.88 142 MET B CA 1
ATOM 3252 C C . MET B 1 142 ? 11.727 -39.188 -26.297 1 94.88 142 MET B C 1
ATOM 3254 O O . MET B 1 142 ? 12.164 -39.156 -25.156 1 94.88 142 MET B O 1
ATOM 3258 N N . TYR B 1 143 ? 12.266 -38.656 -27.312 1 93.5 143 TYR B N 1
ATOM 3259 C CA . TYR B 1 143 ? 13.453 -37.812 -27.125 1 93.5 143 TYR B CA 1
ATOM 3260 C C . TYR B 1 143 ? 13.164 -36.656 -26.203 1 93.5 143 TYR B C 1
ATOM 3262 O O . TYR B 1 143 ? 13.938 -36.375 -25.281 1 93.5 143 TYR B O 1
ATOM 3270 N N . SER B 1 144 ? 12.109 -35.969 -26.469 1 95.38 144 SER B N 1
ATOM 3271 C CA . SER B 1 144 ? 11.688 -34.844 -25.625 1 95.38 144 SER B CA 1
ATOM 3272 C C . SER B 1 144 ? 11.5 -35.281 -24.172 1 95.38 144 SER B C 1
ATOM 3274 O O . SER B 1 144 ? 11.969 -34.625 -23.25 1 95.38 144 SER B O 1
ATOM 3276 N N . MET B 1 145 ? 10.859 -36.406 -23.984 1 96.5 145 MET B N 1
ATOM 3277 C CA . MET B 1 145 ? 10.617 -36.938 -22.641 1 96.5 145 MET B CA 1
ATOM 3278 C C . MET B 1 145 ? 11.938 -37.312 -21.953 1 96.5 145 MET B C 1
ATOM 3280 O O . MET B 1 145 ? 12.062 -37.125 -20.734 1 96.5 145 MET B O 1
ATOM 3284 N N . THR B 1 146 ? 12.883 -37.75 -22.672 1 94.81 146 THR B N 1
ATOM 3285 C CA . THR B 1 146 ? 14.18 -38.156 -22.125 1 94.81 146 THR B CA 1
ATOM 3286 C C . THR B 1 146 ? 14.969 -36.906 -21.688 1 94.81 146 THR B C 1
ATOM 3288 O O . THR B 1 146 ? 15.844 -37 -20.828 1 94.81 146 THR B O 1
ATOM 3291 N N . ASN B 1 147 ? 14.562 -35.812 -22.172 1 94.94 147 ASN B N 1
ATOM 3292 C CA . ASN B 1 147 ? 15.312 -34.625 -21.859 1 94.94 147 ASN B CA 1
ATOM 3293 C C . ASN B 1 147 ? 14.523 -33.688 -20.938 1 94.94 147 ASN B C 1
ATOM 3295 O O . ASN B 1 147 ? 14.852 -32.5 -20.812 1 94.94 147 ASN B O 1
ATOM 3299 N N . THR B 1 148 ? 13.492 -34.188 -20.406 1 97.31 148 THR B N 1
ATOM 3300 C CA . THR B 1 148 ? 12.648 -33.344 -19.562 1 97.31 148 THR B CA 1
ATOM 3301 C C . THR B 1 148 ? 12.391 -34 -18.219 1 97.31 148 THR B C 1
ATOM 3303 O O . THR B 1 148 ? 11.977 -35.156 -18.156 1 97.31 148 THR B O 1
ATOM 3306 N N . ARG B 1 149 ? 12.703 -33.281 -17.203 1 95.81 149 ARG B N 1
ATOM 3307 C CA . ARG B 1 149 ? 12.297 -33.75 -15.883 1 95.81 149 ARG B CA 1
ATOM 3308 C C . ARG B 1 149 ? 10.797 -33.562 -15.672 1 95.81 149 ARG B C 1
ATOM 3310 O O . ARG B 1 149 ? 10.219 -32.562 -16.125 1 95.81 149 ARG B O 1
ATOM 3317 N N . VAL B 1 150 ? 10.242 -34.406 -14.93 1 97.88 150 VAL B N 1
ATOM 3318 C CA . VAL B 1 150 ? 8.797 -34.406 -14.758 1 97.88 150 VAL B CA 1
ATOM 3319 C C . VAL B 1 150 ? 8.367 -33.062 -14.141 1 97.88 150 VAL B C 1
ATOM 3321 O O . VAL B 1 150 ? 7.355 -32.5 -14.539 1 97.88 150 VAL B O 1
ATOM 3324 N N . VAL B 1 151 ? 9.078 -32.531 -13.172 1 97.12 151 VAL B N 1
ATOM 3325 C CA . VAL B 1 151 ? 8.75 -31.281 -12.477 1 97.12 151 VAL B CA 1
ATOM 3326 C C . VAL B 1 151 ? 8.805 -30.109 -13.453 1 97.12 151 VAL B C 1
ATOM 3328 O O . VAL B 1 151 ? 8.18 -29.078 -13.219 1 97.12 151 VAL B O 1
ATOM 3331 N N . ASP B 1 152 ? 9.445 -30.266 -14.609 1 97.56 152 ASP B N 1
ATOM 3332 C CA . ASP B 1 152 ? 9.656 -29.172 -15.562 1 97.56 152 ASP B CA 1
ATOM 3333 C C . ASP B 1 152 ? 8.672 -29.266 -16.719 1 97.56 152 ASP B C 1
ATOM 3335 O O . ASP B 1 152 ? 8.688 -28.422 -17.625 1 97.56 152 ASP B O 1
ATOM 3339 N N . ILE B 1 153 ? 7.848 -30.234 -16.703 1 97.81 153 ILE B N 1
ATOM 3340 C CA . ILE B 1 153 ? 6.875 -30.406 -17.781 1 97.81 153 ILE B CA 1
ATOM 3341 C C . ILE B 1 153 ? 5.883 -29.234 -17.766 1 97.81 153 ILE B C 1
ATOM 3343 O O . ILE B 1 153 ? 5.359 -28.875 -16.703 1 97.81 153 ILE B O 1
ATOM 3347 N N . THR B 1 154 ? 5.613 -28.719 -18.875 1 95.31 154 THR B N 1
ATOM 3348 C CA . THR B 1 154 ? 4.574 -27.703 -19.016 1 95.31 154 THR B CA 1
ATOM 3349 C C . THR B 1 154 ? 3.289 -28.312 -19.562 1 95.31 154 THR B C 1
ATOM 3351 O O . THR B 1 154 ? 3.303 -29.422 -20.094 1 95.31 154 THR B O 1
ATOM 3354 N N . LYS B 1 155 ? 2.27 -27.578 -19.453 1 93.06 155 LYS B N 1
ATOM 3355 C CA . LYS B 1 155 ? 0.965 -28.016 -19.938 1 93.06 155 LYS B CA 1
ATOM 3356 C C . LYS B 1 155 ? 0.992 -28.266 -21.438 1 93.06 155 LYS B C 1
ATOM 3358 O O . LYS B 1 155 ? 0.484 -29.281 -21.922 1 93.06 155 LYS B O 1
ATOM 3363 N N . ASP B 1 156 ? 1.606 -27.375 -22.094 1 92.5 156 ASP B N 1
ATOM 3364 C CA . ASP B 1 156 ? 1.666 -27.469 -23.547 1 92.5 156 ASP B CA 1
ATOM 3365 C C . ASP B 1 156 ? 2.496 -28.672 -23.984 1 92.5 156 ASP B C 1
ATOM 3367 O O . ASP B 1 156 ? 2.146 -29.359 -24.953 1 92.5 156 ASP B O 1
ATOM 3371 N N . LEU B 1 157 ? 3.592 -28.859 -23.281 1 96.12 157 LEU B N 1
ATOM 3372 C CA . LEU B 1 157 ? 4.461 -29.984 -23.625 1 96.12 157 LEU B CA 1
ATOM 3373 C C . LEU B 1 157 ? 3.75 -31.312 -23.391 1 96.12 157 LEU B C 1
ATOM 3375 O O . LEU B 1 157 ? 3.824 -32.219 -24.219 1 96.12 157 LEU B O 1
ATOM 3379 N N . LEU B 1 158 ? 3.084 -31.391 -22.266 1 97.12 158 LEU B N 1
ATOM 3380 C CA . LEU B 1 158 ? 2.33 -32.625 -21.953 1 97.12 158 LEU B CA 1
ATOM 3381 C C . LEU B 1 158 ? 1.238 -32.844 -22.984 1 97.12 158 LEU B C 1
ATOM 3383 O O . LEU B 1 158 ? 1.027 -33.969 -23.422 1 97.12 158 LEU B O 1
ATOM 3387 N N . LEU B 1 159 ? 0.576 -31.766 -23.344 1 95.31 159 LEU B N 1
ATOM 3388 C CA . LEU B 1 159 ? -0.451 -31.859 -24.375 1 95.31 159 LEU B CA 1
ATOM 3389 C C . LEU B 1 159 ? 0.138 -32.375 -25.672 1 95.31 159 LEU B C 1
ATOM 3391 O O . LEU B 1 159 ? -0.467 -33.219 -26.344 1 95.31 159 LEU B O 1
ATOM 3395 N N . TYR B 1 160 ? 1.251 -31.922 -26 1 95.38 160 TYR B N 1
ATOM 3396 C CA . TYR B 1 160 ? 1.934 -32.375 -27.219 1 95.38 160 TYR B CA 1
ATOM 3397 C C . TYR B 1 160 ? 2.248 -33.844 -27.156 1 95.38 160 TYR B C 1
ATOM 3399 O O . TYR B 1 160 ? 1.974 -34.594 -28.109 1 95.38 160 TYR B O 1
ATOM 3407 N N . TRP B 1 161 ? 2.861 -34.312 -26.109 1 97.38 161 TRP B N 1
ATOM 3408 C CA . TRP B 1 161 ? 3.178 -35.719 -25.938 1 97.38 161 TRP B CA 1
ATOM 3409 C C . TRP B 1 161 ? 1.917 -36.594 -26.031 1 97.38 161 TRP B C 1
ATOM 3411 O O . TRP B 1 161 ? 1.888 -37.594 -26.766 1 97.38 161 TRP B O 1
ATOM 3421 N N . TRP B 1 162 ? 0.937 -36.094 -25.281 1 97.31 162 TRP B N 1
ATOM 3422 C CA . TRP B 1 162 ? -0.315 -36.844 -25.203 1 97.31 162 TRP B CA 1
ATOM 3423 C C . TRP B 1 162 ? -0.958 -37 -26.578 1 97.31 162 TRP B C 1
ATOM 3425 O O . TRP B 1 162 ? -1.321 -38.094 -27 1 97.31 162 TRP B O 1
ATOM 3435 N N . THR B 1 163 ? -1.077 -35.938 -27.25 1 95.62 163 THR B N 1
ATOM 3436 C CA . THR B 1 163 ? -1.717 -35.906 -28.562 1 95.62 163 THR B CA 1
ATOM 3437 C C . THR B 1 163 ? -0.928 -36.75 -29.562 1 95.62 163 THR B C 1
ATOM 3439 O O . THR B 1 163 ? -1.513 -37.5 -30.359 1 95.62 163 THR B O 1
ATOM 3442 N N . SER B 1 164 ? 0.355 -36.656 -29.547 1 95.88 164 SER B N 1
ATOM 3443 C CA . SER B 1 164 ? 1.216 -37.438 -30.438 1 95.88 164 SER B CA 1
ATOM 3444 C C . SER B 1 164 ? 1.002 -38.938 -30.25 1 95.88 164 SER B C 1
ATOM 3446 O O . SER B 1 164 ? 0.773 -39.656 -31.219 1 95.88 164 SER B O 1
ATOM 3448 N N . LEU B 1 165 ? 1.04 -39.344 -29.031 1 97 165 LEU B N 1
ATOM 3449 C CA . LEU B 1 165 ? 0.906 -40.781 -28.766 1 97 165 LEU B CA 1
ATOM 3450 C C . LEU B 1 165 ? -0.511 -41.25 -29.062 1 97 165 LEU B C 1
ATOM 3452 O O . LEU B 1 165 ? -0.705 -42.375 -29.547 1 97 165 LEU B O 1
ATOM 3456 N N . ARG B 1 166 ? -1.418 -40.406 -28.75 1 95.44 166 ARG B N 1
ATOM 3457 C CA . ARG B 1 166 ? -2.797 -40.75 -29.078 1 95.44 166 ARG B CA 1
ATOM 3458 C C . ARG B 1 166 ? -2.979 -40.906 -30.578 1 95.44 166 ARG B C 1
ATOM 3460 O O . ARG B 1 166 ? -3.695 -41.812 -31.031 1 95.44 166 ARG B O 1
ATOM 3467 N N . MET B 1 167 ? -2.406 -40.031 -31.312 1 94.94 167 MET B N 1
ATOM 3468 C CA . MET B 1 167 ? -2.473 -40.125 -32.781 1 94.94 167 MET B CA 1
ATOM 3469 C C . MET B 1 167 ? -1.87 -41.438 -33.25 1 94.94 167 MET B C 1
ATOM 3471 O O . MET B 1 167 ? -2.439 -42.094 -34.125 1 94.94 167 MET B O 1
ATOM 3475 N N . LEU B 1 168 ? -0.777 -41.844 -32.688 1 96.5 168 LEU B N 1
ATOM 3476 C CA . LEU B 1 168 ? -0.128 -43.094 -33.062 1 96.5 168 LEU B CA 1
ATOM 3477 C C . LEU B 1 168 ? -1.021 -44.281 -32.719 1 96.5 168 LEU B C 1
ATOM 3479 O O . LEU B 1 168 ? -1.157 -45.219 -33.531 1 96.5 168 LEU B O 1
ATOM 3483 N N . GLN B 1 169 ? -1.598 -44.219 -31.609 1 95.69 169 GLN B N 1
ATOM 3484 C CA . GLN B 1 169 ? -2.518 -45.281 -31.219 1 95.69 169 GLN B CA 1
ATOM 3485 C C . GLN B 1 169 ? -3.693 -45.375 -32.188 1 95.69 169 GLN B C 1
ATOM 3487 O O . GLN B 1 169 ? -4.066 -46.469 -32.625 1 95.69 169 GLN B O 1
ATOM 3492 N N . THR B 1 170 ? -4.23 -44.25 -32.469 1 94.44 170 THR B N 1
ATOM 3493 C CA . THR B 1 170 ? -5.367 -44.188 -33.375 1 94.44 170 THR B CA 1
ATOM 3494 C C . THR B 1 170 ? -4.977 -44.719 -34.75 1 94.44 170 THR B C 1
ATOM 3496 O O . THR B 1 170 ? -5.793 -45.312 -35.469 1 94.44 170 THR B O 1
ATOM 3499 N N . ALA B 1 171 ? -3.693 -44.5 -35.156 1 96.38 171 ALA B N 1
ATOM 3500 C CA . ALA B 1 171 ? -3.172 -44.938 -36.438 1 96.38 171 ALA B CA 1
ATOM 3501 C C . ALA B 1 171 ? -2.854 -46.438 -36.406 1 96.38 171 ALA B C 1
ATOM 3503 O O . ALA B 1 171 ? -2.404 -47 -37.438 1 96.38 171 ALA B O 1
ATOM 3504 N N . GLY B 1 172 ? -3.012 -47.094 -35.219 1 96.25 172 GLY B N 1
ATOM 3505 C CA . GLY B 1 172 ? -2.861 -48.531 -35.156 1 96.25 172 GLY B CA 1
ATOM 3506 C C . GLY B 1 172 ? -1.493 -48.969 -34.656 1 96.25 172 GLY B C 1
ATOM 3507 O O . GLY B 1 172 ? -1.174 -50.156 -34.656 1 96.25 172 GLY B O 1
ATOM 3508 N N . PHE B 1 173 ? -0.714 -47.969 -34.281 1 96.88 173 PHE B N 1
ATOM 3509 C CA . PHE B 1 173 ? 0.585 -48.344 -33.719 1 96.88 173 PHE B CA 1
ATOM 3510 C C . PHE B 1 173 ? 0.423 -49.094 -32.406 1 96.88 173 PHE B C 1
ATOM 3512 O O . PHE B 1 173 ? -0.408 -48.719 -31.578 1 96.88 173 PHE B O 1
ATOM 3519 N N . LYS B 1 174 ? 1.168 -50.094 -32.156 1 95.62 174 LYS B N 1
ATOM 3520 C CA . LYS B 1 174 ? 1.149 -50.844 -30.891 1 95.62 174 LYS B CA 1
ATOM 3521 C C . LYS B 1 174 ? 2.07 -50.219 -29.859 1 95.62 174 LYS B C 1
ATOM 3523 O O . LYS B 1 174 ? 3.135 -50.75 -29.547 1 95.62 174 LYS B O 1
ATOM 3528 N N . ILE B 1 175 ? 1.643 -49.156 -29.344 1 95.38 175 ILE B N 1
ATOM 3529 C CA . ILE B 1 175 ? 2.508 -48.406 -28.438 1 95.38 175 ILE B CA 1
ATOM 3530 C C . ILE B 1 175 ? 1.817 -48.25 -27.078 1 95.38 175 ILE B C 1
ATOM 3532 O O . ILE B 1 175 ? 1.96 -47.219 -26.438 1 95.38 175 ILE B O 1
ATOM 3536 N N . GLN B 1 176 ? 0.984 -49.188 -26.625 1 94.62 176 GLN B N 1
ATOM 3537 C CA . GLN B 1 176 ? 0.273 -49.125 -25.344 1 94.62 176 GLN B CA 1
ATOM 3538 C C . GLN B 1 176 ? 1.244 -48.906 -24.188 1 94.62 176 GLN B C 1
ATOM 3540 O O . GLN B 1 176 ? 0.935 -48.219 -23.234 1 94.62 176 GLN B O 1
ATOM 3545 N N . PHE B 1 177 ? 2.395 -49.531 -24.297 1 94.06 177 PHE B N 1
ATOM 3546 C CA . PHE B 1 177 ? 3.395 -49.406 -23.234 1 94.06 177 PHE B CA 1
ATOM 3547 C C . PHE B 1 177 ? 3.795 -47.969 -23.047 1 94.06 177 PHE B C 1
ATOM 3549 O O . PHE B 1 177 ? 3.963 -47.5 -21.922 1 94.06 177 PHE B O 1
ATOM 3556 N N . ALA B 1 178 ? 3.992 -47.188 -24.156 1 95.25 178 ALA B N 1
ATOM 3557 C CA . ALA B 1 178 ? 4.375 -45.781 -24.094 1 95.25 178 ALA B CA 1
ATOM 3558 C C . ALA B 1 178 ? 3.234 -44.938 -23.562 1 95.25 178 ALA B C 1
ATOM 3560 O O . ALA B 1 178 ? 3.459 -44 -22.781 1 95.25 178 ALA B O 1
ATOM 3561 N N . PHE B 1 179 ? 2.061 -45.312 -23.953 1 95.56 179 PHE B N 1
ATOM 3562 C CA . PHE B 1 179 ? 0.903 -44.531 -23.516 1 95.56 179 PHE B CA 1
ATOM 3563 C C . PHE B 1 179 ? 0.642 -44.75 -22.031 1 95.56 179 PHE B C 1
ATOM 3565 O O . PHE B 1 179 ? 0.334 -43.812 -21.297 1 95.56 179 PHE B O 1
ATOM 3572 N N . ASP B 1 180 ? 0.774 -45.969 -21.562 1 95.44 180 ASP B N 1
ATOM 3573 C CA . ASP B 1 180 ? 0.634 -46.25 -20.125 1 95.44 180 ASP B CA 1
ATOM 3574 C C . ASP B 1 180 ? 1.653 -45.469 -19.312 1 95.44 180 ASP B C 1
ATOM 3576 O O . ASP B 1 180 ? 1.329 -44.969 -18.234 1 95.44 180 ASP B O 1
ATOM 3580 N N . HIS B 1 181 ? 2.816 -45.469 -19.844 1 96.06 181 HIS B N 1
ATOM 3581 C CA . HIS B 1 181 ? 3.854 -44.719 -19.172 1 96.06 181 HIS B CA 1
ATOM 3582 C C . HIS B 1 181 ? 3.488 -43.219 -19.125 1 96.06 181 HIS B C 1
ATOM 3584 O O . HIS B 1 181 ? 3.613 -42.594 -18.078 1 96.06 181 HIS B O 1
ATOM 3590 N N . LEU B 1 182 ? 3.057 -42.688 -20.25 1 97.62 182 LEU B N 1
ATOM 3591 C CA . LEU B 1 182 ? 2.697 -41.281 -20.312 1 97.62 182 LEU B CA 1
ATOM 3592 C C . LEU B 1 182 ? 1.546 -40.969 -19.359 1 97.62 182 LEU B C 1
ATOM 3594 O O . LEU B 1 182 ? 1.486 -39.875 -18.781 1 97.62 182 LEU B O 1
ATOM 3598 N N . LYS B 1 183 ? 0.619 -41.875 -19.219 1 97 183 LYS B N 1
ATOM 3599 C CA . LYS B 1 183 ? -0.474 -41.688 -18.266 1 97 183 LYS B CA 1
ATOM 3600 C C . LYS B 1 183 ? 0.056 -41.5 -16.844 1 97 183 LYS B C 1
ATOM 3602 O O . LYS B 1 183 ? -0.439 -40.656 -16.094 1 97 183 LYS B O 1
ATOM 3607 N N . ARG B 1 184 ? 1.056 -42.281 -16.516 1 96.81 184 ARG B N 1
ATOM 3608 C CA . ARG B 1 184 ? 1.684 -42.125 -15.211 1 96.81 184 ARG B CA 1
ATOM 3609 C C . ARG B 1 184 ? 2.324 -40.75 -15.07 1 96.81 184 ARG B C 1
ATOM 3611 O O . ARG B 1 184 ? 2.225 -40.094 -14.023 1 96.81 184 ARG B O 1
ATOM 3618 N N . VAL B 1 185 ? 2.965 -40.344 -16.078 1 97.88 185 VAL B N 1
ATOM 3619 C CA . VAL B 1 185 ? 3.59 -39.031 -16.094 1 97.88 185 VAL B CA 1
ATOM 3620 C C . VAL B 1 185 ? 2.52 -37.938 -15.969 1 97.88 185 VAL B C 1
ATOM 3622 O O . VAL B 1 185 ? 2.701 -36.969 -15.25 1 97.88 185 VAL B O 1
ATOM 3625 N N . ALA B 1 186 ? 1.42 -38.125 -16.688 1 97.88 186 ALA B N 1
ATOM 3626 C CA . ALA B 1 186 ? 0.313 -37.156 -16.594 1 97.88 186 ALA B CA 1
ATOM 3627 C C . ALA B 1 186 ? -0.256 -37.125 -15.188 1 97.88 186 ALA B C 1
ATOM 3629 O O . ALA B 1 186 ? -0.573 -36.031 -14.68 1 97.88 186 ALA B O 1
ATOM 3630 N N . ASP B 1 187 ? -0.422 -38.281 -14.57 1 98 187 ASP B N 1
ATOM 3631 C CA . ASP B 1 187 ? -0.845 -38.344 -13.18 1 98 187 ASP B CA 1
ATOM 3632 C C . ASP B 1 187 ? 0.103 -37.531 -12.289 1 98 187 ASP B C 1
ATOM 3634 O O . ASP B 1 187 ? -0.341 -36.75 -11.461 1 98 187 ASP B O 1
ATOM 3638 N N . ALA B 1 188 ? 1.346 -37.781 -12.484 1 98.19 188 ALA B N 1
ATOM 3639 C CA . ALA B 1 188 ? 2.352 -37.094 -11.695 1 98.19 188 ALA B CA 1
ATOM 3640 C C . ALA B 1 188 ? 2.271 -35.594 -11.93 1 98.19 188 ALA B C 1
ATOM 3642 O O . ALA B 1 188 ? 2.377 -34.781 -10.992 1 98.19 188 ALA B O 1
ATOM 3643 N N . TYR B 1 189 ? 2.125 -35.188 -13.148 1 98.06 189 TYR B N 1
ATOM 3644 C CA . TYR B 1 189 ? 1.995 -33.781 -13.484 1 98.06 189 TYR B CA 1
ATOM 3645 C C . TYR B 1 189 ? 0.83 -33.156 -12.742 1 98.06 189 TYR B C 1
ATOM 3647 O O . TYR B 1 189 ? 0.976 -32.094 -12.148 1 98.06 189 TYR B O 1
ATOM 3655 N N . PHE B 1 190 ? -0.271 -33.75 -12.82 1 97.06 1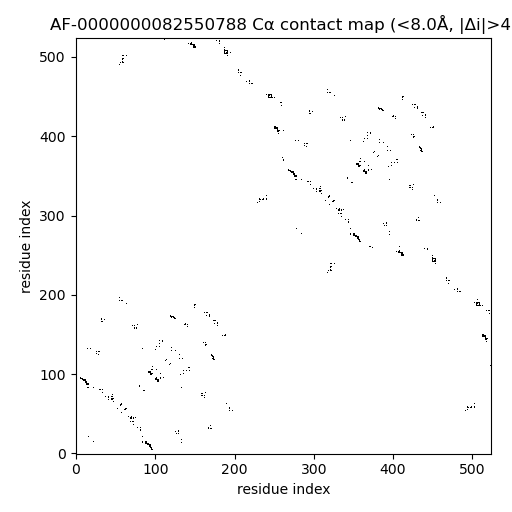90 PHE B N 1
ATOM 3656 C CA . PHE B 1 190 ? -1.457 -33.25 -12.156 1 97.06 190 PHE B CA 1
ATOM 3657 C C . PHE B 1 190 ? -1.242 -33.156 -10.648 1 97.06 190 PHE B C 1
ATOM 3659 O O . PHE B 1 190 ? -1.599 -32.156 -10.016 1 97.06 190 PHE B O 1
ATOM 3666 N N . GLY B 1 191 ? -0.702 -34.219 -10.094 1 97.44 191 GLY B N 1
ATOM 3667 C CA . GLY B 1 191 ? -0.385 -34.219 -8.672 1 97.44 191 GLY B CA 1
ATOM 3668 C C . GLY B 1 191 ? 0.531 -33.062 -8.281 1 97.44 191 GLY B C 1
ATOM 3669 O O . GLY B 1 191 ? 0.316 -32.406 -7.258 1 97.44 191 GLY B O 1
ATOM 3670 N N . LEU B 1 192 ? 1.529 -32.875 -9.039 1 97.56 192 LEU B N 1
ATOM 3671 C CA . LEU B 1 192 ? 2.457 -31.766 -8.781 1 97.56 192 LEU B CA 1
ATOM 3672 C C . LEU B 1 192 ? 1.75 -30.422 -8.891 1 97.56 192 LEU B C 1
ATOM 3674 O O . LEU B 1 192 ? 2.037 -29.5 -8.125 1 97.56 192 LEU B O 1
ATOM 3678 N N . TYR B 1 193 ? 0.934 -30.328 -9.828 1 95.62 193 TYR B N 1
ATOM 3679 C CA . TYR B 1 193 ? 0.156 -29.109 -10.016 1 95.62 193 TYR B CA 1
ATOM 3680 C C . TYR B 1 193 ? -0.682 -28.797 -8.781 1 95.62 193 TYR B C 1
ATOM 3682 O O . TYR B 1 193 ? -0.692 -27.656 -8.297 1 95.62 193 TYR B O 1
ATOM 3690 N N . VAL B 1 194 ? -1.364 -29.766 -8.258 1 95.69 194 VAL B N 1
ATOM 3691 C CA . VAL B 1 194 ? -2.193 -29.609 -7.07 1 95.69 194 VAL B CA 1
ATOM 3692 C C . VAL B 1 194 ? -1.328 -29.172 -5.891 1 95.69 194 VAL B C 1
ATOM 3694 O O . VAL B 1 194 ? -1.664 -28.219 -5.184 1 95.69 194 VAL B O 1
ATOM 3697 N N . LYS B 1 195 ? -0.264 -29.875 -5.695 1 95.69 195 LYS B N 1
ATOM 3698 C CA . LYS B 1 195 ? 0.642 -29.531 -4.598 1 95.69 195 LYS B CA 1
ATOM 3699 C C . LYS B 1 195 ? 1.143 -28.094 -4.711 1 95.69 195 LYS B C 1
ATOM 3701 O O . LYS B 1 195 ? 1.223 -27.391 -3.711 1 95.69 195 LYS B O 1
ATOM 3706 N N . LYS B 1 196 ? 1.523 -27.781 -5.883 1 95.19 196 LYS B N 1
ATOM 3707 C CA . LYS B 1 196 ? 2.025 -26.422 -6.117 1 95.19 196 LYS B CA 1
ATOM 3708 C C . LYS B 1 196 ? 0.963 -25.391 -5.789 1 95.19 196 LYS B C 1
ATOM 3710 O O . LYS B 1 196 ? 1.266 -24.359 -5.18 1 95.19 196 LYS B O 1
ATOM 3715 N N . ARG B 1 197 ? -0.245 -25.594 -6.191 1 95 197 ARG B N 1
ATOM 3716 C CA . ARG B 1 197 ? -1.349 -24.672 -5.938 1 95 197 ARG B CA 1
ATOM 3717 C C . ARG B 1 197 ? -1.589 -24.5 -4.441 1 95 197 ARG B C 1
ATOM 3719 O O . ARG B 1 197 ? -1.803 -23.391 -3.959 1 95 197 ARG B O 1
ATOM 3726 N N . VAL B 1 198 ? -1.542 -25.547 -3.725 1 95.56 198 VAL B N 1
ATOM 3727 C CA . VAL B 1 198 ? -1.744 -25.5 -2.279 1 95.56 198 VAL B CA 1
ATOM 3728 C C . VAL B 1 198 ? -0.585 -24.766 -1.615 1 95.56 198 VAL B C 1
ATOM 3730 O O . VAL B 1 198 ? -0.794 -23.953 -0.713 1 95.56 198 VAL B O 1
ATOM 3733 N N . LYS B 1 199 ? 0.562 -25.062 -2.076 1 95.94 199 LYS B N 1
ATOM 3734 C CA . LYS B 1 199 ? 1.743 -24.406 -1.527 1 95.94 199 LYS B CA 1
ATOM 3735 C C . LYS B 1 199 ? 1.671 -22.891 -1.728 1 95.94 199 LYS B C 1
ATOM 3737 O O . LYS B 1 199 ? 2.002 -22.125 -0.821 1 95.94 199 LYS B O 1
ATOM 3742 N N . ILE B 1 200 ? 1.312 -22.484 -2.898 1 95.69 200 ILE B N 1
ATOM 3743 C CA . ILE B 1 200 ? 1.181 -21.062 -3.189 1 95.69 200 ILE B CA 1
ATOM 3744 C C . ILE B 1 200 ? 0.178 -20.422 -2.229 1 95.69 200 ILE B C 1
ATOM 3746 O O . ILE B 1 200 ? 0.416 -19.328 -1.705 1 95.69 200 ILE B O 1
ATOM 3750 N N . PHE B 1 201 ? -0.924 -21.078 -2.014 1 95.81 201 PHE B N 1
ATOM 3751 C CA . PHE B 1 201 ? -1.934 -20.594 -1.081 1 95.81 201 PHE B CA 1
ATOM 3752 C C . PHE B 1 201 ? -1.345 -20.422 0.315 1 95.81 201 PHE B C 1
ATOM 3754 O O . PHE B 1 201 ? -1.563 -19.406 0.969 1 95.81 201 PHE B O 1
ATOM 3761 N N . ASP B 1 202 ? -0.651 -21.359 0.76 1 97 202 ASP B N 1
ATOM 3762 C CA . ASP B 1 202 ? -0.041 -21.328 2.086 1 97 202 ASP B CA 1
ATOM 3763 C C . ASP B 1 202 ? 0.97 -20.188 2.191 1 97 202 ASP B C 1
ATOM 3765 O O . ASP B 1 202 ? 1.084 -19.547 3.236 1 97 202 ASP B O 1
ATOM 3769 N N . GLU B 1 203 ? 1.665 -20.031 1.178 1 97.12 203 GLU B N 1
ATOM 3770 C CA . GLU B 1 203 ? 2.643 -18.953 1.161 1 97.12 203 GLU B CA 1
ATOM 3771 C C . GLU B 1 203 ? 1.961 -17.578 1.262 1 97.12 203 GLU B C 1
ATOM 3773 O O . GLU B 1 203 ? 2.439 -16.703 1.969 1 97.12 203 GLU B O 1
ATOM 3778 N N . VAL B 1 204 ? 0.909 -17.438 0.584 1 96.69 204 VAL B N 1
ATOM 3779 C CA . VAL B 1 204 ? 0.141 -16.203 0.661 1 96.69 204 VAL B CA 1
ATOM 3780 C C . VAL B 1 204 ? -0.353 -15.984 2.09 1 96.69 204 VAL B C 1
ATOM 3782 O O . VAL B 1 204 ? -0.243 -14.883 2.631 1 96.69 204 VAL B O 1
ATOM 3785 N N . LEU B 1 205 ? -0.905 -16.969 2.648 1 96.56 205 LEU B N 1
ATOM 3786 C CA . LEU B 1 205 ? -1.395 -16.891 4.02 1 96.56 205 LEU B CA 1
ATOM 3787 C C . LEU B 1 205 ? -0.264 -16.547 4.98 1 96.56 205 LEU B C 1
ATOM 3789 O O . LEU B 1 205 ? -0.441 -15.727 5.883 1 96.56 205 LEU B O 1
ATOM 3793 N N . PHE B 1 206 ? 0.834 -17.172 4.805 1 97.56 206 PHE B N 1
ATOM 3794 C CA . PHE B 1 206 ? 2.004 -16.906 5.633 1 97.56 206 PHE B CA 1
ATOM 3795 C C . PHE B 1 206 ? 2.43 -15.445 5.531 1 97.56 206 PHE B C 1
ATOM 3797 O O . PHE B 1 206 ? 2.717 -14.805 6.543 1 97.56 206 PHE B O 1
ATOM 3804 N N . GLU B 1 207 ? 2.447 -14.961 4.387 1 97.56 207 GLU B N 1
ATOM 3805 C CA . GLU B 1 207 ? 2.838 -13.57 4.168 1 97.56 207 GLU B CA 1
ATOM 3806 C C . GLU B 1 207 ? 1.866 -12.609 4.848 1 97.56 207 GLU B C 1
ATOM 3808 O O . GLU B 1 207 ? 2.281 -11.594 5.41 1 97.56 207 GLU B O 1
ATOM 3813 N N . GLN B 1 208 ? 0.656 -12.867 4.789 1 97.75 208 GLN B N 1
ATOM 3814 C CA . GLN B 1 208 ? -0.337 -12.031 5.461 1 97.75 208 GLN B CA 1
ATOM 3815 C C . GLN B 1 208 ? -0.12 -12.031 6.973 1 97.75 208 GLN B C 1
ATOM 3817 O O . GLN B 1 208 ? -0.284 -10.992 7.625 1 97.75 208 GLN B O 1
ATOM 3822 N N . HIS B 1 209 ? 0.225 -13.148 7.52 1 97.69 209 HIS B N 1
ATOM 3823 C CA . HIS B 1 209 ? 0.521 -13.219 8.945 1 97.69 209 HIS B CA 1
ATOM 3824 C C . HIS B 1 209 ? 1.748 -12.383 9.289 1 97.69 209 HIS B C 1
ATOM 3826 O O . HIS B 1 209 ? 1.787 -11.734 10.344 1 97.69 209 HIS B O 1
ATOM 3832 N N . LYS B 1 210 ? 2.68 -12.461 8.469 1 97.81 210 LYS B N 1
ATOM 3833 C CA . LYS B 1 210 ? 3.863 -11.641 8.68 1 97.81 210 LYS B CA 1
ATOM 3834 C C . LYS B 1 210 ? 3.508 -10.156 8.664 1 97.81 210 LYS B C 1
ATOM 3836 O O . LYS B 1 210 ? 3.977 -9.383 9.508 1 97.81 210 LYS B O 1
ATOM 3841 N N . ASP B 1 211 ? 2.705 -9.742 7.762 1 97.12 211 ASP B N 1
ATOM 3842 C CA . ASP B 1 211 ? 2.242 -8.359 7.676 1 97.12 211 ASP B CA 1
ATOM 3843 C C . ASP B 1 211 ? 1.478 -7.957 8.938 1 97.12 211 ASP B C 1
ATOM 3845 O O . ASP B 1 211 ? 1.627 -6.836 9.43 1 97.12 211 ASP B O 1
ATOM 3849 N N . LEU B 1 212 ? 0.672 -8.797 9.375 1 97.56 212 LEU B N 1
ATOM 3850 C CA . LEU B 1 212 ? -0.084 -8.547 10.594 1 97.56 212 LEU B CA 1
ATOM 3851 C C . LEU B 1 212 ? 0.853 -8.312 11.773 1 97.56 212 LEU B C 1
ATOM 3853 O O . LEU B 1 212 ? 0.659 -7.367 12.547 1 97.56 212 LEU B O 1
ATOM 3857 N N . GLN B 1 213 ? 1.795 -9.164 11.891 1 97.81 213 GLN B N 1
ATOM 3858 C CA . GLN B 1 213 ? 2.756 -9.023 12.984 1 97.81 213 GLN B CA 1
ATOM 3859 C C . GLN B 1 213 ? 3.51 -7.699 12.883 1 97.81 213 GLN B C 1
ATOM 3861 O O . GLN B 1 213 ? 3.707 -7.012 13.883 1 97.81 213 GLN B O 1
ATOM 3866 N N . ASN B 1 214 ? 3.918 -7.336 11.695 1 97.75 214 ASN B N 1
ATOM 3867 C CA . ASN B 1 214 ? 4.621 -6.074 11.484 1 97.75 214 ASN B CA 1
ATOM 3868 C C . ASN B 1 214 ? 3.752 -4.879 11.852 1 97.75 214 ASN B C 1
ATOM 3870 O O . ASN B 1 214 ? 4.227 -3.934 12.492 1 97.75 214 ASN B O 1
ATOM 3874 N N . LEU B 1 215 ? 2.566 -4.961 11.461 1 97.44 215 LEU B N 1
ATOM 3875 C CA . LEU B 1 215 ? 1.635 -3.879 11.766 1 97.44 215 LEU B CA 1
ATOM 3876 C C . LEU B 1 215 ? 1.376 -3.795 13.266 1 97.44 215 LEU B C 1
ATOM 3878 O O . LEU B 1 215 ? 1.293 -2.699 13.828 1 97.44 215 LEU B O 1
ATOM 3882 N N . GLN B 1 216 ? 1.268 -4.883 13.891 1 97.88 216 GLN B N 1
ATOM 3883 C CA . GLN B 1 216 ? 1.085 -4.914 15.344 1 97.88 216 GLN B CA 1
ATOM 3884 C C . GLN B 1 216 ? 2.273 -4.281 16.062 1 97.88 216 GLN B C 1
ATOM 3886 O O . GLN B 1 216 ? 2.096 -3.51 17 1 97.88 216 GLN B O 1
ATOM 3891 N N . ASN B 1 217 ? 3.434 -4.586 15.617 1 97.81 217 ASN B N 1
ATOM 3892 C CA . ASN B 1 217 ? 4.633 -3.986 16.203 1 97.81 217 ASN B CA 1
ATOM 3893 C C . ASN B 1 217 ? 4.637 -2.469 16.031 1 97.81 217 ASN B C 1
ATOM 3895 O O . ASN B 1 217 ? 4.992 -1.739 16.953 1 97.81 217 ASN B O 1
ATOM 3899 N N . LYS B 1 218 ? 4.297 -2.012 14.875 1 97.75 218 LYS B N 1
ATOM 3900 C CA . LYS B 1 218 ? 4.23 -0.578 14.609 1 97.75 218 LYS B CA 1
ATOM 3901 C C . LYS B 1 218 ? 3.217 0.104 15.523 1 97.75 218 LYS B C 1
ATOM 3903 O O . LYS B 1 218 ? 3.49 1.172 16.078 1 97.75 218 LYS B O 1
ATOM 3908 N N . ILE B 1 219 ? 2.096 -0.507 15.656 1 97.5 219 ILE B N 1
ATOM 3909 C CA . ILE B 1 219 ? 1.033 0.045 16.5 1 97.5 219 ILE B CA 1
ATOM 3910 C C . ILE B 1 219 ? 1.487 0.081 17.953 1 97.5 219 ILE B C 1
ATOM 3912 O O . ILE B 1 219 ? 1.231 1.055 18.656 1 97.5 219 ILE B O 1
ATOM 3916 N N . GLU B 1 220 ? 2.137 -0.934 18.375 1 97.62 220 GLU B N 1
ATOM 3917 C CA . GLU B 1 220 ? 2.66 -0.963 19.734 1 97.62 220 GLU B CA 1
ATOM 3918 C C . GLU B 1 220 ? 3.633 0.187 19.984 1 97.62 220 GLU B C 1
ATOM 3920 O O . GLU B 1 220 ? 3.582 0.84 21.031 1 97.62 220 GLU B O 1
ATOM 3925 N N . ALA B 1 221 ? 4.527 0.426 19.062 1 97.12 221 ALA B N 1
ATOM 3926 C CA . ALA B 1 221 ? 5.473 1.535 19.156 1 97.12 221 ALA B CA 1
ATOM 3927 C C . ALA B 1 221 ? 4.742 2.873 19.234 1 97.12 221 ALA B C 1
ATOM 3929 O O . ALA B 1 221 ? 5.102 3.736 20.047 1 97.12 221 ALA B O 1
ATOM 3930 N N . LEU B 1 222 ? 3.742 3.08 18.469 1 96.62 222 LEU B N 1
ATOM 3931 C CA . LEU B 1 222 ? 2.963 4.312 18.453 1 96.62 222 LEU B CA 1
ATOM 3932 C C . LEU B 1 222 ? 2.186 4.48 19.766 1 96.62 222 LEU B C 1
ATOM 3934 O O . LEU B 1 222 ? 2.055 5.594 20.266 1 96.62 222 LEU B O 1
ATOM 3938 N N . GLU B 1 223 ? 1.663 3.385 20.25 1 97.69 223 GLU B N 1
ATOM 3939 C CA . GLU B 1 223 ? 0.939 3.434 21.516 1 97.69 223 GLU B CA 1
ATOM 3940 C C . GLU B 1 223 ? 1.855 3.865 22.656 1 97.69 223 GLU B C 1
ATOM 3942 O O . GLU B 1 223 ? 1.448 4.637 23.531 1 97.69 223 GLU B O 1
ATOM 3947 N N . LYS B 1 224 ? 3.037 3.355 22.625 1 97.44 224 LYS B N 1
ATOM 3948 C CA . LYS B 1 224 ? 4.012 3.783 23.625 1 97.44 224 LYS B CA 1
ATOM 3949 C C . LYS B 1 224 ? 4.285 5.281 23.516 1 97.44 224 LYS B C 1
ATOM 3951 O O . LYS B 1 224 ? 4.34 5.98 24.531 1 97.44 224 LYS B O 1
ATOM 3956 N N . LYS B 1 225 ? 4.453 5.766 22.328 1 96.62 225 LYS B N 1
ATOM 3957 C CA . LYS B 1 225 ? 4.641 7.195 22.109 1 96.62 225 LYS B CA 1
ATOM 3958 C C . LYS B 1 225 ? 3.428 7.988 22.594 1 96.62 225 LYS B C 1
ATOM 3960 O O . LYS B 1 225 ? 3.572 9.062 23.188 1 96.62 225 LYS B O 1
ATOM 3965 N N . ARG B 1 226 ? 2.262 7.465 22.344 1 96.94 226 ARG B N 1
ATOM 3966 C CA . ARG B 1 226 ? 1.036 8.141 22.75 1 96.94 226 ARG B CA 1
ATOM 3967 C C . ARG B 1 226 ? 0.944 8.234 24.281 1 96.94 226 ARG B C 1
ATOM 3969 O O . ARG B 1 226 ? 0.492 9.242 24.812 1 96.94 226 ARG B O 1
ATOM 3976 N N . GLU B 1 227 ? 1.331 7.184 24.891 1 97.12 227 GLU B N 1
ATOM 3977 C CA . GLU B 1 227 ? 1.388 7.211 26.344 1 97.12 227 GLU B CA 1
ATOM 3978 C C . GLU B 1 227 ? 2.336 8.305 26.844 1 97.12 227 GLU B C 1
ATOM 3980 O O . GLU B 1 227 ? 2.035 9 27.812 1 97.12 227 GLU B O 1
ATOM 3985 N N . GLY B 1 228 ? 3.502 8.414 26.188 1 96.62 228 GLY B N 1
ATOM 3986 C CA . GLY B 1 228 ? 4.41 9.5 26.5 1 96.62 228 GLY B CA 1
ATOM 3987 C C . GLY B 1 228 ? 3.783 10.875 26.328 1 96.62 228 GLY B C 1
ATOM 3988 O O . GLY B 1 228 ? 3.969 11.758 27.156 1 96.62 228 GLY B O 1
ATOM 3989 N N . ILE B 1 229 ? 3.041 11.023 25.312 1 96.56 229 ILE B N 1
ATOM 3990 C CA . ILE B 1 229 ? 2.357 12.281 25.047 1 96.56 229 ILE B CA 1
ATOM 3991 C C . ILE B 1 229 ? 1.324 12.555 26.125 1 96.56 229 ILE B C 1
ATOM 3993 O O . ILE B 1 229 ? 1.24 13.672 26.656 1 96.56 229 ILE B O 1
ATOM 3997 N N . ARG B 1 230 ? 0.558 11.578 26.484 1 96.5 230 ARG B N 1
ATOM 3998 C CA . ARG B 1 230 ? -0.444 11.719 27.531 1 96.5 230 ARG B CA 1
ATOM 3999 C C . ARG B 1 230 ? 0.201 12.125 28.859 1 96.5 230 ARG B C 1
ATOM 4001 O O . ARG B 1 230 ? -0.316 12.984 29.562 1 96.5 230 ARG B O 1
ATOM 4008 N N . SER B 1 231 ? 1.293 11.531 29.125 1 96.94 231 SER B N 1
ATOM 4009 C CA . SER B 1 231 ? 2.029 11.859 30.344 1 96.94 231 SER B CA 1
ATOM 4010 C C . SER B 1 231 ? 2.531 13.297 30.312 1 96.94 231 SER B C 1
ATOM 4012 O O . SER B 1 231 ? 2.412 14.023 31.312 1 96.94 231 SER B O 1
ATOM 4014 N N . ALA B 1 232 ? 3.08 13.727 29.188 1 96 232 ALA B N 1
ATOM 4015 C CA . ALA B 1 232 ? 3.551 15.102 29.031 1 96 232 ALA B CA 1
ATOM 4016 C C . ALA B 1 232 ? 2.396 16.094 29.141 1 96 232 ALA B C 1
ATOM 4018 O O . ALA B 1 232 ? 2.543 17.156 29.75 1 96 232 ALA B O 1
ATOM 4019 N N . GLU B 1 233 ? 1.286 15.758 28.562 1 95.88 233 GLU B N 1
ATOM 4020 C CA . GLU B 1 233 ? 0.096 16.609 28.625 1 95.88 233 GLU B CA 1
ATOM 4021 C C . GLU B 1 233 ? -0.379 16.781 30.062 1 95.88 233 GLU B C 1
ATOM 4023 O O . GLU B 1 233 ? -0.748 17.891 30.469 1 95.88 233 GLU B O 1
ATOM 4028 N N . SER B 1 234 ? -0.344 15.719 30.844 1 95.69 234 SER B N 1
ATOM 4029 C CA . SER B 1 234 ? -0.783 15.758 32.219 1 95.69 234 SER B CA 1
ATOM 4030 C C . SER B 1 234 ? 0.187 16.562 33.094 1 95.69 234 SER B C 1
ATOM 4032 O O . SER B 1 234 ? -0.211 17.141 34.094 1 95.69 234 SER B O 1
ATOM 4034 N N . ALA B 1 235 ? 1.473 16.578 32.688 1 95.06 235 ALA B N 1
ATOM 4035 C CA . ALA B 1 235 ? 2.512 17.266 33.438 1 95.06 235 ALA B CA 1
ATOM 4036 C C . ALA B 1 235 ? 2.838 18.625 32.812 1 95.06 235 ALA B C 1
ATOM 4038 O O . ALA B 1 235 ? 3.9 19.188 33.094 1 95.06 235 ALA B O 1
ATOM 4039 N N . LYS B 1 236 ? 1.979 19.062 32 1 94.25 236 LYS B N 1
ATOM 4040 C CA . LYS B 1 236 ? 2.275 20.297 31.266 1 94.25 236 LYS B CA 1
ATOM 4041 C C . LYS B 1 236 ? 2.496 21.453 32.219 1 94.25 236 LYS B C 1
ATOM 4043 O O . LYS B 1 236 ? 1.92 21.484 33.312 1 94.25 236 LYS B O 1
ATOM 4048 N N . SER B 1 237 ? 3.295 22.375 31.875 1 91.94 237 SER B N 1
ATOM 4049 C CA . SER B 1 237 ? 3.596 23.547 32.688 1 91.94 237 SER B CA 1
ATOM 4050 C C . SER B 1 237 ? 2.424 24.516 32.719 1 91.94 237 SER B C 1
ATOM 4052 O O . SER B 1 237 ? 1.493 24.406 31.922 1 91.94 237 SER B O 1
ATOM 4054 N N . ASN B 1 238 ? 2.457 25.469 33.625 1 93.81 238 ASN B N 1
ATOM 4055 C CA . ASN B 1 238 ? 1.423 26.5 33.75 1 93.81 238 ASN B CA 1
ATOM 4056 C C . ASN B 1 238 ? 1.351 27.359 32.469 1 93.81 238 ASN B C 1
ATOM 4058 O O . ASN B 1 238 ? 0.268 27.797 32.094 1 93.81 238 ASN B O 1
ATOM 4062 N N . LEU B 1 239 ? 2.447 27.562 31.969 1 95.31 239 LEU B N 1
ATOM 4063 C CA . LEU B 1 239 ? 2.512 28.359 30.766 1 95.31 239 LEU B CA 1
ATOM 4064 C C . LEU B 1 239 ? 1.741 27.703 29.625 1 95.31 239 LEU B C 1
ATOM 4066 O O . LEU B 1 239 ? 0.936 28.344 28.953 1 95.31 239 LEU B O 1
ATOM 4070 N N . ILE B 1 240 ? 1.979 26.453 29.484 1 96 240 ILE B N 1
ATOM 4071 C CA . ILE B 1 240 ? 1.322 25.703 28.422 1 96 240 ILE B CA 1
ATOM 4072 C C . ILE B 1 240 ? -0.172 25.594 28.703 1 96 240 ILE B C 1
ATOM 4074 O O . ILE B 1 240 ? -0.999 25.703 27.797 1 96 240 ILE B O 1
ATOM 4078 N N . GLU B 1 241 ? -0.478 25.375 29.938 1 96.5 241 GLU B N 1
ATOM 4079 C CA . GLU B 1 241 ? -1.884 25.328 30.328 1 96.5 241 GLU B CA 1
ATOM 4080 C C . GLU B 1 241 ? -2.6 26.625 29.953 1 96.5 241 GLU B C 1
ATOM 4082 O O . GLU B 1 241 ? -3.74 26.594 29.5 1 96.5 241 GLU B O 1
ATOM 4087 N N . LYS B 1 242 ? -1.964 27.75 30.188 1 97.12 242 LYS B N 1
ATOM 4088 C CA . LYS B 1 242 ? -2.521 29.031 29.812 1 97.12 242 LYS B CA 1
ATOM 4089 C C . LYS B 1 242 ? -2.758 29.109 28.297 1 97.12 242 LYS B C 1
ATOM 4091 O O . LYS B 1 242 ? -3.807 29.578 27.859 1 97.12 242 LYS B O 1
ATOM 4096 N N . CYS B 1 243 ? -1.784 28.656 27.562 1 97.62 243 CYS B N 1
ATOM 4097 C CA . CYS B 1 243 ? -1.922 28.656 26.109 1 97.62 243 CYS B CA 1
ATOM 4098 C C . CYS B 1 243 ? -3.127 27.828 25.688 1 97.62 243 CYS B C 1
ATOM 4100 O O . CYS B 1 243 ? -3.904 28.25 24.828 1 97.62 243 CYS B O 1
ATOM 4102 N N . MET B 1 244 ? -3.266 26.672 26.281 1 96.62 244 MET B N 1
ATOM 4103 C CA . MET B 1 244 ? -4.379 25.781 25.938 1 96.62 244 MET B CA 1
ATOM 4104 C C . MET B 1 244 ? -5.711 26.438 26.297 1 96.62 244 MET B C 1
ATOM 4106 O O . MET B 1 244 ? -6.691 26.297 25.562 1 96.62 244 MET B O 1
ATOM 4110 N N . ARG B 1 245 ? -5.734 27.125 27.406 1 96.75 245 ARG B N 1
ATOM 4111 C CA . ARG B 1 245 ? -6.949 27.812 27.828 1 96.75 245 ARG B CA 1
ATOM 4112 C C . ARG B 1 245 ? -7.316 28.922 26.844 1 96.75 245 ARG B C 1
ATOM 4114 O O . ARG B 1 245 ? -8.469 29.016 26.422 1 96.75 245 ARG B O 1
ATOM 4121 N N . GLU B 1 246 ? -6.34 29.734 26.5 1 97.25 246 GLU B N 1
ATOM 4122 C CA . GLU B 1 246 ? -6.594 30.797 25.531 1 97.25 246 GLU B CA 1
ATOM 4123 C C . GLU B 1 246 ? -7.039 30.234 24.188 1 97.25 246 GLU B C 1
ATOM 4125 O O . GLU B 1 246 ? -7.891 30.812 23.5 1 97.25 246 GLU B O 1
ATOM 4130 N N . ALA B 1 247 ? -6.391 29.125 23.844 1 97.12 247 ALA B N 1
ATOM 4131 C CA . ALA B 1 247 ? -6.785 28.469 22.594 1 97.12 247 ALA B CA 1
ATOM 4132 C C . ALA B 1 247 ? -8.266 28.109 22.625 1 97.12 247 ALA B C 1
ATOM 4134 O O . ALA B 1 247 ? -8.977 28.297 21.625 1 97.12 247 ALA B O 1
ATOM 4135 N N . THR B 1 248 ? -8.758 27.562 23.703 1 96.31 248 THR B N 1
ATOM 4136 C CA . THR B 1 248 ? -10.148 27.141 23.828 1 96.31 248 THR B CA 1
ATOM 4137 C C . THR B 1 248 ? -11.078 28.359 23.781 1 96.31 248 THR B C 1
ATOM 4139 O O . THR B 1 248 ? -12.125 28.312 23.141 1 96.31 248 THR B O 1
ATOM 4142 N N . ILE B 1 249 ? -10.641 29.453 24.344 1 95.81 249 ILE B N 1
ATOM 4143 C CA . ILE B 1 249 ? -11.469 30.641 24.469 1 95.81 249 ILE B CA 1
ATOM 4144 C C . ILE B 1 249 ? -11.516 31.375 23.125 1 95.81 249 ILE B C 1
ATOM 4146 O O . ILE B 1 249 ? -12.578 31.828 22.703 1 95.81 249 ILE B O 1
ATOM 4150 N N . LEU B 1 250 ? -10.422 31.438 22.406 1 96.25 250 LEU B N 1
ATOM 4151 C CA . LEU B 1 250 ? -10.305 32.375 21.297 1 96.25 250 LEU B CA 1
ATOM 4152 C C . LEU B 1 250 ? -10.398 31.641 19.953 1 96.25 250 LEU B C 1
ATOM 4154 O O . LEU B 1 250 ? -10.398 32.281 18.906 1 96.25 250 LEU B O 1
ATOM 4158 N N . LYS B 1 251 ? -10.484 30.312 19.984 1 95.31 251 LYS B N 1
ATOM 4159 C CA . LYS B 1 251 ? -10.383 29.5 18.781 1 95.31 251 LYS B CA 1
ATOM 4160 C C . LYS B 1 251 ? -11.258 30.062 17.656 1 95.31 251 LYS B C 1
ATOM 4162 O O . LYS B 1 251 ? -10.781 30.297 16.547 1 95.31 251 LYS B O 1
ATOM 4167 N N . HIS B 1 252 ? -12.445 30.422 17.891 1 95.69 252 HIS B N 1
ATOM 4168 C CA . HIS B 1 252 ? -13.375 30.828 16.844 1 95.69 252 HIS B CA 1
ATOM 4169 C C . HIS B 1 252 ? -13.602 32.344 16.875 1 95.69 252 HIS B C 1
ATOM 4171 O O . HIS B 1 252 ? -14.398 32.875 16.094 1 95.69 252 HIS B O 1
ATOM 4177 N N . ALA B 1 253 ? -12.906 33 17.734 1 95.88 253 ALA B N 1
ATOM 4178 C CA . ALA B 1 253 ? -13.023 34.469 17.812 1 95.88 253 ALA B CA 1
ATOM 4179 C C . ALA B 1 253 ? -12.172 35.156 16.75 1 95.88 253 ALA B C 1
ATOM 4181 O O . ALA B 1 253 ? -11.25 34.531 16.203 1 95.88 253 ALA B O 1
ATOM 4182 N N . ILE B 1 254 ? -12.586 36.312 16.438 1 96.19 254 ILE B N 1
ATOM 4183 C CA . ILE B 1 254 ? -11.75 37.156 15.594 1 96.19 254 ILE B CA 1
ATOM 4184 C C . ILE B 1 254 ? -10.523 37.625 16.375 1 96.19 254 ILE B C 1
ATOM 4186 O O . ILE B 1 254 ? -10.617 37.906 17.578 1 96.19 254 ILE B O 1
ATOM 4190 N N . ALA B 1 255 ? -9.398 37.656 15.719 1 96.56 255 ALA B N 1
ATOM 4191 C CA . ALA B 1 255 ? -8.125 37.906 16.375 1 96.56 255 ALA B CA 1
ATOM 4192 C C . ALA B 1 255 ? -8.148 39.25 17.094 1 96.56 255 ALA B C 1
ATOM 4194 O O . ALA B 1 255 ? -7.43 39.438 18.078 1 96.56 255 ALA B O 1
ATOM 4195 N N . SER B 1 256 ? -8.984 40.188 16.656 1 95.06 256 SER B N 1
ATOM 4196 C CA . SER B 1 256 ? -9.016 41.531 17.25 1 95.06 256 SER B CA 1
ATOM 4197 C C . SER B 1 256 ? -10.062 41.625 18.359 1 95.06 256 SER B C 1
ATOM 4199 O O . SER B 1 256 ? -10.25 42.688 18.953 1 95.06 256 SER B O 1
ATOM 4201 N N . THR B 1 257 ? -10.719 40.531 18.578 1 91.44 257 THR B N 1
ATOM 4202 C CA . THR B 1 257 ? -11.781 40.531 19.578 1 91.44 257 THR B CA 1
ATOM 4203 C C . THR B 1 257 ? -11.25 41.031 20.922 1 91.44 257 THR B C 1
ATOM 4205 O O . THR B 1 257 ? -10.305 40.438 21.469 1 91.44 257 THR B O 1
ATOM 4208 N N . GLY B 1 258 ? -11.883 42.031 21.469 1 84.88 258 GLY B N 1
ATOM 4209 C CA . GLY B 1 258 ? -11.477 42.594 22.75 1 84.88 258 GLY B CA 1
ATOM 4210 C C . GLY B 1 258 ? -10.5 43.75 22.594 1 84.88 258 GLY B C 1
ATOM 4211 O O . GLY B 1 258 ? -10.203 44.438 23.562 1 84.88 258 GLY B O 1
ATOM 4212 N N . LEU B 1 259 ? -9.914 43.875 21.406 1 85.94 259 LEU B N 1
ATOM 4213 C CA . LEU B 1 259 ? -8.953 44.938 21.141 1 85.94 259 LEU B CA 1
ATOM 4214 C C . LEU B 1 259 ? -9.648 46.156 20.531 1 85.94 259 LEU B C 1
ATOM 4216 O O . LEU B 1 259 ? -9.516 47.281 21.031 1 85.94 259 LEU B O 1
ATOM 4220 N N . ILE B 1 260 ? -10.312 45.875 19.375 1 76 260 ILE B N 1
ATOM 4221 C CA . ILE B 1 260 ? -11.055 46.938 18.672 1 76 260 ILE B CA 1
ATOM 4222 C C . ILE B 1 260 ? -12.492 46.469 18.438 1 76 260 ILE B C 1
ATOM 4224 O O . ILE B 1 260 ? -12.758 45.281 18.25 1 76 260 ILE B O 1
ATOM 4228 N N . ARG B 1 261 ? -13.492 47.312 18.797 1 66.19 261 ARG B N 1
ATOM 4229 C CA . ARG B 1 261 ? -14.898 47.031 18.531 1 66.19 261 ARG B CA 1
ATOM 4230 C C . ARG B 1 261 ? -15.273 47.406 17.094 1 66.19 261 ARG B C 1
ATOM 4232 O O . ARG B 1 261 ? -15.414 48.594 16.766 1 66.19 261 ARG B O 1
ATOM 4239 N N . ILE B 1 262 ? -14.906 46.625 16.125 1 54.06 262 ILE B N 1
ATOM 4240 C CA . ILE B 1 262 ? -15.352 47.031 14.805 1 54.06 262 ILE B CA 1
ATOM 4241 C C . ILE B 1 262 ? -16.734 46.469 14.523 1 54.06 262 ILE B C 1
ATOM 4243 O O . ILE B 1 262 ? -17.062 45.344 14.93 1 54.06 262 ILE B O 1
#

Radius of gyration: 46.95 Å; Cα contacts (8 Å, |Δi|>4): 607; chains: 2; bounding box: 56×120×87 Å

Nearest PDB structures (foldseek):
  7aal-assembly1_B  TM=1.883E-01  e=9.711E+00  Homo sapiens

Sequence (524 aa):
MCQNKFEKVWQTSNCYHILGPSREDVIEELSEVSRVMRTTATEEDGIYKDSEYPETFLFCDEAYTQFMRFLDSGKGILDILEDPGMFAKDKEKFVRVGEYMVPLRFANILEQLLSGHGDVSAGSKLSPMAKLYLSIVLCECMYSMTNTRVVDITKDLLLYWWTSLRMLQTAGFKIQFAFDHLKRVADAYFGLYVKKRVKIFDEVLFEQHKDLQNLQNKIEALEKKREGIRSAESAKSNLIEKCMREATILKHAIASTGLIRIMCQNKFEKVWQTSNCYHILGPSREDVIEELSEVSRVMRTTATEEDGIYKDSEYPETFLFCDEAYTQFMRFLDSGKGILDILEDPGMFAKDKEKFVRVGEYMVPLRFANILEQLLSGHGDVSAGSKLSPMAKLYLSIVLCECMYSMTNTRVVDITKDLLLYWWTSLRMLQTAGFKIQFAFDHLKRVADAYFGLYVKKRVKIFDEVLFEQHKDLQNLQNKIEALEKKREGIRSAESAKSNLIEKCMREATILKHAIASTGLIRI

InterPro domains:
  IPR007942 Phospholipase-like [PF05278] (92-230)

Foldseek 3Di:
DPPPDFPPPWDFDWLDVVCPPCQVVLLVVLVVLVVVLQVVADPVLQPLPPVPDDLVCLPDPVNVVSLVSNLSNLPPQSVQLSHSCNVTVDTAIWTDDPNAIEGPLLNVVLNCCCVPPNFQCVQAPDDPSSSNSLSRLLSVLVSVVVPDDLLRDDSVNLSNSSVSVVSCVSRGGNVVVVNVVSVVSVVVNSVSVSVVVVVVVVVVVVVVVVVVVVVVVVVVVVVVVVVVVVVCVVVDDPVVVVVVVVCVVCVPPDPCVPPDDD/DPPPDFPPPWDFDWLDVVCPPCQVVLLVVLVVLVVVLQVVADPVLQPLPPVPDDLVCLPDVVNVVSLVSNLSNLPPQSVQLSHSCNVTVDTAIWTDAPNAIEGPLLNVVLNVCCVVPNQQCVQAPDDPSSSNSLSRLLSVLVSVVVPDDLLRDDSVNLSNSSVSVSSCVSRGGNVVVVNVVSVVSVVVNSVSVSVVVVVVVVVVVVVVVVVVVVVVVVVVVVVVVVVVVVVCVVVDDPVVVVVVVVCVVCVPPDPCVVPDDD